Protein AF-A0A9D5DGE8-F1 (afdb_monomer_lite)

Radius of gyration: 25.88 Å; chains: 1; bounding box: 56×54×88 Å

Sequence (438 aa):
MLSNVHERNFVAELLIKLLVSYSILILKFICFFDENVIYEQYKRLKVLLFHLEAHSTYINKSNHISTEKLFVLYSQCLDFLNSDIIVRLNAESTQDASRFITNFANNYDELLRTVKEALVLIECISSFELDPMLASLTLIIINFILELINILECSIKKFKSLNKTNFQKLFESRKKLIDKIDVSMRISSQRLENYQESVDNYKKNRHRIEEYKKFLEGSSCELDSKDIESTKQLFENYYNNNECTELQIFEMEILILISIEMLGLIGFNVFYFDTMKIRKLIATIEGLQIKANEETQKRGTEASVSEEDALNIREAVMEKLGYDKIVSLDIISSKFRKQLDSKVILSNIKGLYLLLIKMLQLLKRELQLNKCGAYIQKLLELTISVFDSISMECLFSIKSYEKLGDIAIIPLETIRTEREATVQKLKEIFSLQIEQTK

Organism: NCBI:txid195482

Foldseek 3Di:
DQDDQLLLQLLLLLLLLLLLLLLLLLLLLLLLVDVVPRPLLLVLSVLLVVLSVLCCQLVPSCLQPFLVRVVVSLVVSCVLLVVVLSVVLVVCLPPPVLCNNVVCLVCVVVNVVSSVVSLVVSVVSLVDDHDLLSNLVNVVSSVSVVVSVVSSVVSSVVVVPDDPVRSVVSCVVRVCSSVVSPDHGDSDDVVNVLLVLLLVLQVVLVLLLVLLVCVVVVHDHPDDPVSNVVNVVVCQQAVPWQPDDLLRVLLLLLLLLSLLSLLSQLLCLLCVVPPVSNVVSVVLSVVLNVVSSVLCSNNSSVNVDDSVSSSVSNVVSCVVLVVVLSSVLRPSSCLSPHKDWLVSSLVSSVSSLVSLVVSLVVLVVVLVVSRTDPNSNVSSVSSSVSSVVSSVVSVVSSVVSVVVRGDMRDHSCVSVVVVVVVVVVVVVVVVVVVVVVD

pLDDT: mean 89.42, std 7.39, range [45.44, 98.44]

Secondary structure (DSSP, 8-state):
---SHHHHHHHHHHHHHHHHHHHHHHHHHHHHH-STTHHHHHHHHHHHHHHHHHHHHHS-GGGGS-HHHHHHHHHHHHHHTTHHHHHHHHHHHHH-HHHHHHHHHHTHHHHHHHHHHHHHHHHHHHTS---HHHHHHHHHHHHHHHHHHHHHHHHHHHHHH--HHHHHHHHHHHHHHHTT---------HHHHHHHHHHHHHHHHHHHHHHHHHHHTT------HHHHHHHHHHHHHHT--TT--HHHHHHHHHHHHHHHHHHHHHHHHHTTT-HHHHHHHHHHHHHHHHHHHHHHHHHTGGGGS-HHHHHHHHHHHHHHHTHHHHHHT-SSGGGGT--B-HHHHHHHHHHHHHHHHHHHHHHHHHHHHTTTHHHHHHHHHHHHHHHHHHHHHHHHHHHHHHHH----B--TTHHHHHHHHHHHHHHHHHHHHHHTT-

Structure (mmCIF, N/CA/C/O backbone):
data_AF-A0A9D5DGE8-F1
#
_entry.id   AF-A0A9D5DGE8-F1
#
loop_
_atom_site.group_PDB
_atom_site.id
_atom_site.type_symbol
_atom_site.label_atom_id
_atom_site.label_alt_id
_atom_site.label_comp_id
_atom_site.label_asym_id
_atom_site.label_entity_id
_atom_site.label_seq_id
_atom_site.pdbx_PDB_ins_code
_atom_site.Cartn_x
_atom_site.Cartn_y
_atom_site.Cartn_z
_atom_site.occupancy
_atom_site.B_iso_or_equiv
_atom_site.auth_seq_id
_atom_site.auth_comp_id
_atom_site.auth_asym_id
_atom_site.auth_atom_id
_atom_site.pdbx_PDB_model_num
ATOM 1 N N . MET A 1 1 ? -20.966 1.935 -11.523 1.00 61.34 1 MET A N 1
ATOM 2 C CA . MET A 1 1 ? -20.406 1.422 -12.794 1.00 61.34 1 MET A CA 1
ATOM 3 C C . MET A 1 1 ? -19.073 0.733 -12.490 1.00 61.34 1 MET A C 1
ATOM 5 O O . MET A 1 1 ? -18.022 1.283 -12.793 1.00 61.34 1 MET A O 1
ATOM 9 N N . LEU A 1 2 ? -19.133 -0.424 -11.816 1.00 83.94 2 LEU A N 1
ATOM 10 C CA . LEU A 1 2 ? -17.973 -1.268 -11.497 1.00 83.94 2 LEU A CA 1
ATOM 11 C C . LEU A 1 2 ? -18.031 -2.471 -12.438 1.00 83.94 2 LEU A C 1
ATOM 13 O O . LEU A 1 2 ? -18.980 -3.250 -12.359 1.00 83.94 2 LEU A O 1
ATOM 17 N N . SER A 1 3 ? -17.091 -2.560 -13.373 1.00 85.31 3 SER A N 1
ATOM 18 C CA . SER A 1 3 ? -17.174 -3.486 -14.508 1.00 85.31 3 SER A CA 1
ATOM 19 C C . SER A 1 3 ? -16.582 -4.866 -14.204 1.00 85.31 3 SER A C 1
ATOM 21 O O . SER A 1 3 ? -17.052 -5.871 -14.732 1.00 85.31 3 SER A O 1
ATOM 23 N N . ASN A 1 4 ? -15.590 -4.935 -13.313 1.00 90.50 4 ASN A N 1
ATOM 24 C CA . ASN A 1 4 ? -14.818 -6.146 -13.038 1.00 90.50 4 ASN A CA 1
ATOM 25 C C . ASN A 1 4 ? -14.405 -6.255 -11.557 1.00 90.50 4 ASN A C 1
ATOM 27 O O . ASN A 1 4 ? -14.681 -5.369 -10.746 1.00 90.50 4 ASN A O 1
ATOM 31 N N . VAL A 1 5 ? -13.772 -7.376 -11.198 1.00 91.81 5 VAL A N 1
ATOM 32 C CA . VAL A 1 5 ? -13.372 -7.689 -9.816 1.00 91.81 5 VAL A CA 1
ATOM 33 C C . VAL A 1 5 ? -12.279 -6.760 -9.282 1.00 91.81 5 VAL A C 1
ATOM 35 O O . VAL A 1 5 ? -12.318 -6.387 -8.112 1.00 91.81 5 VAL A O 1
ATOM 38 N N . HIS A 1 6 ? -11.353 -6.316 -10.132 1.00 92.50 6 HIS A N 1
ATOM 39 C CA . HIS A 1 6 ? -10.259 -5.428 -9.736 1.00 92.50 6 HIS A CA 1
ATOM 40 C C . HIS A 1 6 ? -10.777 -4.039 -9.357 1.00 92.50 6 HIS A C 1
ATOM 42 O O . HIS A 1 6 ? -10.425 -3.519 -8.299 1.00 92.50 6 HIS A O 1
ATOM 48 N N . GLU A 1 7 ? -11.693 -3.484 -10.155 1.00 93.88 7 GLU A N 1
ATOM 49 C CA . GLU A 1 7 ? -12.376 -2.225 -9.842 1.00 93.88 7 GLU A CA 1
ATOM 50 C C . GLU A 1 7 ? -13.163 -2.320 -8.530 1.00 93.88 7 GLU A C 1
ATOM 52 O O . GLU A 1 7 ? -13.085 -1.416 -7.697 1.00 93.88 7 GLU A O 1
ATOM 57 N N . ARG A 1 8 ? -13.893 -3.426 -8.316 1.00 94.38 8 ARG A N 1
ATOM 58 C CA . ARG A 1 8 ? -14.633 -3.660 -7.065 1.00 94.38 8 ARG A CA 1
ATOM 59 C C . ARG A 1 8 ? -13.702 -3.714 -5.858 1.00 94.38 8 ARG A C 1
ATOM 61 O O . ARG A 1 8 ? -13.977 -3.050 -4.864 1.00 94.38 8 ARG A O 1
ATOM 68 N N . ASN A 1 9 ? -12.595 -4.449 -5.956 1.00 93.50 9 ASN A N 1
ATOM 69 C CA . ASN A 1 9 ? -11.601 -4.557 -4.888 1.00 93.50 9 ASN A CA 1
ATOM 70 C C . ASN A 1 9 ? -10.949 -3.210 -4.566 1.00 93.50 9 ASN A C 1
ATOM 72 O O . ASN A 1 9 ? -10.812 -2.862 -3.394 1.00 93.50 9 ASN A O 1
ATOM 76 N N . PHE A 1 10 ? -10.585 -2.434 -5.588 1.00 93.56 10 PHE A N 1
ATOM 77 C CA . PHE A 1 10 ? -10.022 -1.101 -5.396 1.00 93.56 10 PHE A CA 1
ATOM 78 C C . PHE A 1 10 ? -11.008 -0.161 -4.692 1.00 93.56 10 PHE A C 1
ATOM 80 O O . PHE A 1 10 ? -10.651 0.472 -3.698 1.00 93.56 10 PHE A O 1
ATOM 87 N N . VAL A 1 11 ? -12.257 -0.099 -5.164 1.00 93.94 11 VAL A N 1
ATOM 88 C CA . VAL A 1 11 ? -13.283 0.767 -4.565 1.00 93.94 11 VAL A CA 1
ATOM 89 C C . VAL A 1 11 ? -13.628 0.320 -3.147 1.00 93.94 11 VAL A C 1
ATOM 91 O O . VAL A 1 11 ? -13.723 1.166 -2.262 1.00 93.94 11 VAL A O 1
ATOM 94 N N . ALA A 1 12 ? -13.756 -0.986 -2.895 1.00 94.38 12 ALA A N 1
ATOM 95 C CA . ALA A 1 12 ? -13.973 -1.510 -1.549 1.00 94.38 12 ALA A CA 1
ATOM 96 C C . ALA A 1 12 ? -12.843 -1.087 -0.600 1.00 94.38 12 ALA A C 1
ATOM 98 O O . ALA A 1 12 ? -13.117 -0.541 0.466 1.00 94.38 12 ALA A O 1
ATOM 99 N N . GLU A 1 13 ? -11.578 -1.267 -0.994 1.00 93.38 13 GLU A N 1
ATOM 100 C CA . GLU A 1 13 ? -10.439 -0.842 -0.178 1.00 93.38 13 GLU A CA 1
ATOM 101 C C . GLU A 1 13 ? -10.467 0.672 0.085 1.00 93.38 13 GLU A C 1
ATOM 103 O O . GLU A 1 13 ? -10.314 1.097 1.230 1.00 93.38 13 GLU A O 1
ATOM 108 N N . LEU A 1 14 ? -10.719 1.494 -0.938 1.00 92.38 14 LEU A N 1
ATOM 109 C CA . LEU A 1 14 ? -10.765 2.951 -0.802 1.00 92.38 14 LEU A CA 1
ATOM 110 C C . LEU A 1 14 ? -11.891 3.419 0.135 1.00 92.38 14 LEU A C 1
ATOM 112 O O . LEU A 1 14 ? -11.649 4.253 1.011 1.00 92.38 14 LEU A O 1
ATOM 116 N N . LEU A 1 15 ? -13.092 2.844 0.013 1.00 93.38 15 LEU A N 1
ATOM 117 C CA . LEU A 1 15 ? -14.210 3.115 0.921 1.00 93.38 15 LEU A CA 1
ATOM 118 C C . LEU A 1 15 ? -13.871 2.720 2.361 1.00 93.38 15 LEU A C 1
ATOM 120 O O . LEU A 1 15 ? -14.161 3.487 3.277 1.00 93.38 15 LEU A O 1
ATOM 124 N N . ILE A 1 16 ? -13.210 1.576 2.576 1.00 93.56 16 ILE A N 1
ATOM 125 C CA 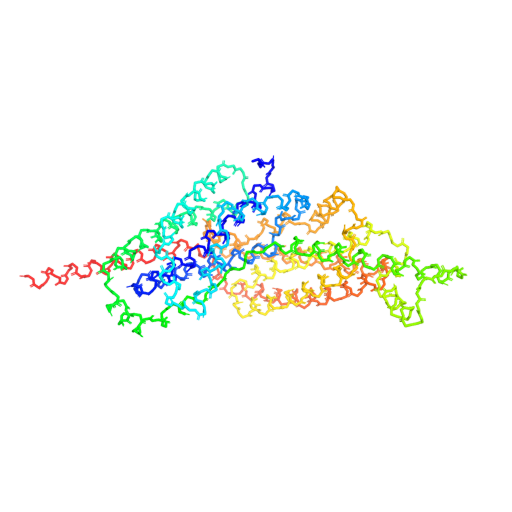. ILE A 1 16 ? -12.758 1.164 3.913 1.00 93.56 16 ILE A CA 1
ATOM 126 C C . ILE A 1 16 ? -11.788 2.200 4.490 1.00 93.56 16 ILE A C 1
ATOM 128 O O . ILE A 1 16 ? -11.977 2.629 5.626 1.00 93.56 16 ILE A O 1
ATOM 132 N N . LYS A 1 17 ? -10.786 2.656 3.728 1.00 92.25 17 LYS A N 1
ATOM 133 C CA . LYS A 1 17 ? -9.824 3.681 4.189 1.00 92.25 17 LYS A CA 1
ATOM 134 C C . LYS A 1 17 ? -10.514 4.999 4.569 1.00 92.25 17 LYS A C 1
ATOM 136 O O . LYS A 1 17 ? -10.191 5.611 5.590 1.00 92.25 17 LYS A O 1
ATOM 141 N N . LEU A 1 18 ? -11.501 5.425 3.783 1.00 90.88 18 LEU A N 1
ATOM 142 C CA . LEU A 1 18 ? -12.306 6.617 4.071 1.00 90.88 18 LEU A CA 1
ATOM 143 C C . LEU A 1 18 ? -13.163 6.437 5.338 1.00 90.88 18 LEU A C 1
ATOM 145 O O . LEU A 1 18 ? -13.152 7.293 6.222 1.00 90.88 18 LEU A O 1
ATOM 149 N N . LEU A 1 19 ? -13.834 5.295 5.485 1.00 93.62 19 LEU A N 1
ATOM 150 C CA . LEU A 1 19 ? -14.618 4.933 6.672 1.00 93.62 19 LEU A CA 1
ATOM 151 C C . LEU A 1 19 ? -13.763 4.852 7.950 1.00 93.62 19 LEU A C 1
ATOM 153 O O . LEU A 1 19 ? -14.167 5.310 9.024 1.00 93.62 19 LEU A O 1
ATOM 157 N N . VAL A 1 20 ? -12.550 4.317 7.841 1.00 93.44 20 VAL A N 1
ATOM 158 C CA . VAL A 1 20 ? -11.553 4.309 8.918 1.00 93.44 20 VAL A CA 1
ATOM 159 C C . VAL A 1 20 ? -11.139 5.733 9.287 1.00 93.44 20 VAL A C 1
ATOM 161 O O . VAL A 1 20 ? -11.070 6.064 10.470 1.00 93.44 20 VAL A O 1
ATOM 164 N N . SER A 1 21 ? -10.945 6.609 8.301 1.00 91.38 21 SER A N 1
ATOM 165 C CA . SER A 1 21 ? -10.608 8.018 8.543 1.00 91.38 21 SER A CA 1
ATOM 166 C C . SER A 1 21 ? -11.729 8.760 9.277 1.00 91.38 21 SER A C 1
ATOM 168 O O . SER A 1 21 ? -11.463 9.497 10.228 1.00 91.38 21 SER A O 1
ATOM 170 N N . TYR A 1 22 ? -12.992 8.498 8.927 1.00 92.50 22 TYR A N 1
ATOM 171 C CA . TYR A 1 22 ? -14.132 8.971 9.716 1.00 92.50 22 TYR A CA 1
ATOM 172 C C . TYR A 1 22 ? -14.125 8.416 11.137 1.00 92.50 22 TYR A C 1
ATOM 174 O O . TYR A 1 22 ? -14.357 9.160 12.087 1.00 92.50 22 TYR A O 1
ATOM 182 N N . SER A 1 23 ? -13.813 7.132 11.302 1.00 93.25 23 SER A N 1
ATOM 183 C CA . SER A 1 23 ? -13.751 6.492 12.617 1.00 93.25 23 SER A CA 1
ATOM 184 C C . SER A 1 23 ? -12.710 7.143 13.534 1.00 93.25 23 SER A C 1
ATOM 186 O O . SER A 1 23 ? -12.974 7.316 14.723 1.00 93.25 23 SER A O 1
ATOM 188 N N . ILE A 1 24 ? -11.562 7.570 12.990 1.00 92.19 24 ILE A N 1
ATOM 189 C CA . ILE A 1 24 ? -10.549 8.348 13.724 1.00 92.19 24 ILE A CA 1
ATOM 190 C C . ILE A 1 24 ? -11.151 9.664 14.238 1.00 92.19 24 ILE A C 1
ATOM 192 O O . ILE A 1 24 ? -11.032 9.973 15.425 1.00 92.19 24 ILE A O 1
ATOM 196 N N . LEU A 1 25 ? -11.820 10.431 13.370 1.00 92.00 25 LEU A N 1
ATOM 197 C CA . LEU A 1 25 ? -12.445 11.709 13.736 1.00 92.00 25 LEU A CA 1
ATOM 198 C C . LEU A 1 25 ? -13.559 11.525 14.778 1.00 92.00 25 LEU A C 1
ATOM 200 O O . LEU A 1 25 ? -13.614 12.258 15.766 1.00 92.00 25 LEU A O 1
ATOM 204 N N . ILE A 1 26 ? -14.411 10.514 14.589 1.00 93.44 26 ILE A N 1
ATOM 205 C CA . ILE A 1 26 ? -15.481 10.150 15.524 1.00 93.44 26 ILE A CA 1
ATOM 206 C C . ILE A 1 26 ? -14.887 9.799 16.891 1.00 93.44 26 ILE A C 1
ATOM 208 O O . ILE A 1 26 ? -15.356 10.308 17.908 1.00 93.44 26 ILE A O 1
ATOM 212 N N . LEU A 1 27 ? -13.827 8.986 16.934 1.00 91.81 27 LEU A N 1
ATOM 213 C CA . LEU A 1 27 ? -13.165 8.630 18.186 1.00 91.81 27 LEU A CA 1
ATOM 214 C C . LEU A 1 27 ? -12.500 9.822 18.867 1.00 91.81 27 LEU A C 1
ATOM 216 O O . LEU A 1 27 ? -12.622 9.937 20.083 1.00 91.81 27 LEU A O 1
ATOM 220 N N . LYS A 1 28 ? -11.855 10.729 18.124 1.00 90.81 28 LYS A N 1
ATOM 221 C CA . LYS A 1 28 ? -11.316 11.983 18.681 1.00 90.81 28 LYS A CA 1
ATOM 222 C C . LYS A 1 28 ? -12.414 12.813 19.349 1.00 90.81 28 LYS A C 1
ATOM 224 O O . LYS A 1 28 ? -12.226 13.299 20.464 1.00 90.81 28 LYS A O 1
ATOM 229 N N . PHE A 1 29 ? -13.577 12.929 18.707 1.00 92.31 29 PHE A N 1
ATOM 230 C CA . PHE A 1 29 ? -14.723 13.642 19.269 1.00 92.31 29 PHE A CA 1
ATOM 231 C C . PHE A 1 29 ? -15.303 12.935 20.503 1.00 92.31 29 PHE A C 1
ATOM 233 O O . PHE A 1 29 ? -15.469 13.561 21.547 1.00 92.31 29 PHE A O 1
ATOM 240 N N . ILE A 1 30 ? -15.573 11.627 20.422 1.00 91.88 30 ILE A N 1
ATOM 241 C CA . ILE A 1 30 ? -16.062 10.822 21.557 1.00 91.88 30 ILE A CA 1
ATOM 242 C C . ILE A 1 30 ? -15.091 10.920 22.733 1.00 91.88 30 ILE A C 1
ATOM 244 O O . ILE A 1 30 ? -15.519 11.072 23.878 1.00 91.88 30 ILE A O 1
ATOM 248 N N . CYS A 1 31 ? -13.788 10.882 22.448 1.00 88.69 31 CYS A N 1
ATOM 249 C CA . CYS A 1 31 ? -12.741 10.848 23.452 1.00 88.69 31 CYS A CA 1
ATOM 250 C C . CYS A 1 31 ? -12.762 12.058 24.388 1.00 88.69 31 CYS A C 1
ATOM 252 O O . CYS A 1 31 ? -12.506 11.941 25.588 1.00 88.69 31 CYS A O 1
ATOM 254 N N . PHE A 1 32 ? -13.143 13.214 23.853 1.00 88.69 32 PHE A N 1
ATOM 255 C CA . PHE A 1 32 ? -13.341 14.426 24.629 1.00 88.69 32 PHE A CA 1
ATOM 256 C C . PHE A 1 32 ? -14.459 14.284 25.687 1.00 88.69 32 PHE A C 1
ATOM 258 O O . PHE A 1 32 ? -14.361 14.829 26.793 1.00 88.69 32 PHE A O 1
ATOM 265 N N . PHE A 1 33 ? -15.519 13.523 25.394 1.00 86.75 33 PHE A N 1
ATOM 266 C CA . PHE A 1 33 ? -16.692 13.385 26.266 1.00 86.75 33 PHE A CA 1
ATOM 267 C C . PHE A 1 33 ? -16.667 12.152 27.170 1.00 86.75 33 PHE A C 1
ATOM 269 O O . PHE A 1 33 ? -17.178 12.227 28.294 1.00 86.75 33 PHE A O 1
ATOM 276 N N . ASP A 1 34 ? -16.094 11.040 26.719 1.00 80.81 34 ASP A N 1
ATOM 277 C CA . ASP A 1 34 ? -16.132 9.766 27.435 1.00 80.81 34 ASP A CA 1
ATOM 278 C C . ASP A 1 34 ? -14.801 9.019 27.331 1.00 80.81 34 ASP A C 1
ATOM 280 O O . ASP A 1 34 ? -14.511 8.399 26.316 1.00 80.81 34 ASP A O 1
ATOM 284 N N . GLU A 1 35 ? -13.991 9.070 28.392 1.00 72.75 35 GLU A N 1
ATOM 285 C CA . GLU A 1 35 ? -12.670 8.434 28.409 1.00 72.75 35 GLU A CA 1
ATOM 286 C C . GLU A 1 35 ? -12.736 6.897 28.470 1.00 72.75 35 GLU A C 1
ATOM 288 O O . GLU A 1 35 ? -11.893 6.193 27.912 1.00 72.75 35 GLU A O 1
ATOM 293 N N . ASN A 1 36 ? -13.773 6.362 29.117 1.00 67.69 36 ASN A N 1
ATOM 294 C CA . ASN A 1 36 ? -13.852 4.947 29.476 1.00 67.69 36 ASN A CA 1
ATOM 295 C C . ASN A 1 36 ? -14.250 4.056 28.291 1.00 67.69 36 ASN A C 1
ATOM 297 O O . ASN A 1 36 ? -13.948 2.863 28.282 1.00 67.69 36 ASN A O 1
ATOM 301 N N . VAL A 1 37 ? -14.910 4.625 27.280 1.00 64.06 37 VAL A N 1
ATOM 302 C CA . VAL A 1 37 ? -15.368 3.896 26.085 1.00 64.06 37 VAL A CA 1
ATOM 303 C C . VAL A 1 37 ? -14.263 3.767 25.018 1.00 64.06 37 VAL A C 1
ATOM 305 O O . VAL A 1 37 ? -14.359 2.940 24.114 1.00 64.06 37 VAL A O 1
ATOM 308 N N . ILE A 1 38 ? -13.167 4.520 25.145 1.00 69.94 38 ILE A N 1
ATOM 309 C CA . ILE A 1 38 ? -12.170 4.695 24.077 1.00 69.94 38 ILE A CA 1
ATOM 310 C C . ILE A 1 38 ? -11.163 3.557 23.998 1.00 69.94 38 ILE A C 1
ATOM 312 O O . ILE A 1 38 ? -10.780 3.185 22.896 1.00 69.94 38 ILE A O 1
ATOM 316 N N . TYR A 1 39 ? -10.666 3.048 25.131 1.00 75.44 39 TYR A N 1
ATOM 317 C CA . TYR A 1 39 ? -9.423 2.264 25.131 1.00 75.44 39 TYR A CA 1
ATOM 318 C C . TYR A 1 39 ? -9.489 1.046 24.197 1.00 75.44 39 TYR A C 1
ATOM 320 O O . TYR A 1 39 ? -8.566 0.795 23.424 1.00 75.44 39 TYR A O 1
ATOM 328 N N . GLU A 1 40 ? -10.606 0.319 24.222 1.00 80.06 40 GLU A N 1
ATOM 329 C CA . GLU A 1 40 ? -10.812 -0.845 23.358 1.00 80.06 40 GLU A CA 1
ATOM 330 C C . GLU A 1 40 ? -11.073 -0.456 21.898 1.00 80.06 40 GLU A C 1
ATOM 332 O O . GLU A 1 40 ? -10.451 -1.033 21.006 1.00 80.06 40 GLU A O 1
ATOM 337 N N . GLN A 1 41 ? -11.906 0.554 21.647 1.00 86.25 41 GLN A N 1
ATOM 338 C CA . GLN A 1 41 ? -12.209 1.026 20.293 1.00 86.25 41 GLN A CA 1
ATOM 339 C C . GLN A 1 41 ? -10.960 1.584 19.597 1.00 86.25 41 GLN A C 1
ATOM 341 O O . GLN A 1 41 ? -10.682 1.261 18.445 1.00 86.25 41 GLN A O 1
ATOM 346 N N . TYR A 1 42 ? -10.137 2.335 20.330 1.00 86.69 42 TYR A N 1
ATOM 347 C CA . TYR A 1 42 ? -8.839 2.814 19.873 1.00 86.69 42 TYR A CA 1
ATOM 348 C C . TYR A 1 42 ? -7.865 1.661 19.604 1.00 86.69 42 TYR A C 1
ATOM 350 O O . TYR A 1 42 ? -7.205 1.642 18.566 1.00 86.69 42 TYR A O 1
ATOM 358 N N . LYS A 1 43 ? -7.799 0.656 20.490 1.00 85.06 43 LYS A N 1
ATOM 359 C CA . LYS A 1 43 ? -6.958 -0.533 20.280 1.00 85.06 43 LYS A CA 1
ATOM 360 C C . LYS A 1 43 ? -7.378 -1.306 19.025 1.00 85.06 43 LYS A C 1
ATOM 362 O O . LYS A 1 43 ? -6.508 -1.681 18.242 1.00 85.06 43 LYS A O 1
ATOM 367 N N . ARG A 1 44 ? -8.682 -1.522 18.810 1.00 87.81 44 ARG A N 1
ATOM 368 C CA . ARG A 1 44 ? -9.215 -2.171 17.597 1.00 87.81 44 ARG A CA 1
ATOM 369 C C . ARG A 1 44 ? -8.894 -1.365 16.350 1.00 87.81 44 ARG A C 1
ATOM 371 O O . ARG A 1 44 ? -8.353 -1.937 15.408 1.00 87.81 44 ARG A O 1
ATOM 378 N N . LEU A 1 45 ? -9.136 -0.055 16.378 1.00 90.25 45 LEU A N 1
ATOM 379 C CA . LEU A 1 45 ? -8.825 0.836 15.264 1.00 90.25 45 LEU A CA 1
ATOM 380 C C . LEU A 1 45 ? -7.339 0.802 14.906 1.00 90.25 45 LEU A C 1
ATOM 382 O O . LEU A 1 45 ? -6.999 0.697 13.736 1.00 90.25 45 LEU A O 1
ATOM 386 N N . LYS A 1 46 ? -6.449 0.830 15.903 1.00 89.06 46 LYS A N 1
ATOM 387 C CA . LYS A 1 46 ? -5.000 0.777 15.686 1.00 89.06 46 LYS A CA 1
ATOM 388 C C . LYS A 1 46 ? -4.556 -0.528 15.027 1.00 89.06 46 LYS A C 1
ATOM 390 O O . LYS A 1 46 ? -3.719 -0.506 14.131 1.00 89.06 46 LYS A O 1
ATOM 395 N N . VAL A 1 47 ? -5.110 -1.661 15.463 1.00 87.62 47 VAL A N 1
ATOM 396 C CA . VAL A 1 47 ? -4.829 -2.964 14.840 1.00 87.62 47 VAL A CA 1
ATOM 397 C C . VAL A 1 47 ? -5.382 -2.993 13.413 1.00 87.62 47 VAL A C 1
ATOM 399 O O . VAL A 1 47 ? -4.669 -3.399 12.501 1.00 87.62 47 VAL A O 1
ATOM 402 N N . LEU A 1 48 ? -6.612 -2.519 13.203 1.00 90.12 48 LEU A N 1
ATOM 403 C CA . LEU A 1 48 ? -7.233 -2.453 11.882 1.00 90.12 48 LEU A CA 1
ATOM 404 C C . LEU A 1 48 ? -6.409 -1.597 10.912 1.00 90.12 48 LEU A C 1
ATOM 406 O O . LEU A 1 48 ? -6.088 -2.077 9.830 1.00 90.12 48 LEU A O 1
ATOM 410 N N . LEU A 1 49 ? -6.021 -0.387 11.323 1.00 89.62 49 LEU A N 1
ATOM 411 C CA . LEU A 1 49 ? -5.177 0.533 10.554 1.00 89.62 49 LEU A CA 1
ATOM 412 C C . LEU A 1 49 ? -3.865 -0.124 10.137 1.00 89.62 49 LEU A C 1
ATOM 414 O O . LEU A 1 49 ? -3.584 -0.221 8.951 1.00 89.62 49 LEU A O 1
ATOM 418 N N . PHE A 1 50 ? -3.115 -0.652 11.105 1.00 87.62 50 PHE A N 1
ATOM 419 C CA . PHE A 1 50 ? -1.814 -1.269 10.858 1.00 87.62 50 PHE A CA 1
ATOM 420 C C . PHE A 1 50 ? -1.879 -2.391 9.812 1.00 87.62 50 PHE A C 1
ATOM 422 O O . PHE A 1 50 ? -1.035 -2.480 8.923 1.00 87.62 50 PHE A O 1
ATOM 429 N N . HIS A 1 51 ? -2.896 -3.248 9.905 1.00 87.56 51 HIS A N 1
ATOM 430 C CA . HIS A 1 51 ? -3.075 -4.359 8.977 1.00 87.56 51 HIS A CA 1
ATOM 431 C C . HIS A 1 51 ? -3.610 -3.916 7.607 1.00 87.56 51 HIS A C 1
ATOM 433 O O . HIS A 1 51 ? -3.171 -4.446 6.587 1.00 87.56 51 HIS A O 1
ATOM 439 N N . LEU A 1 52 ? -4.536 -2.955 7.575 1.00 89.50 52 LEU A N 1
ATOM 440 C CA . LEU A 1 52 ? -5.078 -2.390 6.340 1.00 89.50 52 LEU A CA 1
ATOM 441 C C . LEU A 1 52 ? -4.002 -1.648 5.546 1.00 89.50 52 LEU A C 1
ATOM 443 O O . LEU A 1 52 ? -3.904 -1.853 4.340 1.00 89.50 52 LEU A O 1
ATOM 447 N N . GLU A 1 53 ? -3.193 -0.817 6.204 1.00 87.69 53 GLU A N 1
ATOM 448 C CA . GLU A 1 53 ? -2.103 -0.070 5.573 1.00 87.69 53 GLU A CA 1
ATOM 449 C C . GLU A 1 53 ? -1.061 -1.020 4.996 1.00 87.69 53 GLU A C 1
ATOM 451 O O . GLU A 1 53 ? -0.787 -0.954 3.803 1.00 87.69 53 GLU A O 1
ATOM 456 N N . ALA A 1 54 ? -0.564 -1.979 5.784 1.00 84.75 54 ALA A N 1
ATOM 457 C CA . ALA A 1 54 ? 0.420 -2.940 5.294 1.00 84.75 54 ALA A CA 1
ATOM 458 C C . ALA A 1 54 ? -0.092 -3.741 4.084 1.00 84.75 54 ALA A C 1
ATOM 460 O O . ALA A 1 54 ? 0.614 -3.889 3.088 1.00 84.75 54 ALA A O 1
ATOM 461 N N . HIS A 1 55 ? -1.338 -4.220 4.135 1.00 86.19 55 HIS A N 1
ATOM 462 C CA . HIS A 1 55 ? -1.932 -4.957 3.021 1.00 86.19 55 HIS A CA 1
ATOM 463 C C . HIS A 1 55 ? -2.155 -4.062 1.793 1.00 86.19 55 HIS A C 1
ATOM 465 O O . HIS A 1 55 ? -1.913 -4.488 0.670 1.00 86.19 55 HIS A O 1
ATOM 471 N N . SER A 1 56 ? -2.580 -2.814 1.986 1.00 86.88 56 SER A N 1
ATOM 472 C CA . SER A 1 56 ? -2.781 -1.857 0.891 1.00 86.88 56 SER A CA 1
ATOM 473 C C . SER A 1 56 ? -1.472 -1.466 0.206 1.00 86.88 56 SER A C 1
ATOM 475 O O . SER A 1 56 ? -1.442 -1.307 -1.011 1.00 86.88 56 SER A O 1
ATOM 477 N N . THR A 1 57 ? -0.400 -1.307 0.985 1.00 86.00 57 THR A N 1
ATOM 478 C CA . THR A 1 57 ? 0.925 -0.923 0.487 1.00 86.00 57 THR A CA 1
ATOM 479 C C . THR A 1 57 ? 1.562 -2.035 -0.338 1.00 86.00 57 THR A C 1
ATOM 481 O O . THR A 1 57 ? 2.179 -1.750 -1.359 1.00 86.00 57 THR A O 1
ATOM 484 N N . TYR A 1 58 ? 1.425 -3.296 0.084 1.00 88.25 58 TYR A N 1
ATOM 485 C CA . TYR A 1 58 ? 2.123 -4.412 -0.565 1.00 88.25 58 TYR A CA 1
ATOM 486 C C . TYR A 1 58 ? 1.262 -5.236 -1.529 1.00 88.25 58 TYR A C 1
ATOM 488 O O . TYR A 1 58 ? 1.796 -5.963 -2.359 1.00 88.25 58 TYR A O 1
ATOM 496 N N . ILE A 1 59 ? -0.065 -5.135 -1.441 1.00 87.38 59 ILE A N 1
ATOM 497 C CA . ILE A 1 59 ? -1.010 -5.724 -2.397 1.00 87.38 59 ILE A CA 1
ATOM 498 C C . ILE A 1 59 ? -1.732 -4.549 -3.041 1.00 87.38 59 ILE A C 1
ATOM 500 O O . ILE A 1 59 ? -2.819 -4.160 -2.615 1.00 87.38 59 ILE A O 1
ATOM 504 N N . ASN A 1 60 ? -1.102 -3.940 -4.041 1.00 87.12 60 ASN A N 1
ATOM 505 C CA . ASN A 1 60 ? -1.603 -2.720 -4.653 1.00 87.12 60 ASN A CA 1
ATOM 506 C C . ASN A 1 60 ? -2.654 -3.018 -5.741 1.00 87.12 60 ASN A C 1
ATOM 508 O O . ASN A 1 60 ? -2.328 -3.334 -6.885 1.00 87.12 60 ASN A O 1
ATOM 512 N N . LYS A 1 61 ? -3.943 -2.876 -5.399 1.00 90.12 61 LYS A N 1
ATOM 513 C CA . LYS A 1 61 ? -5.082 -3.214 -6.288 1.00 90.12 61 LYS A CA 1
ATOM 514 C C . LYS A 1 61 ? -5.113 -2.341 -7.542 1.00 90.12 61 LYS A C 1
ATOM 516 O O . LYS A 1 61 ? -5.672 -2.745 -8.557 1.00 90.12 61 LYS A O 1
ATOM 521 N N . SER A 1 62 ? -4.495 -1.160 -7.485 1.00 88.81 62 SER A N 1
ATOM 522 C CA . SER A 1 62 ? -4.432 -0.244 -8.622 1.00 88.81 62 SER A CA 1
ATOM 523 C C . SER A 1 62 ? -3.573 -0.771 -9.777 1.00 88.81 62 SER A C 1
ATOM 525 O O . SER A 1 62 ? -3.714 -0.291 -10.898 1.00 88.81 62 SER A O 1
ATOM 527 N N . ASN A 1 63 ? -2.743 -1.798 -9.542 1.00 88.50 63 ASN A N 1
ATOM 528 C CA . ASN A 1 63 ? -1.914 -2.411 -10.580 1.00 88.50 63 ASN A CA 1
ATOM 529 C C . ASN A 1 63 ? -2.711 -3.102 -11.693 1.00 88.50 63 ASN A C 1
ATOM 531 O O . ASN A 1 63 ? -2.200 -3.205 -12.805 1.00 88.50 63 ASN A O 1
ATOM 535 N N . HIS A 1 64 ? -3.961 -3.482 -11.418 1.00 89.88 64 HIS A N 1
ATOM 536 C CA . HIS A 1 64 ? -4.869 -4.147 -12.359 1.00 89.88 64 HIS A CA 1
ATOM 537 C C . HIS A 1 64 ? -5.880 -3.196 -13.022 1.00 89.88 64 HIS A C 1
ATOM 539 O O . HIS A 1 64 ? -6.881 -3.640 -13.579 1.00 89.88 64 HIS A O 1
ATOM 545 N N . ILE A 1 65 ? -5.696 -1.880 -12.890 1.00 91.94 65 ILE A N 1
ATOM 546 C CA . ILE A 1 65 ? -6.645 -0.881 -13.394 1.00 91.94 65 ILE A CA 1
ATOM 547 C C . ILE A 1 65 ? -5.887 0.110 -14.278 1.00 91.94 65 ILE A C 1
ATOM 549 O O . ILE A 1 65 ? -4.793 0.565 -13.923 1.00 91.94 65 ILE A O 1
ATOM 553 N N . SER A 1 66 ? -6.472 0.453 -15.430 1.00 89.81 66 SER A N 1
ATOM 554 C CA . SER A 1 66 ? -5.927 1.509 -16.286 1.00 89.81 66 SER A CA 1
ATOM 555 C C . SER A 1 66 ? -5.897 2.844 -15.541 1.00 89.81 66 SER A C 1
ATOM 557 O O . SER A 1 66 ? -6.687 3.084 -14.622 1.00 89.81 66 SER A O 1
ATOM 559 N N . THR A 1 67 ? -4.961 3.715 -15.897 1.00 89.69 67 THR A N 1
ATOM 560 C CA . THR A 1 67 ? -4.729 4.949 -15.145 1.00 89.69 67 THR A CA 1
ATOM 561 C C . THR A 1 67 ? -5.918 5.904 -15.248 1.00 89.69 67 THR A C 1
ATOM 563 O O . THR A 1 67 ? -6.354 6.436 -14.223 1.00 89.69 67 THR A O 1
ATOM 566 N N . GLU A 1 68 ? -6.516 6.048 -16.433 1.00 89.31 68 GLU A N 1
ATOM 567 C CA . GLU A 1 68 ? -7.752 6.816 -16.619 1.00 89.31 68 GLU A CA 1
ATOM 568 C C . GLU A 1 68 ? -8.888 6.296 -15.725 1.00 89.31 68 GLU A C 1
ATOM 570 O O . GLU A 1 68 ? -9.514 7.052 -14.973 1.00 89.31 68 GLU A O 1
ATOM 575 N N . LYS A 1 69 ? -9.136 4.980 -15.748 1.00 92.38 69 LYS A N 1
ATOM 576 C CA . LYS A 1 69 ? -10.212 4.374 -14.959 1.00 92.38 69 LYS A CA 1
ATOM 577 C C . LYS A 1 69 ? -9.956 4.515 -13.460 1.00 92.38 69 LYS A C 1
ATOM 579 O O . LYS A 1 69 ? -10.889 4.793 -12.703 1.00 92.38 69 LYS A O 1
ATOM 584 N N . LEU A 1 70 ? -8.705 4.355 -13.035 1.00 92.62 70 LEU A N 1
ATOM 585 C CA . LEU A 1 70 ? -8.274 4.533 -11.653 1.00 92.62 70 LEU A CA 1
ATOM 586 C C . LEU A 1 70 ? -8.542 5.958 -11.159 1.00 92.62 70 LEU A C 1
ATOM 588 O O . LEU A 1 70 ? -9.072 6.119 -10.061 1.00 92.62 70 LEU A O 1
ATOM 592 N N . PHE A 1 71 ? -8.219 6.973 -11.968 1.00 92.31 71 PHE A N 1
ATOM 593 C CA . PHE A 1 71 ? -8.491 8.375 -11.648 1.00 92.31 71 PHE A CA 1
ATOM 594 C C . PHE A 1 71 ? -9.988 8.613 -11.430 1.00 92.31 71 PHE A C 1
ATOM 596 O O . PHE A 1 71 ? -10.381 9.128 -10.385 1.00 92.31 71 PHE A O 1
ATOM 603 N N . VAL A 1 72 ? -10.833 8.150 -12.359 1.00 93.69 72 VAL A N 1
ATOM 604 C CA . VAL A 1 72 ? -12.294 8.295 -12.254 1.00 93.69 72 VAL A CA 1
ATOM 605 C C . VAL A 1 72 ? -12.834 7.642 -10.981 1.00 93.69 72 VAL A C 1
ATOM 607 O O . VAL A 1 72 ? -13.598 8.268 -10.248 1.00 93.69 72 VAL A O 1
ATOM 610 N N . LEU A 1 73 ? -12.436 6.398 -10.697 1.00 93.88 73 LEU A N 1
ATOM 611 C CA . LEU A 1 73 ? -12.894 5.681 -9.503 1.00 93.88 73 LEU A CA 1
ATOM 612 C C . LEU A 1 73 ? -12.425 6.364 -8.213 1.00 93.88 73 LEU A C 1
ATOM 614 O O . LEU A 1 73 ? -13.203 6.475 -7.265 1.00 93.88 73 LEU A O 1
ATOM 618 N N . TYR A 1 74 ? -11.174 6.830 -8.180 1.00 92.81 74 TYR A N 1
ATOM 619 C CA . TYR A 1 74 ? -10.601 7.522 -7.030 1.00 92.81 74 TYR A CA 1
ATOM 620 C C . TYR A 1 74 ? -11.339 8.835 -6.739 1.00 92.81 74 TYR A C 1
ATOM 622 O O . TYR A 1 74 ? -11.844 9.009 -5.630 1.00 92.81 74 TYR A O 1
ATOM 630 N N . SER A 1 75 ? -11.482 9.712 -7.738 1.00 90.81 75 SER A N 1
ATOM 631 C CA . SER A 1 75 ? -12.179 10.996 -7.593 1.00 90.81 75 SER A CA 1
ATOM 632 C C . SER A 1 75 ? -13.637 10.815 -7.177 1.00 90.81 75 SER A C 1
ATOM 634 O O . SER A 1 75 ? -14.080 11.444 -6.224 1.00 90.81 75 SER A O 1
ATOM 636 N N . GLN A 1 76 ? -14.365 9.882 -7.801 1.00 91.69 76 GLN A N 1
ATOM 637 C CA . GLN A 1 76 ? -15.763 9.620 -7.443 1.00 91.69 76 GLN A CA 1
ATOM 638 C C . GLN A 1 76 ? -15.929 9.165 -5.989 1.00 91.69 76 GLN A C 1
ATOM 640 O O . GLN A 1 76 ? -16.890 9.561 -5.334 1.00 91.69 76 GLN A O 1
ATOM 645 N N . CYS A 1 77 ? -15.011 8.344 -5.469 1.00 90.31 77 CYS A N 1
ATOM 646 C CA . CYS A 1 77 ? -15.066 7.917 -4.070 1.00 90.31 77 CYS A CA 1
ATOM 647 C C . CYS A 1 77 ? -14.766 9.067 -3.102 1.00 90.31 77 CYS A C 1
ATOM 649 O O . CYS A 1 77 ? -15.421 9.168 -2.064 1.00 90.31 77 CYS A O 1
ATOM 651 N N . LEU A 1 78 ? -13.789 9.920 -3.430 1.00 88.94 78 LEU A N 1
ATOM 652 C CA . LEU A 1 78 ? -13.453 11.091 -2.618 1.00 88.94 78 LEU A CA 1
ATOM 653 C C . LEU A 1 78 ? -14.601 12.104 -2.571 1.00 88.94 78 LEU A C 1
ATOM 655 O O . LEU A 1 78 ? -14.972 12.548 -1.482 1.00 88.94 78 LEU A O 1
ATOM 659 N N . ASP A 1 79 ? -15.201 12.396 -3.726 1.00 87.81 79 ASP A N 1
ATOM 660 C CA . ASP A 1 79 ? -16.345 13.301 -3.841 1.00 87.81 79 ASP A CA 1
ATOM 661 C C . ASP A 1 79 ? -17.556 12.749 -3.076 1.00 87.81 79 ASP A C 1
ATOM 663 O O . ASP A 1 79 ? -18.185 13.460 -2.291 1.00 87.81 79 ASP A O 1
ATOM 667 N N . PHE A 1 80 ? -17.858 11.455 -3.248 1.00 86.69 80 PHE A N 1
ATOM 668 C CA . PHE A 1 80 ? -18.976 10.791 -2.573 1.00 86.69 80 PHE A CA 1
ATOM 669 C C . PHE A 1 80 ? -18.844 10.829 -1.045 1.00 86.69 80 PHE A C 1
ATOM 671 O O . PHE A 1 80 ? -19.829 11.052 -0.341 1.00 86.69 80 PHE A O 1
ATOM 678 N N . LEU A 1 81 ? -17.628 10.644 -0.523 1.00 83.12 81 LEU A N 1
ATOM 679 C CA . LEU A 1 81 ? -17.352 10.659 0.915 1.00 83.12 81 LEU A CA 1
ATOM 680 C C . LEU A 1 81 ? -16.893 12.015 1.440 1.00 83.12 81 LEU A C 1
ATOM 682 O O . LEU A 1 81 ? -16.331 12.073 2.529 1.00 83.12 81 LEU A O 1
ATOM 686 N N . ASN A 1 82 ? -17.146 13.092 0.694 1.00 83.75 82 ASN A N 1
ATOM 687 C CA . ASN A 1 82 ? -16.873 14.467 1.096 1.00 83.75 82 ASN A CA 1
ATOM 688 C C . ASN A 1 82 ? -15.494 14.623 1.772 1.00 83.75 82 ASN A C 1
ATOM 690 O O . ASN A 1 82 ? -15.372 15.092 2.913 1.00 83.75 82 ASN A O 1
ATOM 694 N N . SER A 1 83 ? -14.446 14.155 1.082 1.00 84.25 83 SER A N 1
ATOM 695 C CA . SER A 1 83 ? -13.086 14.074 1.630 1.00 84.25 83 SER A CA 1
ATOM 696 C C . SER A 1 83 ? -12.554 15.416 2.135 1.00 84.25 83 SER A C 1
ATOM 698 O O . SER A 1 83 ? -11.759 15.444 3.074 1.00 84.25 83 SER A O 1
ATOM 700 N N . ASP A 1 84 ? -13.034 16.531 1.586 1.00 85.25 84 ASP A N 1
ATOM 701 C CA . ASP A 1 84 ? -12.682 17.883 2.027 1.00 85.25 84 ASP A CA 1
ATOM 702 C C . ASP A 1 84 ? -13.057 18.137 3.491 1.00 85.25 84 ASP A C 1
ATOM 704 O O . ASP A 1 84 ? -12.301 18.773 4.235 1.00 85.25 84 ASP A O 1
ATOM 708 N N . ILE A 1 85 ? -14.195 17.601 3.950 1.00 85.94 85 ILE A N 1
ATOM 709 C CA . ILE A 1 85 ? -14.585 17.677 5.361 1.00 85.94 85 ILE A CA 1
ATOM 710 C C . ILE A 1 85 ? -13.615 16.868 6.226 1.00 85.94 85 ILE A C 1
ATOM 712 O O . ILE A 1 85 ? -13.208 17.354 7.284 1.00 85.94 85 ILE A O 1
ATOM 716 N N . ILE A 1 86 ? -13.212 15.671 5.786 1.00 85.94 86 ILE A N 1
ATOM 717 C CA . ILE A 1 86 ? -12.241 14.833 6.507 1.00 85.94 86 ILE A CA 1
ATOM 718 C C . ILE A 1 86 ? -10.906 15.572 6.640 1.00 85.94 86 ILE A C 1
ATOM 720 O O . ILE A 1 86 ? -10.366 15.669 7.743 1.00 85.94 86 ILE A O 1
ATOM 724 N N . VAL A 1 87 ? -10.385 16.117 5.538 1.00 86.25 87 VAL A N 1
ATOM 725 C CA . VAL A 1 87 ? -9.112 16.854 5.506 1.00 86.25 87 VAL A CA 1
ATOM 726 C C . VAL A 1 87 ? -9.170 18.066 6.434 1.00 86.25 87 VAL A C 1
ATOM 728 O O . VAL A 1 87 ? -8.285 18.242 7.275 1.00 86.25 87 VAL A O 1
ATOM 731 N N . ARG A 1 88 ? -10.245 18.860 6.350 1.00 90.31 88 ARG A N 1
ATOM 732 C CA . ARG A 1 88 ? -10.451 20.034 7.206 1.00 90.31 88 ARG A CA 1
ATOM 733 C C . ARG A 1 88 ? -10.517 19.660 8.686 1.00 90.31 88 ARG A C 1
ATOM 735 O O . ARG A 1 88 ? -9.802 20.253 9.488 1.00 90.31 88 ARG A O 1
ATOM 742 N N . LEU A 1 89 ? -11.344 18.681 9.058 1.00 90.44 89 LEU A N 1
ATOM 743 C CA . LEU A 1 89 ? -11.500 18.262 10.455 1.00 90.44 89 LEU A CA 1
ATOM 744 C C . LEU A 1 89 ? -10.223 17.624 11.011 1.00 90.44 89 LEU A C 1
ATOM 746 O O . LEU A 1 89 ? -9.907 17.830 12.181 1.00 90.44 89 LEU A O 1
ATOM 750 N N . ASN A 1 90 ? -9.462 16.894 10.191 1.00 86.94 90 ASN A N 1
ATOM 751 C CA . ASN A 1 90 ? -8.158 16.372 10.594 1.00 86.94 90 ASN A CA 1
ATOM 752 C C . ASN A 1 90 ? -7.176 17.506 10.903 1.00 86.94 90 ASN A C 1
ATOM 754 O O . ASN A 1 90 ? -6.582 17.497 11.981 1.00 86.94 90 ASN A O 1
ATOM 758 N N . ALA A 1 91 ? -7.057 18.501 10.017 1.00 88.25 91 ALA A N 1
ATOM 759 C CA . ALA A 1 91 ? -6.197 19.663 10.240 1.00 88.25 91 ALA A CA 1
ATOM 760 C C . ALA A 1 91 ? -6.605 20.441 11.503 1.00 88.25 91 ALA A C 1
ATOM 762 O O . ALA A 1 91 ? -5.758 20.749 12.344 1.00 88.25 91 ALA A O 1
ATOM 763 N N . GLU A 1 92 ? -7.907 20.687 11.686 1.00 91.38 92 GLU A N 1
ATOM 764 C CA . GLU A 1 92 ? -8.443 21.330 12.890 1.00 91.38 92 GLU A CA 1
ATOM 765 C C . GLU A 1 92 ? -8.142 20.508 14.147 1.00 91.38 92 GLU A C 1
ATOM 767 O O . GLU A 1 92 ? -7.730 21.075 15.152 1.00 91.38 92 GLU A O 1
ATOM 772 N N . SER A 1 93 ? -8.263 19.177 14.101 1.00 86.25 93 SER A N 1
ATOM 773 C CA . SER A 1 93 ? -7.999 18.325 15.270 1.00 86.25 93 SER A CA 1
ATOM 774 C C . SER A 1 93 ? -6.567 18.441 15.798 1.00 86.25 93 SER A C 1
ATOM 776 O O . SER A 1 93 ? -6.343 18.217 16.982 1.00 86.25 93 SER A O 1
ATOM 778 N N . THR A 1 94 ? -5.615 18.807 14.934 1.00 85.12 94 THR A N 1
ATOM 779 C CA . THR A 1 94 ? -4.199 18.979 15.281 1.00 85.12 94 THR A CA 1
ATOM 780 C C . THR A 1 94 ? -3.854 20.427 15.633 1.00 85.12 94 THR A C 1
ATOM 782 O O . THR A 1 94 ? -3.020 20.665 16.501 1.00 85.12 94 THR A O 1
ATOM 785 N N . GLN A 1 95 ? -4.463 21.403 14.953 1.00 88.38 95 GLN A N 1
ATOM 786 C CA . GLN A 1 95 ? -4.084 22.818 15.060 1.00 88.38 95 GLN A CA 1
ATOM 787 C C . GLN A 1 95 ? -4.971 23.615 16.027 1.00 88.38 95 GLN A C 1
ATOM 789 O O . GLN A 1 95 ? -4.494 24.538 16.682 1.00 88.38 95 GLN A O 1
ATOM 794 N N . ASP A 1 96 ? -6.258 23.272 16.117 1.00 89.81 96 ASP A N 1
ATOM 795 C CA . ASP A 1 96 ? -7.255 23.960 16.938 1.00 89.81 96 ASP A CA 1
ATOM 796 C C . ASP A 1 96 ? -8.359 22.986 17.384 1.00 89.81 96 ASP A C 1
ATOM 798 O O . ASP A 1 96 ? -9.440 22.874 16.795 1.00 89.81 96 ASP A O 1
ATOM 802 N N . ALA A 1 97 ? -8.084 22.288 18.484 1.00 89.75 97 ALA A N 1
ATOM 803 C CA . ALA A 1 97 ? -8.986 21.299 19.059 1.00 89.75 97 ALA A CA 1
ATOM 804 C C . ALA A 1 97 ? -10.378 21.862 19.423 1.00 89.75 97 ALA A C 1
ATOM 806 O O . ALA A 1 97 ? -11.365 21.129 19.389 1.00 89.75 97 ALA A O 1
ATOM 807 N N . SER A 1 98 ? -10.490 23.151 19.767 1.00 90.69 98 SER A N 1
ATOM 808 C CA . SER A 1 98 ? -11.781 23.770 20.112 1.00 90.69 98 SER A CA 1
ATOM 809 C C . SER A 1 98 ? -12.648 23.941 18.867 1.00 90.69 98 SER A C 1
ATOM 811 O O . SER A 1 98 ? -13.835 23.582 18.853 1.00 90.69 98 SER A O 1
ATOM 813 N N . ARG A 1 99 ? -12.026 24.440 17.793 1.00 92.56 99 ARG A N 1
ATOM 814 C CA . ARG A 1 99 ? -12.650 24.561 16.479 1.00 92.56 99 ARG A CA 1
ATOM 815 C C . ARG A 1 99 ? -13.045 23.197 15.929 1.00 92.56 99 ARG A C 1
ATOM 817 O O . ARG A 1 99 ? -14.179 23.064 15.481 1.00 92.56 99 ARG A O 1
ATOM 824 N N . PHE A 1 100 ? -12.189 22.184 16.073 1.00 94.25 100 PHE A N 1
ATOM 825 C CA . PHE A 1 100 ? -12.513 20.803 15.709 1.00 94.25 100 PHE A CA 1
ATOM 826 C C . PHE A 1 100 ? -13.796 20.308 16.388 1.00 94.25 100 PHE A C 1
ATOM 828 O O . PHE A 1 100 ? -14.718 19.885 15.697 1.00 94.25 100 PHE A O 1
ATOM 835 N N . ILE A 1 101 ? -13.899 20.391 17.722 1.00 93.69 101 ILE A N 1
ATOM 836 C CA . ILE A 1 101 ? -15.081 19.892 18.452 1.00 93.69 101 ILE A CA 1
ATOM 837 C C . ILE A 1 101 ? -16.353 20.630 18.015 1.00 93.69 101 ILE A C 1
ATOM 839 O O . ILE A 1 101 ? -17.391 20.007 17.787 1.00 93.69 101 ILE A O 1
ATOM 843 N N . THR A 1 102 ? -16.265 21.951 17.854 1.00 92.31 102 THR A N 1
ATOM 844 C CA . THR A 1 102 ? -17.404 22.782 17.445 1.00 92.31 102 THR A CA 1
ATOM 845 C C . THR A 1 102 ? -17.844 22.463 16.016 1.00 92.31 102 THR A C 1
ATOM 847 O O . THR A 1 102 ? -19.025 22.227 15.765 1.00 92.31 102 THR A O 1
ATOM 850 N N . ASN A 1 103 ? -16.901 22.401 15.075 1.00 94.06 103 ASN A N 1
ATOM 851 C CA . ASN A 1 103 ? -17.192 22.127 13.672 1.00 94.06 103 ASN A CA 1
ATOM 852 C C . ASN A 1 103 ? -17.651 20.689 13.454 1.00 94.06 103 ASN A C 1
ATOM 854 O O . ASN A 1 103 ? -18.584 20.476 12.684 1.00 94.06 103 ASN A O 1
ATOM 858 N N . PHE A 1 104 ? -17.064 19.715 14.149 1.00 94.94 104 PHE A N 1
ATOM 859 C CA . PHE A 1 104 ? -17.529 18.333 14.111 1.00 94.94 104 PHE A CA 1
ATOM 860 C C . PHE A 1 104 ? -19.006 18.255 14.516 1.00 94.94 104 PHE A C 1
ATOM 862 O O . PHE A 1 104 ? -19.819 17.685 13.793 1.00 94.94 104 PHE A O 1
ATOM 869 N N . ALA A 1 105 ? -19.376 18.876 15.641 1.00 93.69 105 ALA A N 1
ATOM 870 C CA . ALA A 1 105 ? -20.753 18.856 16.123 1.00 93.69 105 ALA A CA 1
ATOM 871 C C . ALA A 1 105 ? -21.729 19.596 15.192 1.00 93.69 105 ALA A C 1
ATOM 873 O O . ALA A 1 105 ? -22.855 19.136 15.005 1.00 93.69 105 ALA A O 1
ATOM 874 N N . ASN A 1 106 ? -21.304 20.710 14.589 1.00 91.25 106 ASN A N 1
ATOM 875 C CA . ASN A 1 106 ? -22.123 21.474 13.644 1.00 91.25 106 ASN A CA 1
ATOM 876 C C . ASN A 1 106 ? -22.357 20.729 12.320 1.00 91.25 106 ASN A C 1
ATOM 878 O O . ASN A 1 106 ? -23.417 20.881 11.725 1.00 91.25 106 ASN A O 1
ATOM 882 N N . ASN A 1 107 ? -21.394 19.916 11.875 1.00 92.25 107 ASN A N 1
ATOM 883 C CA . ASN A 1 107 ? -21.502 19.109 10.653 1.00 92.25 107 ASN A CA 1
ATOM 884 C C . ASN A 1 107 ? -21.987 17.673 10.932 1.00 92.25 107 ASN A C 1
ATOM 886 O O . ASN A 1 107 ? -21.978 16.837 10.034 1.00 92.25 107 ASN A O 1
ATOM 890 N N . TYR A 1 108 ? -22.398 17.359 12.165 1.00 93.50 108 TYR A N 1
ATOM 891 C CA . TYR A 1 108 ? -22.708 15.993 12.593 1.00 93.50 108 TYR A CA 1
ATOM 892 C C . TYR A 1 108 ? -23.747 15.289 11.711 1.00 93.50 108 TYR A C 1
ATOM 894 O O . TYR A 1 108 ? -23.541 14.133 11.351 1.00 93.50 108 TYR A O 1
ATOM 902 N N . ASP A 1 109 ? -24.841 15.967 11.359 1.00 92.69 109 ASP A N 1
ATOM 903 C CA . ASP A 1 109 ? -25.922 15.348 10.583 1.00 92.69 109 ASP A CA 1
ATOM 904 C C . ASP A 1 109 ? -25.454 14.989 9.161 1.00 92.69 109 ASP A C 1
ATOM 906 O O . ASP A 1 109 ? -25.777 13.918 8.646 1.00 92.69 109 ASP A O 1
ATOM 910 N N . GLU A 1 110 ? -24.628 15.846 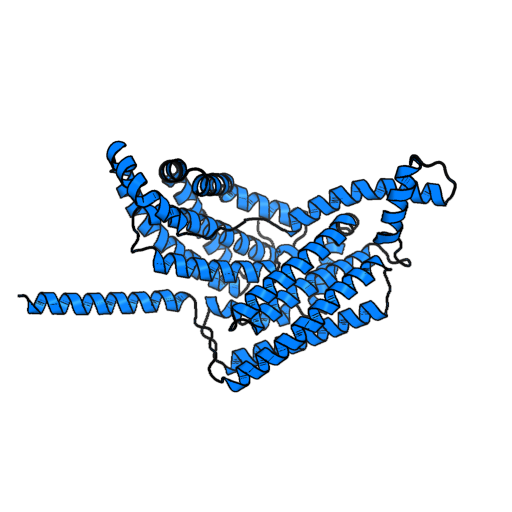8.551 1.00 91.19 110 GLU A N 1
ATOM 911 C CA . GLU A 1 110 ? -24.009 15.587 7.250 1.00 91.19 110 GLU A CA 1
ATOM 912 C C . GLU A 1 110 ? -22.996 14.439 7.333 1.00 91.19 110 GLU A C 1
ATOM 914 O O . GLU A 1 110 ? -23.095 13.488 6.562 1.00 91.19 110 GLU A O 1
ATOM 919 N N . LEU A 1 111 ? -22.089 14.483 8.316 1.00 91.56 111 LEU A N 1
ATOM 920 C CA . LEU A 1 111 ? -21.097 13.434 8.572 1.00 91.56 111 LEU A CA 1
ATOM 921 C C . LEU A 1 111 ? -21.762 12.067 8.762 1.00 91.56 111 LEU A C 1
ATOM 923 O O . LEU A 1 111 ? -21.351 11.077 8.160 1.00 91.56 111 LEU A O 1
ATOM 927 N N . LEU A 1 112 ? -22.806 12.007 9.593 1.00 92.69 112 LEU A N 1
ATOM 928 C CA . LEU A 1 112 ? -23.519 10.770 9.879 1.00 92.69 112 LEU A CA 1
ATOM 929 C C . LEU A 1 112 ? -24.217 10.224 8.635 1.00 92.69 112 LEU A C 1
ATOM 931 O O . LEU A 1 112 ? -24.207 9.012 8.420 1.00 92.69 112 LEU A O 1
ATOM 935 N N . ARG A 1 113 ? -24.827 11.1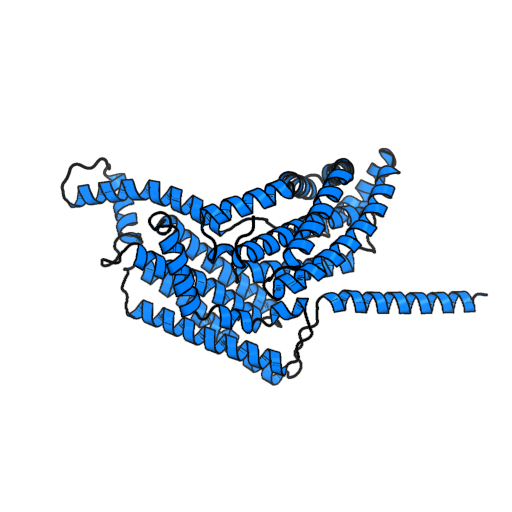00 7.830 1.00 93.19 113 ARG A N 1
ATOM 936 C CA . ARG A 1 113 ? -25.457 10.711 6.568 1.00 93.19 113 ARG A CA 1
ATOM 937 C C . ARG A 1 113 ? -24.428 10.106 5.617 1.00 93.19 113 ARG A C 1
ATOM 939 O O . ARG A 1 113 ? -24.641 8.983 5.174 1.00 93.19 113 ARG A O 1
ATOM 946 N N . THR A 1 114 ? -23.303 10.783 5.390 1.00 92.38 114 THR A N 1
ATOM 947 C CA . THR A 1 114 ? -22.226 10.290 4.519 1.00 92.38 114 THR A CA 1
ATOM 948 C C . THR A 1 114 ? -21.693 8.940 4.994 1.00 92.38 114 THR A C 1
ATOM 950 O O . THR A 1 114 ? -21.581 8.013 4.199 1.00 92.38 114 THR A O 1
ATOM 953 N N . VAL A 1 115 ? -21.436 8.777 6.298 1.00 93.94 115 VAL A N 1
ATOM 954 C CA . VAL A 1 115 ? -20.987 7.489 6.855 1.00 93.94 115 VAL A CA 1
ATOM 955 C C . VAL A 1 115 ? -22.038 6.395 6.647 1.00 93.94 115 VAL A C 1
ATOM 957 O O . VAL A 1 115 ? -21.690 5.295 6.233 1.00 93.94 115 VAL A O 1
ATOM 960 N N . LYS A 1 116 ? -23.325 6.668 6.891 1.00 93.81 116 LYS A N 1
ATOM 961 C CA . LYS A 1 116 ? -24.398 5.678 6.686 1.00 93.81 116 LYS A CA 1
ATOM 962 C C . LYS A 1 116 ? -24.546 5.282 5.216 1.00 93.81 116 LYS A C 1
ATOM 964 O O . LYS A 1 116 ? -24.667 4.097 4.924 1.00 93.81 116 LYS A O 1
ATOM 969 N N . GLU A 1 117 ? -24.498 6.242 4.298 1.00 93.25 117 GLU A N 1
ATOM 970 C CA . GLU A 1 117 ? -24.535 5.985 2.853 1.00 93.25 117 GLU A CA 1
ATOM 971 C C . GLU A 1 117 ? -23.315 5.160 2.401 1.00 93.25 117 GLU A C 1
ATOM 973 O O . GLU A 1 117 ? -23.458 4.213 1.627 1.00 93.25 117 GLU A O 1
ATOM 978 N N . ALA A 1 118 ? -22.132 5.441 2.954 1.00 93.50 118 ALA A N 1
ATOM 979 C CA . ALA A 1 118 ? -20.913 4.669 2.719 1.00 93.50 118 ALA A CA 1
ATOM 980 C C . ALA A 1 118 ? -21.011 3.220 3.218 1.00 93.50 118 ALA A C 1
ATOM 982 O O . ALA A 1 118 ? -20.562 2.304 2.529 1.00 93.50 118 ALA A O 1
ATOM 983 N N . LEU A 1 119 ? -21.611 3.007 4.395 1.00 94.56 119 LEU A N 1
ATOM 984 C CA . LEU A 1 119 ? -21.860 1.673 4.947 1.00 94.56 119 LEU A CA 1
ATOM 985 C C . LEU A 1 119 ? -22.806 0.859 4.053 1.00 94.56 119 LEU A C 1
ATOM 987 O O . LEU A 1 119 ? -22.538 -0.307 3.783 1.00 94.56 119 LEU A O 1
ATOM 991 N N . VAL A 1 120 ? -23.868 1.480 3.532 1.00 93.56 120 VAL A N 1
ATOM 992 C CA . VAL A 1 120 ? -24.777 0.824 2.576 1.00 93.56 120 VAL A CA 1
ATOM 993 C C . VAL A 1 120 ? -24.050 0.482 1.275 1.00 93.56 120 VAL A C 1
ATOM 995 O O . VAL A 1 120 ? -24.227 -0.603 0.721 1.00 93.56 120 VAL A O 1
ATOM 998 N N . LEU A 1 121 ? -23.208 1.391 0.777 1.00 92.88 121 LEU A N 1
ATOM 999 C CA . LEU A 1 121 ? -22.455 1.167 -0.453 1.00 92.88 121 LEU A CA 1
ATOM 1000 C C . LEU A 1 121 ? -21.452 0.018 -0.308 1.00 92.88 121 LEU A C 1
ATOM 1002 O O . LEU A 1 121 ? -21.379 -0.835 -1.191 1.00 92.88 121 LEU A O 1
ATOM 1006 N N . ILE A 1 122 ? -20.689 -0.027 0.786 1.00 93.69 122 ILE A N 1
ATOM 1007 C CA . ILE A 1 122 ? -19.712 -1.098 0.996 1.00 93.69 122 ILE A CA 1
ATOM 1008 C C . ILE A 1 122 ? -20.399 -2.449 1.245 1.00 93.69 122 ILE A C 1
ATOM 1010 O O . ILE A 1 122 ? -19.938 -3.468 0.734 1.00 93.69 122 ILE A O 1
ATOM 1014 N N . GLU A 1 123 ? -21.545 -2.462 1.932 1.00 92.69 123 GLU A N 1
ATOM 1015 C CA . GLU A 1 123 ? -22.386 -3.654 2.071 1.00 92.69 123 GLU A CA 1
ATOM 1016 C C . GLU A 1 123 ? -22.852 -4.155 0.695 1.00 92.69 123 GLU A C 1
ATOM 1018 O O . GLU A 1 123 ? -22.653 -5.322 0.359 1.00 92.69 123 GLU A O 1
ATOM 1023 N N . CYS A 1 124 ? -23.344 -3.258 -0.164 1.00 91.69 124 CYS A N 1
ATOM 1024 C CA . CYS A 1 124 ? -23.704 -3.587 -1.542 1.00 91.69 124 CYS A CA 1
ATOM 1025 C C . CYS A 1 124 ? -22.510 -4.147 -2.334 1.00 91.69 124 CYS A C 1
ATOM 1027 O O . CYS A 1 124 ? -22.630 -5.191 -2.972 1.00 91.69 124 CYS A O 1
ATOM 1029 N N . ILE A 1 125 ? -21.337 -3.514 -2.260 1.00 91.81 125 ILE A N 1
ATOM 1030 C CA . ILE A 1 125 ? -20.129 -3.978 -2.960 1.00 91.81 125 ILE A CA 1
ATOM 1031 C C . ILE A 1 125 ? -19.686 -5.359 -2.457 1.00 91.81 125 ILE A C 1
ATOM 1033 O O . ILE A 1 125 ? -19.300 -6.201 -3.264 1.00 91.81 125 ILE A O 1
ATOM 1037 N N . SER A 1 126 ? -19.792 -5.625 -1.154 1.00 88.69 126 SER A N 1
ATOM 1038 C CA . SER A 1 126 ? -19.445 -6.926 -0.562 1.00 88.69 126 SER A CA 1
ATOM 1039 C C . SER A 1 126 ? -20.420 -8.060 -0.872 1.00 88.69 126 SER A C 1
ATOM 1041 O O . SER A 1 126 ? -20.079 -9.220 -0.652 1.00 88.69 126 SER A O 1
ATOM 1043 N N . SER A 1 127 ? -21.591 -7.756 -1.439 1.00 89.31 127 SER A N 1
ATOM 1044 C CA . SER A 1 127 ? -22.469 -8.779 -2.022 1.00 89.31 127 SER A CA 1
ATOM 1045 C C . SER A 1 127 ? -21.920 -9.366 -3.332 1.00 89.31 127 SER A C 1
ATOM 1047 O O . SER A 1 127 ? -22.358 -10.433 -3.763 1.00 89.31 127 SER A O 1
ATOM 1049 N N . PHE A 1 128 ? -20.948 -8.692 -3.955 1.00 90.88 128 PHE A N 1
ATOM 1050 C CA . PHE A 1 128 ? -20.232 -9.186 -5.125 1.00 90.88 128 PHE A CA 1
ATOM 1051 C C . PHE A 1 128 ? -18.953 -9.925 -4.726 1.00 90.88 128 PHE A C 1
ATOM 1053 O O . PHE A 1 128 ? -18.493 -9.876 -3.588 1.00 90.88 128 PHE A O 1
ATOM 1060 N N . GLU A 1 129 ? -18.339 -10.586 -5.706 1.00 90.38 129 GLU A N 1
ATOM 1061 C CA . GLU A 1 129 ? -17.015 -11.173 -5.532 1.00 90.38 129 GLU A CA 1
ATOM 1062 C C . GLU A 1 129 ? -15.980 -10.084 -5.213 1.00 90.38 129 GLU A C 1
ATOM 1064 O O . GLU A 1 129 ? -15.761 -9.164 -6.015 1.00 90.38 129 GLU A O 1
ATOM 1069 N N . LEU A 1 130 ? -15.367 -10.234 -4.037 1.00 90.44 130 LEU A N 1
ATOM 1070 C CA . LEU A 1 130 ? -14.257 -9.449 -3.516 1.00 90.44 130 LEU A CA 1
ATOM 1071 C C . LEU A 1 130 ? -13.110 -10.372 -3.110 1.00 90.44 130 LEU A C 1
ATOM 1073 O O . LEU A 1 130 ? -13.301 -11.556 -2.818 1.00 90.44 130 LEU A O 1
ATOM 1077 N N . ASP A 1 131 ? -11.928 -9.778 -3.002 1.00 87.50 131 ASP A N 1
ATOM 1078 C CA . ASP A 1 131 ? -10.798 -10.373 -2.312 1.00 87.50 131 ASP A CA 1
ATOM 1079 C C . ASP A 1 131 ? -11.222 -10.886 -0.911 1.00 87.50 131 ASP A C 1
ATOM 1081 O O . ASP A 1 131 ? -11.913 -10.177 -0.165 1.00 87.50 131 ASP A O 1
ATOM 1085 N N . PRO A 1 132 ? -10.827 -12.114 -0.523 1.00 84.44 132 PRO A N 1
ATOM 1086 C CA . PRO A 1 132 ? -11.228 -12.721 0.742 1.00 84.44 132 PRO A CA 1
ATOM 1087 C C . PRO A 1 132 ? -10.931 -11.891 1.997 1.00 84.44 132 PRO A C 1
ATOM 1089 O O . PRO A 1 132 ? -11.697 -11.966 2.968 1.00 84.44 132 PRO A O 1
ATOM 1092 N N . MET A 1 133 ? -9.831 -11.131 2.004 1.00 87.19 133 MET A N 1
ATOM 1093 C CA . MET A 1 133 ? -9.469 -10.242 3.106 1.00 87.19 133 MET A CA 1
ATOM 1094 C C . MET A 1 133 ? -10.449 -9.070 3.156 1.00 87.19 133 MET A C 1
ATOM 1096 O O . MET A 1 133 ? -11.062 -8.852 4.201 1.00 87.19 133 MET A O 1
ATOM 1100 N N . LEU A 1 134 ? -10.676 -8.391 2.024 1.00 89.81 134 LEU A N 1
ATOM 1101 C CA . LEU A 1 134 ? -11.600 -7.251 1.930 1.00 89.81 134 LEU A CA 1
ATOM 1102 C C . LEU A 1 134 ? -13.041 -7.628 2.283 1.00 89.81 134 LEU A C 1
ATOM 1104 O O . LEU A 1 134 ? -13.706 -6.893 3.016 1.00 89.81 134 LEU A O 1
ATOM 1108 N N . ALA A 1 135 ? -13.512 -8.791 1.829 1.00 88.69 135 ALA A N 1
ATOM 1109 C CA . ALA A 1 135 ? -14.835 -9.301 2.184 1.00 88.69 135 ALA A CA 1
ATOM 1110 C C . ALA A 1 135 ? -14.990 -9.451 3.709 1.00 88.69 135 ALA A C 1
ATOM 1112 O O . ALA A 1 135 ? -15.990 -9.040 4.295 1.00 88.69 135 ALA A O 1
ATOM 1113 N N . SER A 1 136 ? -13.964 -9.992 4.370 1.00 87.44 136 SER A N 1
ATOM 1114 C CA . SER A 1 136 ? -13.977 -10.210 5.822 1.00 87.44 136 SER A CA 1
ATOM 1115 C C . SER A 1 136 ? -13.829 -8.895 6.596 1.00 87.44 136 SER A C 1
ATOM 1117 O O . SER A 1 136 ? -14.512 -8.668 7.595 1.00 87.44 136 SER A O 1
ATOM 1119 N N . LEU A 1 137 ? -12.973 -7.996 6.105 1.00 90.12 137 LEU A N 1
ATOM 1120 C CA . LEU A 1 137 ? -12.759 -6.671 6.676 1.00 90.12 137 LEU A CA 1
ATOM 1121 C C . LEU A 1 137 ? -14.013 -5.792 6.583 1.00 90.12 137 LEU A C 1
ATOM 1123 O O . LEU A 1 137 ? -14.287 -5.039 7.514 1.00 90.12 137 LEU A O 1
ATOM 1127 N N . THR A 1 138 ? -14.796 -5.923 5.510 1.00 91.38 138 THR A N 1
ATOM 1128 C CA . THR A 1 138 ? -16.049 -5.176 5.325 1.00 91.38 138 THR A CA 1
ATOM 1129 C C . THR A 1 138 ? -17.040 -5.447 6.460 1.00 91.38 138 THR A C 1
ATOM 1131 O O . THR A 1 138 ? -17.585 -4.518 7.051 1.00 91.38 138 THR A O 1
ATOM 1134 N N . LEU A 1 139 ? -17.227 -6.710 6.848 1.00 86.81 139 LEU A N 1
ATOM 1135 C CA . LEU A 1 139 ? -18.120 -7.048 7.962 1.00 86.81 139 LEU A CA 1
ATOM 1136 C C . LEU A 1 139 ? -17.630 -6.457 9.290 1.00 86.81 139 LEU A C 1
ATOM 1138 O O . LEU A 1 139 ? -18.421 -5.939 10.079 1.00 86.81 139 LEU A O 1
ATOM 1142 N N . ILE A 1 140 ? -16.318 -6.504 9.531 1.00 89.19 140 ILE A N 1
ATOM 1143 C CA . ILE A 1 140 ? -15.730 -5.961 10.758 1.00 89.19 140 ILE A CA 1
ATOM 1144 C C . ILE A 1 140 ? -15.870 -4.438 10.806 1.00 89.19 140 ILE A C 1
ATOM 1146 O O . ILE A 1 140 ? -16.265 -3.905 11.843 1.00 89.19 140 ILE A O 1
ATOM 1150 N N . ILE A 1 141 ? -15.584 -3.735 9.703 1.00 92.69 141 ILE A N 1
ATOM 1151 C CA . ILE A 1 141 ? -15.666 -2.271 9.671 1.00 92.69 141 ILE A CA 1
ATOM 1152 C C . ILE A 1 141 ? -17.112 -1.793 9.832 1.00 92.69 141 ILE A C 1
ATOM 1154 O O . ILE A 1 141 ? -17.342 -0.841 10.574 1.00 92.69 141 ILE A O 1
ATOM 1158 N N . ILE A 1 142 ? -18.089 -2.477 9.220 1.00 92.31 142 ILE A N 1
ATOM 1159 C CA . ILE A 1 142 ? -19.510 -2.138 9.374 1.00 92.31 142 ILE A CA 1
ATOM 1160 C C . ILE A 1 142 ? -19.910 -2.219 10.850 1.00 92.31 142 ILE A C 1
ATOM 1162 O O . ILE A 1 142 ? -20.403 -1.239 11.410 1.00 92.31 142 ILE A O 1
ATOM 1166 N N . ASN A 1 143 ? -19.631 -3.348 11.507 1.00 89.81 143 ASN A N 1
ATOM 1167 C CA . ASN A 1 143 ? -19.976 -3.541 12.917 1.00 89.81 143 ASN A CA 1
ATOM 1168 C C . ASN A 1 143 ? -19.270 -2.529 13.829 1.00 89.81 143 ASN A C 1
ATOM 1170 O O . ASN A 1 143 ? -19.904 -1.910 14.683 1.00 89.81 143 ASN A O 1
ATOM 1174 N N . PHE A 1 144 ? -17.970 -2.320 13.614 1.00 91.50 144 PHE A N 1
ATOM 1175 C CA . PHE A 1 144 ? -17.173 -1.357 14.368 1.00 91.50 144 PHE A CA 1
ATOM 1176 C C . PHE A 1 144 ? -17.738 0.069 14.262 1.00 91.50 144 PHE A C 1
ATOM 1178 O O . PHE A 1 144 ? -17.886 0.759 15.268 1.00 91.50 144 PHE A O 1
ATOM 1185 N N . ILE A 1 145 ? -18.120 0.512 13.064 1.00 94.00 145 ILE A N 1
ATOM 1186 C CA . ILE A 1 145 ? -18.637 1.870 12.860 1.00 94.00 145 ILE A CA 1
ATOM 1187 C C . ILE A 1 145 ? -20.043 2.034 13.432 1.00 94.00 145 ILE A C 1
ATOM 1189 O O . ILE A 1 145 ? -20.337 3.079 14.013 1.00 94.00 145 ILE A O 1
ATOM 1193 N N . LEU A 1 146 ? -20.905 1.021 13.329 1.00 92.88 146 LEU A N 1
ATOM 1194 C CA . LEU A 1 146 ? -22.228 1.061 13.958 1.00 92.88 146 LEU A CA 1
ATOM 1195 C C . LEU A 1 146 ? -22.124 1.193 15.487 1.00 92.88 146 LEU A C 1
ATOM 1197 O O . LEU A 1 146 ? -22.851 1.990 16.084 1.00 92.88 146 LEU A O 1
ATOM 1201 N N . GLU A 1 147 ? -21.180 0.489 16.123 1.00 90.25 147 GLU A N 1
ATOM 1202 C CA . GLU A 1 147 ? -20.865 0.671 17.547 1.00 90.25 147 GLU A CA 1
ATOM 1203 C C . GLU A 1 147 ? -20.424 2.115 17.847 1.00 90.25 147 GLU A C 1
ATOM 1205 O O . GLU A 1 147 ? -20.943 2.740 18.779 1.00 90.25 147 GLU A O 1
ATOM 1210 N N . LEU A 1 148 ? -19.516 2.673 17.036 1.00 91.88 148 LEU A N 1
ATOM 1211 C CA . LEU A 1 148 ? -19.048 4.054 17.189 1.00 91.88 148 LEU A CA 1
ATOM 1212 C C . LEU A 1 148 ? -20.169 5.086 17.034 1.00 91.88 148 LEU A C 1
ATOM 1214 O O . LEU A 1 148 ? -20.222 6.036 17.815 1.00 91.88 148 LEU A O 1
ATOM 1218 N N . ILE A 1 149 ? -21.077 4.906 16.071 1.00 93.38 149 ILE A N 1
ATOM 1219 C CA . ILE A 1 149 ? -22.217 5.806 15.845 1.00 93.38 149 ILE A CA 1
ATOM 1220 C C . ILE A 1 149 ? -23.114 5.873 17.087 1.00 93.38 149 ILE A C 1
ATOM 1222 O O . ILE A 1 149 ? -23.482 6.969 17.516 1.00 93.38 149 ILE A O 1
ATOM 1226 N N . ASN A 1 150 ? -23.404 4.731 17.716 1.00 90.38 150 ASN A N 1
ATOM 1227 C CA . ASN A 1 150 ? -24.230 4.684 18.928 1.00 90.38 150 ASN A CA 1
ATOM 1228 C C . ASN A 1 150 ? -23.608 5.497 20.082 1.00 90.38 150 ASN A C 1
ATOM 1230 O O . ASN A 1 150 ? -24.296 6.219 20.811 1.00 90.38 150 ASN A O 1
ATOM 1234 N N . ILE A 1 151 ? -22.283 5.420 20.237 1.00 91.19 151 ILE A N 1
ATOM 1235 C CA . ILE A 1 151 ? -21.542 6.183 21.252 1.00 91.19 151 ILE A CA 1
ATOM 1236 C C . ILE A 1 151 ? -21.480 7.673 20.877 1.00 91.19 151 ILE A C 1
ATOM 1238 O O . ILE A 1 151 ? -21.606 8.558 21.737 1.00 91.19 151 ILE A O 1
ATOM 1242 N N . LEU A 1 152 ? -21.311 7.966 19.588 1.00 93.31 152 LEU A N 1
ATOM 1243 C CA . LEU A 1 152 ? -21.258 9.321 19.058 1.00 93.31 152 LEU A CA 1
ATOM 1244 C C . LEU A 1 152 ? -22.562 10.077 19.315 1.00 93.31 152 LEU A C 1
ATOM 1246 O O . LEU A 1 152 ? -22.523 11.211 19.790 1.00 93.31 152 LEU A O 1
ATOM 1250 N N . GLU A 1 153 ? -23.711 9.448 19.070 1.00 93.06 153 GLU A N 1
ATOM 1251 C CA . GLU A 1 153 ? -25.035 10.027 19.321 1.00 93.06 153 GLU A CA 1
ATOM 1252 C C . GLU A 1 153 ? -25.190 10.511 20.770 1.00 93.06 153 GLU A C 1
ATOM 1254 O O . GLU A 1 153 ? -25.718 11.598 21.030 1.00 93.06 153 GLU A O 1
ATOM 1259 N N . CYS A 1 154 ? -24.673 9.743 21.731 1.00 91.00 154 CYS A N 1
ATOM 1260 C CA . CYS A 1 154 ? -24.670 10.126 23.141 1.00 91.00 154 CYS A CA 1
ATOM 1261 C C . CYS A 1 154 ? -23.761 11.337 23.403 1.00 91.00 154 CYS A C 1
ATOM 1263 O O . CYS A 1 154 ? -24.129 12.246 24.151 1.00 91.00 154 CYS A O 1
ATOM 1265 N N . SER A 1 155 ? -22.588 11.377 22.769 1.00 92.69 155 SER A N 1
ATOM 1266 C CA . SER A 1 155 ? -21.628 12.483 22.885 1.00 92.69 155 SER A CA 1
ATOM 1267 C C . SER A 1 155 ? -22.162 13.783 22.270 1.00 92.69 155 SER A C 1
ATOM 1269 O O . SER A 1 155 ? -22.024 14.851 22.865 1.00 92.69 155 SER A O 1
ATOM 1271 N N . ILE A 1 156 ? -22.863 13.701 21.136 1.00 94.62 156 ILE A N 1
ATOM 1272 C CA . ILE A 1 156 ? -23.511 14.851 20.490 1.00 94.62 156 ILE A CA 1
ATOM 1273 C C . ILE A 1 156 ? -24.634 15.420 21.359 1.00 94.62 156 ILE A C 1
ATOM 1275 O O . ILE A 1 156 ? -24.723 16.637 21.523 1.00 94.62 156 ILE A O 1
ATOM 1279 N N . LYS A 1 157 ? -25.460 14.564 21.976 1.00 93.00 157 LYS A N 1
ATOM 1280 C CA . LYS A 1 157 ? -26.487 15.005 22.939 1.00 93.00 157 LYS A CA 1
ATOM 1281 C C . LYS A 1 157 ? -25.862 15.746 24.124 1.00 93.00 157 LYS A C 1
ATOM 1283 O O . LYS A 1 157 ? -26.354 16.810 24.498 1.00 93.00 157 LYS A O 1
ATOM 1288 N N . LYS A 1 158 ? -24.748 15.233 24.669 1.00 91.62 158 LYS A N 1
ATOM 1289 C CA . LYS A 1 158 ? -23.979 15.916 25.725 1.00 91.62 158 LYS A CA 1
ATOM 1290 C C . LYS A 1 158 ? -23.505 17.291 25.250 1.00 91.62 158 LYS A C 1
ATOM 1292 O O . LYS A 1 158 ? -23.793 18.270 25.928 1.00 91.62 158 LYS A O 1
ATOM 1297 N N . PHE A 1 159 ? -22.861 17.386 24.083 1.00 93.44 159 PHE A N 1
ATOM 1298 C CA . PHE A 1 159 ? -22.405 18.666 23.526 1.00 93.44 159 PHE A CA 1
ATOM 1299 C C . PHE A 1 159 ? -23.547 19.680 23.376 1.00 93.44 159 PHE A C 1
ATOM 1301 O O . PHE A 1 159 ? -23.446 20.783 23.905 1.00 93.44 159 PHE A O 1
ATOM 1308 N N . LYS A 1 160 ? -24.658 19.291 22.733 1.00 91.94 160 LYS A N 1
ATOM 1309 C CA . LYS A 1 160 ? -25.818 20.171 22.491 1.00 91.94 160 LYS A CA 1
ATOM 1310 C C . LYS A 1 160 ? -26.469 20.686 23.788 1.00 91.94 160 LYS A C 1
ATOM 1312 O O . LYS A 1 160 ? -27.118 21.725 23.766 1.00 91.94 160 LYS A O 1
ATOM 1317 N N . SER A 1 161 ? -26.287 19.987 24.913 1.00 93.06 161 SER A N 1
ATOM 1318 C CA . SER A 1 161 ? -26.779 20.416 26.232 1.00 93.06 161 SER A CA 1
ATOM 1319 C C . SER A 1 161 ? -25.869 21.422 26.957 1.00 93.06 161 SER A C 1
ATOM 1321 O O . SER A 1 161 ? -26.282 22.024 27.950 1.00 93.06 161 SER A O 1
ATOM 1323 N N . LEU A 1 162 ? -24.628 21.616 26.495 1.00 92.94 162 LEU A N 1
ATOM 1324 C CA . LEU A 1 162 ? -23.671 22.520 27.129 1.00 92.94 162 LEU A CA 1
ATOM 1325 C C . LEU A 1 162 ? -23.888 23.959 26.657 1.00 92.94 162 LEU A C 1
ATOM 1327 O O . LEU A 1 162 ? -23.926 24.248 25.465 1.00 92.94 162 LEU A O 1
ATOM 1331 N N . ASN A 1 163 ? -23.936 24.896 27.603 1.00 92.12 163 ASN A N 1
ATOM 1332 C CA . ASN A 1 163 ? -23.765 26.311 27.282 1.00 92.12 163 ASN A CA 1
ATOM 1333 C C . ASN A 1 163 ? -22.276 26.645 27.055 1.00 92.12 163 ASN A C 1
ATOM 1335 O O . ASN A 1 163 ? -21.384 25.879 27.432 1.00 92.12 163 ASN A O 1
ATOM 1339 N N . LYS A 1 164 ? -22.003 27.826 26.487 1.00 90.06 164 LYS A N 1
ATOM 1340 C CA . LYS A 1 164 ? -20.643 28.288 26.156 1.00 90.06 164 LYS A CA 1
ATOM 1341 C C . LYS A 1 164 ? -19.677 28.222 27.347 1.00 90.06 164 LYS A C 1
ATOM 1343 O O . LYS A 1 164 ? -18.554 27.750 27.203 1.00 90.06 164 LYS A O 1
ATOM 1348 N N . THR A 1 165 ? -20.121 28.641 28.531 1.00 90.94 165 THR A N 1
ATOM 1349 C CA . THR A 1 165 ? -19.299 28.653 29.752 1.00 90.94 165 THR A CA 1
ATOM 1350 C C . THR A 1 165 ? -18.935 27.241 30.213 1.00 90.94 165 THR A C 1
ATOM 1352 O O . THR A 1 165 ? -17.785 26.976 30.562 1.00 90.94 165 THR A O 1
ATOM 1355 N N . ASN A 1 166 ? -19.900 26.320 30.203 1.00 91.50 166 ASN A N 1
ATOM 1356 C CA . ASN A 1 166 ? -19.690 24.929 30.598 1.00 91.50 166 ASN A CA 1
ATOM 1357 C C . ASN A 1 166 ? -18.815 24.191 29.585 1.00 91.50 166 ASN A C 1
ATOM 1359 O O . ASN A 1 166 ? -17.935 23.433 29.988 1.00 91.50 166 ASN A O 1
ATOM 1363 N N . PHE A 1 167 ? -19.008 24.459 28.291 1.00 91.69 167 PHE A N 1
ATOM 1364 C CA . PHE A 1 167 ? -18.135 23.941 27.245 1.00 91.69 167 PHE A CA 1
ATOM 1365 C C . PHE A 1 167 ? -16.692 24.393 27.456 1.00 91.69 167 PHE A C 1
ATOM 1367 O O . PHE A 1 167 ? -15.797 23.558 27.469 1.00 91.69 167 PHE A O 1
ATOM 1374 N N . GLN A 1 168 ? -16.459 25.683 27.700 1.00 92.00 168 GLN A N 1
ATOM 1375 C CA . GLN A 1 168 ? -15.103 26.203 27.857 1.00 92.00 168 GLN A CA 1
ATOM 1376 C C . GLN A 1 168 ? -14.391 25.623 29.088 1.00 92.00 168 GLN A C 1
ATOM 1378 O O . GLN A 1 168 ? -13.223 25.250 29.004 1.00 92.00 168 GLN A O 1
ATOM 1383 N N . LYS A 1 169 ? -15.108 25.443 30.206 1.00 91.44 169 LYS A N 1
ATOM 1384 C CA . LYS A 1 169 ? -14.582 24.737 31.390 1.00 91.44 169 LYS A CA 1
ATOM 1385 C C . LYS A 1 169 ? -14.223 23.283 31.080 1.00 91.44 169 LYS A C 1
ATOM 1387 O O . LYS A 1 169 ? -13.136 22.830 31.434 1.00 91.44 169 LYS A O 1
ATOM 1392 N N . LEU A 1 170 ? -15.126 22.557 30.414 1.00 90.56 170 LEU A N 1
ATOM 1393 C CA . LEU A 1 170 ? -14.887 21.171 30.017 1.00 90.56 170 LEU A CA 1
ATOM 1394 C C . LEU A 1 170 ? -13.686 21.079 29.070 1.00 90.56 170 LEU A C 1
ATOM 1396 O O . LEU A 1 170 ? -12.816 20.233 29.269 1.00 90.56 170 LEU A O 1
ATOM 1400 N N . PHE A 1 171 ? -13.603 21.992 28.104 1.00 92.00 171 PHE A N 1
ATOM 1401 C CA . PHE A 1 171 ? -12.535 22.049 27.120 1.00 92.00 171 PHE A CA 1
ATOM 1402 C C . PHE A 1 171 ? -11.167 22.223 27.767 1.00 92.00 171 PHE A C 1
ATOM 1404 O O . PHE A 1 171 ? -10.282 21.401 27.537 1.00 92.00 171 PHE A O 1
ATOM 1411 N N . GLU A 1 172 ? -11.005 23.206 28.653 1.00 91.00 172 GLU A N 1
ATOM 1412 C CA . GLU A 1 172 ? -9.732 23.411 29.351 1.00 91.00 172 GLU A CA 1
ATOM 1413 C C . GLU A 1 172 ? -9.300 22.183 30.162 1.00 91.00 172 GLU A C 1
ATOM 1415 O O . GLU A 1 172 ? -8.116 21.849 30.197 1.00 91.00 172 GLU A O 1
ATOM 1420 N N . SER A 1 173 ? -10.258 21.457 30.748 1.00 89.06 173 SER A N 1
ATOM 1421 C CA . SER A 1 173 ? -9.968 20.246 31.522 1.00 89.06 173 SER A CA 1
ATOM 1422 C C . SER A 1 173 ? -9.622 19.013 30.674 1.00 89.06 173 SER A C 1
ATOM 1424 O O . SER A 1 173 ? -8.983 18.093 31.182 1.00 89.06 173 SER A O 1
ATOM 1426 N N . ARG A 1 174 ? -10.032 18.968 29.396 1.00 88.06 174 ARG A N 1
ATOM 1427 C CA . ARG A 1 174 ? -10.010 17.741 28.573 1.00 88.06 174 ARG A CA 1
ATOM 1428 C C . ARG A 1 174 ? -9.367 17.868 27.199 1.00 88.06 174 ARG A C 1
ATOM 1430 O O . ARG A 1 174 ? -9.225 16.852 26.529 1.00 88.06 174 ARG A O 1
ATOM 1437 N N . LYS A 1 175 ? -8.930 19.053 26.772 1.00 84.62 175 LYS A N 1
ATOM 1438 C CA . LYS A 1 175 ? -8.347 19.274 25.434 1.00 84.62 175 LYS A CA 1
ATOM 1439 C C . LYS A 1 175 ? -7.212 18.303 25.080 1.00 84.62 175 LYS A C 1
ATOM 1441 O O . LYS A 1 175 ? -7.170 17.816 23.961 1.00 84.62 175 LYS A O 1
ATOM 1446 N N . LYS A 1 176 ? -6.383 17.921 26.060 1.00 84.38 176 LYS A N 1
ATOM 1447 C CA . LYS A 1 176 ? -5.290 16.939 25.894 1.00 84.38 176 LYS A CA 1
ATOM 1448 C C . LYS A 1 176 ? -5.758 15.506 25.611 1.00 84.38 176 LYS A C 1
ATOM 1450 O O . LYS A 1 176 ? -4.946 14.665 25.248 1.00 84.38 176 LYS A O 1
ATOM 1455 N N . LEU A 1 177 ? -7.033 15.184 25.849 1.00 83.12 177 LEU A N 1
ATOM 1456 C CA . LEU A 1 177 ? -7.565 13.851 25.565 1.00 83.12 177 LEU A CA 1
ATOM 1457 C C . LEU A 1 177 ? -7.647 13.602 24.058 1.00 83.12 177 LEU A C 1
ATOM 1459 O O . LEU A 1 177 ? -7.390 12.485 23.632 1.00 83.12 177 LEU A O 1
ATOM 1463 N N . ILE A 1 178 ? -7.915 14.636 23.257 1.00 80.69 178 ILE A N 1
ATOM 1464 C CA . ILE A 1 178 ? -7.998 14.524 21.792 1.00 80.69 178 ILE A CA 1
ATOM 1465 C C . ILE A 1 178 ? -6.677 13.987 21.216 1.00 80.69 178 ILE A C 1
ATOM 1467 O O . ILE A 1 178 ? -6.694 13.106 20.356 1.00 80.69 178 ILE A O 1
ATOM 1471 N N . ASP A 1 179 ? -5.549 14.415 21.786 1.00 78.81 179 ASP A N 1
ATOM 1472 C CA . ASP A 1 179 ? -4.202 13.978 21.401 1.00 78.81 179 ASP A CA 1
ATOM 1473 C C . ASP A 1 179 ? -3.895 12.519 21.786 1.00 78.81 179 ASP A C 1
ATOM 1475 O O . ASP A 1 179 ? -2.920 11.945 21.308 1.00 78.81 179 ASP A O 1
ATOM 1479 N N . LYS A 1 180 ? -4.715 11.875 22.636 1.00 80.19 180 LYS A N 1
ATOM 1480 C CA . LYS A 1 180 ? -4.543 10.445 22.960 1.00 80.19 180 LYS A CA 1
ATOM 1481 C C . LYS A 1 180 ? -4.848 9.543 21.766 1.00 80.19 180 LYS A C 1
ATOM 1483 O O . LYS A 1 180 ? -4.361 8.411 21.726 1.00 80.19 180 LYS A O 1
ATOM 1488 N N . ILE A 1 181 ? -5.641 10.027 20.808 1.00 81.50 181 ILE A N 1
ATOM 1489 C CA . ILE A 1 181 ? -5.876 9.352 19.531 1.00 81.50 181 ILE A CA 1
ATOM 1490 C C . ILE A 1 181 ? -4.762 9.762 18.562 1.00 81.50 181 ILE A C 1
ATOM 1492 O O . ILE A 1 181 ? -4.960 10.535 17.624 1.00 81.50 181 ILE A O 1
ATOM 1496 N N . ASP A 1 182 ? -3.576 9.219 18.823 1.00 79.50 182 ASP A N 1
ATOM 1497 C CA . ASP A 1 182 ? -2.380 9.309 17.979 1.00 79.50 182 ASP A CA 1
ATOM 1498 C C . ASP A 1 182 ? -2.463 8.276 16.849 1.00 79.50 182 ASP A C 1
ATOM 1500 O O . ASP A 1 182 ? -1.749 7.274 16.798 1.00 79.50 182 ASP A O 1
ATOM 1504 N N . VAL A 1 183 ? -3.447 8.473 15.981 1.00 79.81 183 VAL A N 1
ATOM 1505 C CA . VAL A 1 183 ? -3.538 7.775 14.704 1.00 79.81 183 VAL A CA 1
ATOM 1506 C C . VAL A 1 183 ? -4.035 8.753 13.657 1.00 79.81 183 VAL A C 1
ATOM 1508 O O . VAL A 1 183 ? -4.901 9.596 13.907 1.00 79.81 183 VAL A O 1
ATOM 1511 N N . SER A 1 184 ? -3.481 8.625 12.463 1.00 77.19 184 SER A N 1
ATOM 1512 C CA . SER A 1 184 ? -3.925 9.341 11.279 1.00 77.19 184 SER A CA 1
ATOM 1513 C C . SER A 1 184 ? -3.874 8.382 10.105 1.00 77.19 184 SER A C 1
ATOM 1515 O O . SER A 1 184 ? -3.132 7.404 10.145 1.00 77.19 184 SER A O 1
ATOM 1517 N N . MET A 1 185 ? -4.677 8.659 9.089 1.00 81.19 185 MET A N 1
ATOM 1518 C CA . MET A 1 185 ? -4.678 7.891 7.860 1.00 81.19 185 MET A CA 1
ATOM 1519 C C . MET A 1 185 ? -4.627 8.869 6.698 1.00 81.19 185 MET A C 1
ATOM 1521 O O . MET A 1 185 ? -5.468 9.766 6.599 1.00 81.19 185 MET A O 1
ATOM 1525 N N . ARG A 1 186 ? -3.624 8.716 5.833 1.00 75.19 186 ARG A N 1
ATOM 1526 C CA . ARG A 1 186 ? -3.550 9.470 4.582 1.00 75.19 186 ARG A CA 1
ATOM 1527 C C . ARG A 1 186 ? -4.318 8.707 3.512 1.00 75.19 186 ARG A C 1
ATOM 1529 O O . ARG A 1 186 ? -4.084 7.522 3.294 1.00 75.19 186 ARG A O 1
ATOM 1536 N N . ILE A 1 187 ? -5.222 9.402 2.832 1.00 78.25 187 ILE A N 1
ATOM 1537 C CA . ILE A 1 187 ? -5.999 8.845 1.725 1.00 78.25 187 ILE A CA 1
ATOM 1538 C C . ILE A 1 187 ? -5.392 9.365 0.429 1.00 78.25 187 ILE A C 1
ATOM 1540 O O . ILE A 1 187 ? -5.822 10.379 -0.108 1.00 78.25 187 ILE A O 1
ATOM 1544 N N . SER A 1 188 ? -4.363 8.685 -0.059 1.00 76.00 188 SER A N 1
ATOM 1545 C CA . SER A 1 188 ? -3.743 8.976 -1.351 1.00 76.00 188 SER A CA 1
ATOM 1546 C C . SER A 1 188 ? -3.697 7.733 -2.227 1.00 76.00 188 SER A C 1
ATOM 1548 O O . SER A 1 188 ? -3.673 6.600 -1.741 1.00 76.00 188 SER A O 1
ATOM 1550 N N . SER A 1 189 ? -3.687 7.954 -3.539 1.00 80.81 189 SER A N 1
ATOM 1551 C CA . SER A 1 189 ? -3.326 6.929 -4.512 1.00 80.81 189 SER A CA 1
ATOM 1552 C C . SER A 1 189 ? -1.889 7.173 -4.954 1.00 80.81 189 SER A C 1
ATOM 1554 O O . SER A 1 189 ? -1.641 8.007 -5.823 1.00 80.81 189 SER A O 1
ATOM 1556 N N . GLN A 1 190 ? -0.943 6.439 -4.360 1.00 81.19 190 GLN A N 1
ATOM 1557 C CA . GLN A 1 190 ? 0.482 6.577 -4.682 1.00 81.19 190 GLN A CA 1
ATOM 1558 C C . GLN A 1 190 ? 0.742 6.398 -6.183 1.00 81.19 190 GLN A C 1
ATOM 1560 O O . GLN A 1 190 ? 1.555 7.107 -6.756 1.00 81.19 190 GLN A O 1
ATOM 1565 N N . ARG A 1 191 ? 0.010 5.494 -6.845 1.00 84.69 191 ARG A N 1
ATOM 1566 C CA . ARG A 1 191 ? 0.122 5.282 -8.291 1.00 84.69 191 ARG A CA 1
ATOM 1567 C C . ARG A 1 191 ? -0.294 6.509 -9.101 1.00 84.69 191 ARG A C 1
ATOM 1569 O O . ARG A 1 191 ? 0.402 6.849 -10.047 1.00 84.69 191 ARG A O 1
ATOM 1576 N N . LEU A 1 192 ? -1.399 7.171 -8.741 1.00 86.81 192 LEU A N 1
ATOM 1577 C CA . LEU A 1 192 ? -1.834 8.386 -9.441 1.00 86.81 192 LEU A CA 1
ATOM 1578 C C . LEU A 1 192 ? -0.848 9.538 -9.214 1.00 86.81 192 LEU A C 1
ATOM 1580 O O . LEU A 1 192 ? -0.497 10.221 -10.171 1.00 86.81 192 LEU A O 1
ATOM 1584 N N . GLU A 1 193 ? -0.361 9.708 -7.979 1.00 85.50 193 GLU A N 1
ATOM 1585 C CA . GLU A 1 193 ? 0.682 10.696 -7.658 1.00 85.50 193 GLU A CA 1
ATOM 1586 C C . GLU A 1 193 ? 1.955 10.428 -8.486 1.00 85.50 193 GLU A C 1
ATOM 1588 O O . GLU A 1 193 ? 2.456 11.327 -9.164 1.00 85.50 193 GLU A O 1
ATOM 1593 N N . ASN A 1 194 ? 2.419 9.173 -8.527 1.00 85.81 194 ASN A N 1
ATOM 1594 C CA . ASN A 1 194 ? 3.608 8.784 -9.286 1.00 85.81 194 ASN A CA 1
ATOM 1595 C C . ASN A 1 194 ? 3.438 8.960 -10.796 1.00 85.81 194 ASN A C 1
ATOM 1597 O O . ASN A 1 194 ? 4.377 9.382 -11.471 1.00 85.81 194 ASN A O 1
ATOM 1601 N N . TYR A 1 195 ? 2.263 8.633 -11.333 1.00 87.69 195 TYR A N 1
ATOM 1602 C CA . TYR A 1 195 ? 1.980 8.784 -12.754 1.00 87.69 195 TYR A CA 1
ATOM 1603 C C . TYR A 1 195 ? 1.996 10.256 -13.171 1.00 87.69 195 TYR A C 1
ATOM 1605 O O . TYR A 1 195 ? 2.628 10.602 -14.167 1.00 87.69 195 TYR A O 1
ATOM 1613 N N . GLN A 1 196 ? 1.357 11.134 -12.392 1.00 87.94 196 GLN A N 1
ATOM 1614 C CA . GLN A 1 196 ? 1.326 12.569 -12.676 1.00 87.94 196 GLN A CA 1
ATOM 1615 C C . GLN A 1 196 ? 2.747 13.151 -12.739 1.00 87.94 196 GLN A C 1
ATOM 1617 O O . GLN A 1 196 ? 3.106 13.812 -13.714 1.00 87.94 196 GLN A O 1
ATOM 1622 N N . GLU A 1 197 ? 3.581 12.830 -11.748 1.00 87.88 197 GLU A N 1
ATOM 1623 C CA . GLU A 1 197 ? 4.979 13.263 -11.714 1.00 87.88 197 GLU A CA 1
ATOM 1624 C C . GLU A 1 197 ? 5.798 12.678 -12.878 1.00 87.88 197 GLU A C 1
ATOM 1626 O O . GLU A 1 197 ? 6.597 13.381 -13.500 1.00 87.88 197 GLU A O 1
ATOM 1631 N N . SER A 1 198 ? 5.553 11.413 -13.233 1.00 87.75 198 SER A N 1
ATOM 1632 C CA . SER A 1 198 ? 6.189 10.755 -14.383 1.00 87.75 198 SER A CA 1
ATOM 1633 C C . SER A 1 198 ? 5.847 11.446 -15.703 1.00 87.75 198 SER A C 1
ATOM 1635 O O . SER A 1 198 ? 6.731 11.648 -16.532 1.00 87.75 198 SER A O 1
ATOM 1637 N N . VAL A 1 199 ? 4.588 11.848 -15.899 1.00 89.25 199 VAL A N 1
ATOM 1638 C CA . VAL A 1 199 ? 4.138 12.576 -17.096 1.00 89.25 199 VAL A CA 1
ATOM 1639 C C . VAL A 1 199 ? 4.820 13.938 -17.203 1.00 89.25 199 VAL A C 1
ATOM 1641 O O . VAL A 1 199 ? 5.283 14.313 -18.286 1.00 89.25 199 VAL A O 1
ATOM 1644 N N . ASP A 1 200 ? 4.903 14.678 -16.100 1.00 89.31 200 ASP A N 1
ATOM 1645 C CA . ASP A 1 200 ? 5.533 15.999 -16.075 1.00 89.31 200 ASP A CA 1
ATOM 1646 C C . ASP A 1 200 ? 7.041 15.905 -16.348 1.00 89.31 200 ASP A C 1
ATOM 1648 O O . ASP A 1 200 ? 7.580 16.648 -17.179 1.00 89.31 200 ASP A O 1
ATOM 1652 N N . ASN A 1 201 ? 7.716 14.936 -15.725 1.00 88.38 201 ASN A N 1
ATOM 1653 C CA . ASN A 1 201 ? 9.135 14.673 -15.953 1.00 88.38 201 ASN A CA 1
ATOM 1654 C C . ASN A 1 201 ? 9.411 14.182 -17.374 1.00 88.38 201 ASN A C 1
ATOM 1656 O O . ASN A 1 201 ? 10.350 14.667 -18.005 1.00 88.38 201 ASN A O 1
ATOM 1660 N N . TYR A 1 202 ? 8.582 13.287 -17.913 1.00 88.38 202 TYR A N 1
ATOM 1661 C CA . TYR A 1 202 ? 8.715 12.806 -19.285 1.00 88.38 202 TYR A CA 1
ATOM 1662 C C . TYR A 1 202 ? 8.635 13.959 -20.288 1.00 88.38 202 TYR A C 1
ATOM 1664 O O . TYR A 1 202 ? 9.532 14.120 -21.114 1.00 88.38 202 TYR A O 1
ATOM 1672 N N . LYS A 1 203 ? 7.616 14.825 -20.179 1.00 87.88 203 LYS A N 1
ATOM 1673 C CA . LYS A 1 203 ? 7.468 16.005 -21.052 1.00 87.88 203 LYS A CA 1
ATOM 1674 C C . LYS A 1 203 ? 8.686 16.924 -20.971 1.00 87.88 203 LYS A C 1
ATOM 1676 O O . LYS A 1 203 ? 9.202 17.356 -22.001 1.00 87.88 203 LYS A O 1
ATOM 1681 N N . LYS A 1 204 ? 9.157 17.198 -19.752 1.00 86.31 204 LYS A N 1
ATOM 1682 C CA . LYS A 1 204 ? 10.314 18.065 -19.499 1.00 86.31 204 LYS A CA 1
ATOM 1683 C C . LYS A 1 204 ? 11.614 17.482 -20.056 1.00 86.31 204 LYS A C 1
ATOM 1685 O O . LYS A 1 204 ? 12.410 18.206 -20.650 1.00 86.31 204 LYS A O 1
ATOM 1690 N N . ASN A 1 205 ? 11.845 16.190 -19.850 1.00 87.88 205 ASN A N 1
ATOM 1691 C CA . ASN A 1 205 ? 13.104 15.540 -20.194 1.00 87.88 205 ASN A CA 1
ATOM 1692 C C . ASN A 1 205 ? 13.172 15.168 -21.674 1.00 87.88 205 ASN A C 1
ATOM 1694 O O . ASN A 1 205 ? 14.227 15.336 -22.280 1.00 87.88 205 ASN A O 1
ATOM 1698 N N . ARG A 1 206 ? 12.059 14.741 -22.281 1.00 86.06 206 ARG A N 1
ATOM 1699 C CA . ARG A 1 206 ? 12.007 14.332 -23.689 1.00 86.06 206 ARG A CA 1
ATOM 1700 C C . ARG A 1 206 ? 12.540 15.409 -24.627 1.00 86.06 206 ARG A C 1
ATOM 1702 O O . ARG A 1 206 ? 13.430 15.121 -25.418 1.00 86.06 206 ARG A O 1
ATOM 1709 N N . HIS A 1 207 ? 12.049 16.640 -24.497 1.00 85.06 207 HIS A N 1
ATOM 1710 C CA . HIS A 1 207 ? 12.492 17.744 -25.348 1.00 85.06 207 HIS A CA 1
ATOM 1711 C C . HIS A 1 207 ? 14.002 18.004 -25.210 1.00 85.06 207 HIS A C 1
ATOM 1713 O O . HIS A 1 207 ? 14.710 18.085 -26.209 1.00 85.06 207 HIS A O 1
ATOM 1719 N N . ARG A 1 208 ? 14.523 18.031 -23.974 1.00 87.44 208 ARG A N 1
ATOM 1720 C CA . ARG A 1 208 ? 15.963 18.228 -23.720 1.00 87.44 208 ARG A CA 1
ATOM 1721 C C . ARG A 1 208 ? 16.802 17.101 -24.326 1.00 87.44 208 ARG A C 1
ATOM 1723 O O . ARG A 1 208 ? 17.831 17.363 -24.936 1.00 87.44 208 ARG A O 1
ATOM 1730 N N . ILE A 1 209 ? 16.355 15.854 -24.192 1.00 89.19 209 ILE A N 1
ATOM 1731 C CA . ILE A 1 209 ? 17.056 14.683 -24.730 1.00 89.19 209 ILE A CA 1
ATOM 1732 C C . ILE A 1 209 ? 17.030 14.661 -26.265 1.00 89.19 209 ILE A C 1
ATOM 1734 O O . ILE A 1 209 ? 18.038 14.314 -26.876 1.00 89.19 209 ILE A O 1
ATOM 1738 N N . GLU A 1 210 ? 15.921 15.046 -26.900 1.00 87.38 210 GLU A N 1
ATOM 1739 C CA . GLU A 1 210 ? 15.833 15.180 -28.361 1.00 87.38 210 GLU A CA 1
ATOM 1740 C C . GLU A 1 210 ? 16.800 16.257 -28.886 1.00 87.38 210 GLU A C 1
ATOM 1742 O O . GLU A 1 210 ? 17.547 15.998 -29.831 1.00 87.38 210 GLU A O 1
ATOM 1747 N N . GLU A 1 211 ? 16.873 17.422 -28.235 1.00 89.06 211 GLU A N 1
ATOM 1748 C CA . GLU A 1 211 ? 17.841 18.471 -28.585 1.00 89.06 211 GLU A CA 1
ATOM 1749 C C . GLU A 1 211 ? 19.297 18.039 -28.355 1.00 89.06 211 GLU A C 1
ATOM 1751 O O . GLU A 1 211 ? 20.183 18.348 -29.152 1.00 89.06 211 GLU A O 1
ATOM 1756 N N . TYR A 1 212 ? 19.557 17.264 -27.301 1.00 89.81 212 TYR A N 1
ATOM 1757 C CA . TYR A 1 212 ? 20.889 16.727 -27.037 1.00 89.81 212 TYR A CA 1
ATOM 1758 C C . TYR A 1 212 ? 21.316 15.681 -28.076 1.00 89.81 212 TYR A C 1
ATOM 1760 O O . TYR A 1 212 ? 22.476 15.658 -28.482 1.00 89.81 212 TYR A O 1
ATOM 1768 N N . LYS A 1 213 ? 20.389 14.857 -28.582 1.00 87.44 213 LYS A N 1
ATOM 1769 C CA . LYS A 1 213 ? 20.671 13.948 -29.707 1.00 87.44 213 LYS A CA 1
ATOM 1770 C C . LYS A 1 213 ? 21.031 14.722 -30.978 1.00 87.44 213 LYS A C 1
ATOM 1772 O O . LYS A 1 213 ? 22.038 14.398 -31.600 1.00 87.44 213 LYS A O 1
ATOM 1777 N N . LYS A 1 214 ? 20.300 15.800 -31.300 1.00 89.38 214 LYS A N 1
ATOM 1778 C CA . LYS A 1 214 ? 20.653 16.701 -32.418 1.00 89.38 214 LYS A CA 1
ATOM 1779 C C . LYS A 1 214 ? 22.058 17.283 -32.257 1.00 89.38 214 LYS A C 1
ATOM 1781 O O . LYS A 1 214 ? 22.815 17.309 -33.225 1.00 89.38 214 LYS A O 1
ATOM 1786 N N . PHE A 1 215 ? 22.413 17.708 -31.041 1.00 89.00 215 PHE A N 1
ATOM 1787 C CA . PHE A 1 215 ? 23.757 18.194 -30.720 1.00 89.00 215 PHE A CA 1
ATOM 1788 C C . PHE A 1 215 ? 24.835 17.130 -30.988 1.00 89.00 215 PHE A C 1
ATOM 1790 O O . PHE A 1 215 ? 25.839 17.429 -31.633 1.00 89.00 215 PHE A O 1
ATOM 1797 N N . LEU A 1 216 ? 24.622 15.883 -30.549 1.00 87.50 216 LEU A N 1
ATOM 1798 C CA . LEU A 1 216 ? 25.549 14.769 -30.800 1.00 87.50 216 LEU A CA 1
ATOM 1799 C C . LEU A 1 216 ? 25.705 14.446 -32.295 1.00 87.50 216 LEU A C 1
ATOM 1801 O O . LEU A 1 216 ? 26.786 14.054 -32.729 1.00 87.50 216 LEU A O 1
ATOM 1805 N N . GLU A 1 217 ? 24.648 14.641 -33.083 1.00 89.12 217 GLU A N 1
ATOM 1806 C CA . GLU A 1 217 ? 24.631 14.452 -34.540 1.00 89.12 217 GLU A CA 1
ATOM 1807 C C . GLU A 1 217 ? 25.217 15.648 -35.319 1.00 89.12 217 GLU A C 1
ATOM 1809 O O . GLU A 1 217 ? 25.288 15.612 -36.547 1.00 89.12 217 GLU A O 1
ATOM 1814 N N . GLY A 1 218 ? 25.642 16.718 -34.632 1.00 83.75 218 GLY A N 1
ATOM 1815 C CA . GLY A 1 218 ? 26.174 17.936 -35.255 1.00 83.75 218 GLY A CA 1
ATOM 1816 C C . GLY A 1 218 ? 25.114 18.820 -35.925 1.00 83.75 218 GLY A C 1
ATOM 1817 O O . GLY A 1 218 ? 25.458 19.708 -36.706 1.00 83.75 218 GLY A O 1
ATOM 1818 N N . SER A 1 219 ? 23.833 18.582 -35.634 1.00 85.88 219 SER A N 1
ATOM 1819 C CA . SER A 1 219 ? 22.710 19.402 -36.095 1.00 85.88 219 SER A CA 1
ATOM 1820 C C . SER A 1 219 ? 22.525 20.643 -35.213 1.00 85.88 219 SER A C 1
ATOM 1822 O O . SER A 1 219 ? 23.010 20.701 -34.084 1.00 85.88 219 SER A O 1
ATOM 1824 N N . SER A 1 220 ? 21.797 21.651 -35.708 1.00 84.62 220 SER A N 1
ATOM 1825 C CA . SER A 1 220 ? 21.430 22.817 -34.895 1.00 84.62 220 SER A CA 1
ATOM 1826 C C . SER A 1 220 ? 20.586 22.385 -33.691 1.00 84.62 220 SER A C 1
ATOM 1828 O O . SER A 1 220 ? 19.515 21.804 -33.885 1.00 84.62 220 SER A O 1
ATOM 1830 N N . CYS A 1 221 ? 21.053 22.688 -32.480 1.00 85.00 221 CYS A N 1
ATOM 1831 C CA . CYS A 1 221 ? 20.335 22.453 -31.229 1.00 85.00 221 CYS A CA 1
ATOM 1832 C C . CYS A 1 221 ? 20.049 23.771 -30.503 1.00 85.00 221 CYS A C 1
ATOM 1834 O O . CYS A 1 221 ? 20.818 24.729 -30.611 1.00 85.00 221 CYS A O 1
ATOM 1836 N N . GLU A 1 222 ? 18.976 23.797 -29.720 1.00 87.12 222 GLU A N 1
ATOM 1837 C CA . GLU A 1 222 ? 18.559 24.967 -28.933 1.00 87.12 222 GLU A CA 1
ATOM 1838 C C . GLU A 1 222 ? 19.192 25.019 -27.528 1.00 87.12 222 GLU A C 1
ATOM 1840 O O . GLU A 1 222 ? 18.974 25.973 -26.783 1.00 87.12 222 GLU A O 1
ATOM 1845 N N . LEU A 1 223 ? 19.990 24.011 -27.153 1.00 85.62 223 LEU A N 1
ATOM 1846 C CA . LEU A 1 223 ? 20.635 23.933 -25.837 1.00 85.62 223 LEU A CA 1
ATOM 1847 C C . LEU A 1 223 ? 21.875 24.830 -25.752 1.00 85.62 223 LEU A C 1
ATOM 1849 O O . LEU A 1 223 ? 22.745 24.798 -26.625 1.00 85.62 223 LEU A O 1
ATOM 1853 N N . ASP A 1 224 ? 21.997 25.568 -24.648 1.00 88.50 224 ASP A N 1
ATOM 1854 C CA . ASP A 1 224 ? 23.230 26.273 -24.303 1.00 88.50 224 ASP A CA 1
ATOM 1855 C C . ASP A 1 224 ? 24.292 25.327 -23.701 1.00 88.50 224 ASP A C 1
ATOM 1857 O O . ASP A 1 224 ? 24.045 24.150 -23.432 1.00 88.50 224 ASP A O 1
ATOM 1861 N N . SER A 1 225 ? 25.508 25.828 -23.469 1.00 83.44 225 SER A N 1
ATOM 1862 C CA . SER A 1 225 ? 26.622 25.007 -22.969 1.00 83.44 225 SER A CA 1
ATOM 1863 C C . SER A 1 225 ? 26.393 24.408 -21.576 1.00 83.44 225 SER A C 1
ATOM 1865 O O . SER A 1 225 ? 26.884 23.313 -21.294 1.00 83.44 225 SER A O 1
ATOM 1867 N N . LYS A 1 226 ? 25.647 25.088 -20.698 1.00 86.56 226 LYS A N 1
ATOM 1868 C CA . LYS A 1 226 ? 25.321 24.594 -19.354 1.00 86.56 226 LYS A CA 1
ATOM 1869 C C . LYS A 1 226 ? 24.227 23.530 -19.429 1.00 86.56 226 LYS A C 1
ATOM 1871 O O . LYS A 1 226 ? 24.288 22.519 -18.724 1.00 86.56 226 LYS A O 1
ATOM 1876 N N . ASP A 1 227 ? 23.249 23.741 -20.300 1.00 86.81 227 ASP A N 1
ATOM 1877 C CA . ASP A 1 227 ? 22.180 22.797 -20.571 1.00 86.81 227 ASP A CA 1
ATOM 1878 C C . ASP A 1 227 ? 22.700 21.524 -21.232 1.00 86.81 227 ASP A C 1
ATOM 1880 O O . ASP A 1 227 ? 22.273 20.442 -20.829 1.00 86.81 227 ASP A O 1
ATOM 1884 N N . ILE A 1 228 ? 23.673 21.620 -22.142 1.00 87.81 228 ILE A N 1
ATOM 1885 C CA . ILE A 1 228 ? 24.351 20.468 -22.753 1.00 87.81 228 ILE A CA 1
ATOM 1886 C C . ILE A 1 228 ? 24.980 19.569 -21.684 1.00 87.81 228 ILE A C 1
ATOM 1888 O O . ILE A 1 228 ? 24.720 18.369 -21.681 1.00 87.81 228 ILE A O 1
ATOM 1892 N N . GLU A 1 229 ? 25.755 20.122 -20.745 1.00 88.38 229 GLU A N 1
ATOM 1893 C CA . GLU A 1 229 ? 26.410 19.318 -19.701 1.00 88.38 229 GLU A CA 1
ATOM 1894 C C . GLU A 1 229 ? 25.385 18.668 -18.758 1.00 88.38 229 GLU A C 1
ATOM 1896 O O . GLU A 1 229 ? 25.462 17.475 -18.462 1.00 88.38 229 GLU A O 1
ATOM 1901 N N . SER A 1 230 ? 24.364 19.420 -18.333 1.00 88.19 230 SER A N 1
ATOM 1902 C CA . SER A 1 230 ? 23.308 18.859 -17.477 1.00 88.19 230 SER A CA 1
ATOM 1903 C C . SER A 1 230 ? 22.472 17.786 -18.191 1.00 88.19 230 SER A C 1
ATOM 1905 O O . SER A 1 230 ? 22.046 16.810 -17.571 1.00 88.19 230 SER A O 1
ATOM 1907 N N . THR A 1 231 ? 22.257 17.935 -19.500 1.00 89.00 231 THR A N 1
ATOM 1908 C CA . THR A 1 231 ? 21.484 16.988 -20.311 1.00 89.00 231 THR A CA 1
ATOM 1909 C C . THR A 1 231 ? 22.308 15.760 -20.675 1.00 89.00 231 THR A C 1
ATOM 1911 O O . THR A 1 231 ? 21.764 14.660 -20.689 1.00 89.00 231 THR A O 1
ATOM 1914 N N . LYS A 1 232 ? 23.625 15.904 -20.861 1.00 90.19 232 LYS A N 1
ATOM 1915 C CA . LYS A 1 232 ? 24.560 14.782 -20.979 1.00 90.19 232 LYS A CA 1
ATOM 1916 C C . LYS A 1 232 ? 24.480 13.867 -19.762 1.00 90.19 232 LYS A C 1
ATOM 1918 O O . LYS A 1 232 ? 24.283 12.668 -19.921 1.00 90.19 232 LYS A O 1
ATOM 1923 N N . GLN A 1 233 ? 24.557 14.429 -18.554 1.00 88.56 233 GLN A N 1
ATOM 1924 C CA . GLN A 1 233 ? 24.448 13.646 -17.319 1.00 88.56 233 GLN A CA 1
ATOM 1925 C C . GLN A 1 233 ? 23.094 12.934 -17.217 1.00 88.56 233 GLN A C 1
ATOM 1927 O O . GLN A 1 233 ? 23.031 11.765 -16.848 1.00 88.56 233 GLN A O 1
ATOM 1932 N N . LEU A 1 234 ? 21.999 13.612 -17.577 1.00 88.44 234 LEU A N 1
ATOM 1933 C CA . LEU A 1 234 ? 20.672 12.996 -17.637 1.00 88.44 234 LEU A CA 1
ATOM 1934 C C . LEU A 1 234 ? 20.629 11.839 -18.653 1.00 88.44 234 LEU A C 1
ATOM 1936 O O . LEU A 1 234 ? 20.094 10.773 -18.350 1.00 88.44 234 LEU A O 1
ATOM 1940 N N . PHE A 1 235 ? 21.204 12.036 -19.840 1.00 89.00 235 PHE A N 1
ATOM 1941 C CA . PHE A 1 235 ? 21.261 11.032 -20.898 1.00 89.00 235 PHE A CA 1
ATOM 1942 C C . PHE A 1 235 ? 22.072 9.803 -20.472 1.00 89.00 235 PHE A C 1
ATOM 1944 O O . PHE A 1 235 ? 21.582 8.683 -20.586 1.00 89.00 235 PHE A O 1
ATOM 1951 N N . GLU A 1 236 ? 23.271 9.999 -19.927 1.00 87.56 236 GLU A N 1
ATOM 1952 C CA . GLU A 1 236 ? 24.139 8.914 -19.456 1.00 87.56 236 GLU A CA 1
ATOM 1953 C C . GLU A 1 236 ? 23.500 8.125 -18.305 1.00 87.56 236 GLU A C 1
ATOM 1955 O O . GLU A 1 236 ? 23.591 6.899 -18.282 1.00 87.56 236 GLU A O 1
ATOM 1960 N N . ASN A 1 237 ? 22.812 8.811 -17.387 1.00 86.62 237 ASN A N 1
ATOM 1961 C CA . ASN A 1 237 ? 22.210 8.181 -16.212 1.00 86.62 237 ASN A CA 1
ATOM 1962 C C . ASN A 1 237 ? 20.920 7.411 -16.508 1.00 86.62 237 ASN A C 1
ATOM 1964 O O . ASN A 1 237 ? 20.627 6.464 -15.783 1.00 86.62 237 ASN A O 1
ATOM 1968 N N . TYR A 1 238 ? 20.142 7.825 -17.515 1.00 87.94 238 TYR A N 1
ATOM 1969 C CA . TYR A 1 238 ? 18.803 7.272 -17.743 1.00 87.94 238 TYR A CA 1
ATOM 1970 C C . TYR A 1 238 ? 18.545 6.768 -19.157 1.00 87.94 238 TYR A C 1
ATOM 1972 O O . TYR A 1 238 ? 17.704 5.892 -19.295 1.00 87.94 238 TYR A O 1
ATOM 1980 N N . TYR A 1 239 ? 19.163 7.327 -20.199 1.00 86.38 239 TYR A N 1
ATOM 1981 C CA . TYR A 1 239 ? 18.775 7.100 -21.602 1.00 86.38 239 TYR A CA 1
ATOM 1982 C C . TYR A 1 239 ? 19.802 6.302 -22.419 1.00 86.38 239 TYR A C 1
ATOM 1984 O O . TYR A 1 239 ? 19.487 5.862 -23.526 1.00 86.38 239 TYR A O 1
ATOM 1992 N N . ASN A 1 240 ? 21.002 6.067 -21.883 1.00 84.25 240 ASN A N 1
ATOM 1993 C CA . ASN A 1 240 ? 21.988 5.162 -22.469 1.00 84.25 240 ASN A CA 1
ATOM 1994 C C . ASN A 1 240 ? 21.669 3.692 -22.119 1.00 84.25 240 ASN A C 1
ATOM 1996 O O . ASN A 1 240 ? 22.256 3.104 -21.209 1.00 84.25 240 ASN A O 1
ATOM 2000 N N . ASN A 1 241 ? 20.696 3.117 -22.831 1.00 82.00 241 ASN A N 1
ATOM 2001 C CA . ASN A 1 241 ? 19.997 1.894 -22.410 1.00 82.00 241 ASN A CA 1
ATOM 2002 C C . ASN A 1 241 ? 20.341 0.634 -23.220 1.00 82.00 241 ASN A C 1
ATOM 2004 O O . ASN A 1 241 ? 19.513 -0.269 -23.293 1.00 82.00 241 ASN A O 1
ATOM 2008 N N . ASN A 1 242 ? 21.530 0.554 -23.833 1.00 84.38 242 ASN A N 1
ATOM 2009 C CA . ASN A 1 242 ? 21.983 -0.620 -24.605 1.00 84.38 242 ASN A CA 1
ATOM 2010 C C . ASN A 1 242 ? 20.942 -1.134 -25.629 1.00 84.38 242 ASN A C 1
ATOM 2012 O O . ASN A 1 242 ? 20.721 -2.335 -25.743 1.00 84.38 242 ASN A O 1
ATOM 2016 N N . GLU A 1 243 ? 20.281 -0.222 -26.349 1.00 84.38 243 GLU A N 1
ATOM 2017 C CA . GLU A 1 243 ? 19.232 -0.525 -27.344 1.00 84.38 243 GLU A CA 1
ATOM 2018 C C . GLU A 1 243 ? 17.923 -1.127 -26.786 1.00 84.38 243 GLU A C 1
ATOM 2020 O O . GLU A 1 243 ? 17.044 -1.485 -27.572 1.00 84.38 243 GLU A O 1
ATOM 2025 N N . CYS A 1 244 ? 17.727 -1.191 -25.459 1.00 90.62 244 CYS A N 1
ATOM 2026 C CA . CYS A 1 244 ? 16.422 -1.561 -24.904 1.00 90.62 244 CYS A CA 1
ATOM 2027 C C . CYS A 1 244 ? 15.333 -0.570 -25.335 1.00 90.62 244 CYS A C 1
ATOM 2029 O O . CYS A 1 244 ? 15.518 0.650 -25.298 1.00 90.62 244 CYS A O 1
ATOM 2031 N N . THR A 1 245 ? 14.168 -1.107 -25.694 1.00 92.94 245 THR A N 1
ATOM 2032 C CA . THR A 1 245 ? 12.980 -0.305 -25.999 1.00 92.94 245 THR A CA 1
ATOM 2033 C C . THR A 1 245 ? 12.343 0.243 -24.720 1.00 92.94 245 THR A C 1
ATOM 2035 O O . THR A 1 245 ? 12.538 -0.303 -23.634 1.00 92.94 245 THR A O 1
ATOM 2038 N N . GLU A 1 246 ? 11.515 1.285 -24.839 1.00 92.19 246 GLU A N 1
ATOM 2039 C CA . GLU A 1 246 ? 10.758 1.825 -23.696 1.00 92.19 246 GLU A CA 1
ATOM 2040 C C . GLU A 1 246 ? 9.856 0.763 -23.040 1.00 92.19 246 GLU A C 1
ATOM 2042 O O . GLU A 1 246 ? 9.757 0.718 -21.818 1.00 92.19 246 GLU A O 1
ATOM 2047 N N . LEU A 1 247 ? 9.290 -0.164 -23.826 1.00 95.81 247 LEU A N 1
ATOM 2048 C CA . LEU A 1 247 ? 8.515 -1.296 -23.300 1.00 95.81 247 LEU A CA 1
ATOM 2049 C C . LEU A 1 247 ? 9.373 -2.234 -22.441 1.00 95.81 247 LEU A C 1
ATOM 2051 O O . LEU A 1 247 ? 8.949 -2.641 -21.364 1.00 95.81 247 LEU A O 1
ATOM 2055 N N . GLN A 1 248 ? 10.588 -2.559 -22.893 1.00 95.88 248 GLN A N 1
ATOM 2056 C CA . GLN A 1 248 ? 11.507 -3.426 -22.146 1.00 95.88 248 GLN A CA 1
ATOM 2057 C C . GLN A 1 248 ? 12.000 -2.757 -20.862 1.00 95.88 248 GLN A C 1
ATOM 2059 O O . GLN A 1 248 ? 12.142 -3.413 -19.833 1.00 95.88 248 GLN A O 1
ATOM 2064 N N . ILE A 1 249 ? 12.250 -1.447 -20.906 1.00 95.88 249 ILE A N 1
ATOM 2065 C CA . ILE A 1 249 ? 12.637 -0.684 -19.719 1.00 95.88 249 ILE A CA 1
ATOM 2066 C C . ILE A 1 249 ? 11.476 -0.645 -18.727 1.00 95.88 249 ILE A C 1
ATOM 2068 O O . ILE A 1 249 ? 11.682 -0.940 -17.553 1.00 95.88 249 ILE A O 1
ATOM 2072 N N . PHE A 1 250 ? 10.258 -0.374 -19.200 1.00 96.25 250 PHE A N 1
ATOM 2073 C CA . PHE A 1 250 ? 9.066 -0.375 -18.358 1.00 96.25 250 PHE A CA 1
ATOM 2074 C C . PHE A 1 250 ? 8.815 -1.746 -17.716 1.00 96.25 250 PHE A C 1
ATOM 2076 O O . PHE A 1 250 ? 8.558 -1.820 -16.518 1.00 96.25 250 PHE A O 1
ATOM 2083 N N . GLU A 1 251 ? 8.966 -2.846 -18.463 1.00 97.56 251 GLU A N 1
ATOM 2084 C CA . GLU A 1 251 ? 8.882 -4.205 -17.909 1.00 97.56 251 GLU A CA 1
ATOM 2085 C C . GLU A 1 251 ? 9.871 -4.408 -16.753 1.00 97.56 251 GLU A C 1
ATOM 2087 O O . GLU A 1 251 ? 9.502 -4.944 -15.706 1.00 97.56 251 GLU A O 1
ATOM 2092 N N . MET A 1 252 ? 11.111 -3.936 -16.904 1.00 97.62 252 MET A N 1
ATOM 2093 C CA . MET A 1 252 ? 12.134 -4.032 -15.862 1.00 97.62 252 MET A CA 1
ATOM 2094 C C . MET A 1 252 ? 11.836 -3.151 -14.644 1.00 97.62 252 MET A C 1
ATOM 2096 O O . MET A 1 252 ? 12.019 -3.600 -13.512 1.00 97.62 252 MET A O 1
ATOM 2100 N N . GLU A 1 253 ? 11.355 -1.924 -14.845 1.00 96.94 253 GLU A N 1
ATOM 2101 C CA . GLU A 1 253 ? 10.932 -1.034 -13.757 1.00 96.94 253 GLU A CA 1
ATOM 2102 C C . GLU A 1 253 ? 9.781 -1.656 -12.955 1.00 96.94 253 GLU A C 1
ATOM 2104 O O . GLU A 1 253 ? 9.849 -1.740 -11.728 1.00 96.94 253 GLU A O 1
ATOM 2109 N N . ILE A 1 254 ? 8.762 -2.176 -13.642 1.00 96.81 254 ILE A N 1
ATOM 2110 C CA . ILE A 1 254 ? 7.613 -2.837 -13.019 1.00 96.81 254 ILE A CA 1
ATOM 2111 C C . ILE A 1 254 ? 8.030 -4.130 -12.312 1.00 96.81 254 ILE A C 1
ATOM 2113 O O . ILE A 1 254 ? 7.580 -4.381 -11.191 1.00 96.81 254 ILE A O 1
ATOM 2117 N N . LEU A 1 255 ? 8.937 -4.919 -12.899 1.00 98.06 255 LEU A N 1
ATOM 2118 C CA . LEU A 1 255 ? 9.526 -6.088 -12.243 1.00 98.06 255 LEU A CA 1
ATOM 2119 C C . LEU A 1 255 ? 10.169 -5.713 -10.909 1.00 98.06 255 LEU A C 1
ATOM 2121 O O . LEU A 1 255 ? 9.947 -6.402 -9.914 1.00 98.06 255 LEU A O 1
ATOM 2125 N N . ILE A 1 256 ? 10.939 -4.627 -10.873 1.00 97.94 256 ILE A N 1
ATOM 2126 C CA . ILE A 1 256 ? 11.615 -4.149 -9.665 1.00 97.94 256 ILE A CA 1
ATOM 2127 C C . ILE A 1 256 ? 10.596 -3.654 -8.635 1.00 97.94 256 ILE A C 1
ATOM 2129 O O . ILE A 1 256 ? 10.616 -4.120 -7.496 1.00 97.94 256 ILE A O 1
ATOM 2133 N N . LEU A 1 257 ? 9.681 -2.766 -9.028 1.00 96.38 257 LEU A N 1
ATOM 2134 C CA . LEU A 1 257 ? 8.698 -2.164 -8.123 1.00 96.38 257 LEU A CA 1
ATOM 2135 C C . LEU A 1 257 ? 7.779 -3.215 -7.487 1.00 96.38 257 LEU A C 1
ATOM 2137 O O . LEU A 1 257 ? 7.662 -3.261 -6.261 1.00 96.38 257 LEU A O 1
ATOM 2141 N N . ILE A 1 258 ? 7.207 -4.121 -8.287 1.00 96.62 258 ILE A N 1
ATOM 2142 C CA . ILE A 1 258 ? 6.337 -5.188 -7.772 1.00 96.62 258 ILE A CA 1
ATOM 2143 C C . ILE A 1 258 ? 7.144 -6.179 -6.925 1.00 96.62 258 ILE A C 1
ATOM 2145 O O . ILE A 1 258 ? 6.663 -6.641 -5.891 1.00 96.62 258 ILE A O 1
ATOM 2149 N N . SER A 1 259 ? 8.403 -6.468 -7.276 1.00 97.94 259 SER A N 1
ATOM 2150 C CA . SER A 1 259 ? 9.267 -7.301 -6.425 1.00 97.94 259 SER A CA 1
ATOM 2151 C C . SER A 1 259 ? 9.484 -6.679 -5.041 1.00 97.94 259 SER A C 1
ATOM 2153 O O . SER A 1 259 ? 9.469 -7.399 -4.042 1.00 97.94 259 SER A O 1
ATOM 2155 N N . ILE A 1 260 ? 9.655 -5.356 -4.952 1.00 97.69 260 ILE A N 1
ATOM 2156 C CA . ILE A 1 260 ? 9.796 -4.652 -3.669 1.00 97.69 260 ILE A CA 1
ATOM 2157 C C . ILE A 1 260 ? 8.501 -4.750 -2.847 1.00 97.69 260 ILE A C 1
ATOM 2159 O O . ILE A 1 260 ? 8.565 -5.035 -1.649 1.00 97.69 260 ILE A O 1
ATOM 2163 N N . GLU A 1 261 ? 7.333 -4.578 -3.477 1.00 95.50 261 GLU A N 1
ATOM 2164 C CA . GLU A 1 261 ? 6.030 -4.782 -2.824 1.00 95.50 261 GLU A CA 1
ATOM 2165 C C . GLU A 1 261 ? 5.916 -6.213 -2.264 1.00 95.50 261 GLU A C 1
ATOM 2167 O O . GLU A 1 261 ? 5.608 -6.406 -1.084 1.00 95.50 261 GLU A O 1
ATOM 2172 N N . MET A 1 262 ? 6.264 -7.225 -3.068 1.00 96.56 262 MET A N 1
ATOM 2173 C CA . MET A 1 262 ? 6.210 -8.631 -2.652 1.00 96.56 262 MET A CA 1
ATOM 2174 C C . MET A 1 262 ? 7.208 -8.956 -1.535 1.00 96.56 262 MET A C 1
ATOM 2176 O O . MET A 1 262 ? 6.890 -9.730 -0.629 1.00 96.56 262 MET A O 1
ATOM 2180 N N . LEU A 1 263 ? 8.404 -8.358 -1.556 1.00 97.81 263 LEU A N 1
ATOM 2181 C CA . LEU A 1 263 ? 9.375 -8.469 -0.468 1.00 97.81 263 LEU A CA 1
ATOM 2182 C C . LEU A 1 263 ? 8.799 -7.928 0.842 1.00 97.81 263 LEU A C 1
ATOM 2184 O O . LEU A 1 263 ? 8.942 -8.571 1.884 1.00 97.81 263 LEU A O 1
ATOM 2188 N N . GLY A 1 264 ? 8.129 -6.775 0.777 1.00 96.44 264 GLY A N 1
ATOM 2189 C CA . GLY A 1 264 ? 7.425 -6.179 1.906 1.00 96.44 264 GLY A CA 1
ATOM 2190 C C . GLY A 1 264 ? 6.348 -7.103 2.465 1.00 96.44 264 GLY A C 1
ATOM 2191 O O . GLY A 1 264 ? 6.374 -7.408 3.658 1.00 96.44 264 GLY A O 1
ATOM 2192 N N . LEU A 1 265 ? 5.469 -7.639 1.610 1.00 95.56 265 LEU A N 1
ATOM 2193 C CA . LEU A 1 265 ? 4.414 -8.570 2.024 1.00 95.56 265 LEU A CA 1
ATOM 2194 C C . LEU A 1 265 ? 4.978 -9.835 2.682 1.00 95.56 265 LEU A C 1
ATOM 2196 O O . LEU A 1 265 ? 4.528 -10.230 3.761 1.00 95.56 265 LEU A O 1
ATOM 2200 N N . ILE A 1 266 ? 5.975 -10.465 2.050 1.00 97.31 266 ILE A N 1
ATOM 2201 C CA . ILE A 1 266 ? 6.611 -11.682 2.567 1.00 97.31 266 ILE A CA 1
ATOM 2202 C C . ILE A 1 266 ? 7.299 -11.395 3.898 1.00 97.31 266 ILE A C 1
ATOM 2204 O O . ILE A 1 266 ? 7.099 -12.135 4.861 1.00 97.31 266 ILE A O 1
ATOM 2208 N N . GLY A 1 267 ? 8.091 -10.326 3.975 1.00 96.88 267 GLY A N 1
ATOM 2209 C CA . GLY A 1 267 ? 8.768 -9.940 5.205 1.00 96.88 267 GLY A CA 1
ATOM 2210 C C . GLY A 1 267 ? 7.771 -9.660 6.329 1.00 96.88 267 GLY A C 1
ATOM 2211 O O . GLY A 1 267 ? 7.986 -10.095 7.457 1.00 96.88 267 GLY A O 1
ATOM 2212 N N . PHE A 1 268 ? 6.663 -8.982 6.027 1.00 94.94 268 PHE A N 1
ATOM 2213 C CA . PHE A 1 268 ? 5.639 -8.624 7.006 1.00 94.94 268 PHE A CA 1
ATOM 2214 C C . PHE A 1 268 ? 4.938 -9.875 7.554 1.00 94.94 268 PHE A C 1
ATOM 2216 O O . PHE A 1 268 ? 4.753 -10.004 8.763 1.00 94.94 268 PHE A O 1
ATOM 2223 N N . ASN A 1 269 ? 4.659 -10.850 6.682 1.00 95.19 269 ASN A N 1
ATOM 2224 C CA . ASN A 1 269 ? 4.165 -12.179 7.050 1.00 95.19 269 ASN A CA 1
ATOM 2225 C C . ASN A 1 269 ? 5.156 -12.949 7.928 1.00 95.19 269 ASN A C 1
ATOM 2227 O O . ASN A 1 269 ? 4.789 -13.475 8.978 1.00 95.19 269 ASN A O 1
ATOM 2231 N N . VAL A 1 270 ? 6.421 -13.017 7.511 1.00 96.31 270 VAL A N 1
ATOM 2232 C CA . VAL A 1 270 ? 7.446 -13.777 8.231 1.00 96.31 270 VAL A CA 1
ATOM 2233 C C . VAL A 1 270 ? 7.743 -13.141 9.584 1.00 96.31 270 VAL A C 1
ATOM 2235 O O . VAL A 1 270 ? 7.871 -13.857 10.565 1.00 96.31 270 VAL A O 1
ATOM 2238 N N . PHE A 1 271 ? 7.832 -11.818 9.681 1.00 95.69 271 PHE A N 1
ATOM 2239 C CA . PHE A 1 271 ? 8.170 -11.137 10.931 1.00 95.69 271 PHE A CA 1
ATOM 2240 C C . PHE A 1 271 ? 6.961 -10.817 11.807 1.00 95.69 271 PHE A C 1
ATOM 2242 O O . PHE A 1 271 ? 7.144 -10.172 12.832 1.00 95.69 271 PHE A O 1
ATOM 2249 N N . TYR A 1 272 ? 5.758 -11.294 11.470 1.00 92.06 272 TYR A N 1
ATOM 2250 C CA . TYR A 1 272 ? 4.508 -10.937 12.152 1.00 92.06 272 TYR A CA 1
ATOM 2251 C C . TYR A 1 272 ? 4.566 -11.020 13.693 1.00 92.06 272 TYR A C 1
ATOM 2253 O O . TYR A 1 272 ? 3.985 -10.192 14.394 1.00 92.06 272 TYR A O 1
ATOM 2261 N N . PHE A 1 273 ? 5.302 -11.993 14.233 1.00 90.50 273 PHE A N 1
ATOM 2262 C CA . PHE A 1 273 ? 5.427 -12.221 15.678 1.00 90.50 273 PHE A CA 1
ATOM 2263 C C . PHE A 1 273 ? 6.587 -11.453 16.341 1.00 90.50 273 PHE A C 1
ATOM 2265 O O . PHE A 1 273 ? 6.856 -11.647 17.523 1.00 90.50 273 PHE A O 1
ATOM 2272 N N . ASP A 1 274 ? 7.294 -10.603 15.597 1.00 91.50 274 ASP A N 1
ATOM 2273 C CA . ASP A 1 274 ? 8.431 -9.806 16.060 1.00 91.50 274 ASP A CA 1
ATOM 2274 C C . ASP A 1 274 ? 8.253 -8.337 15.643 1.00 91.50 274 ASP A C 1
ATOM 2276 O O . ASP A 1 274 ? 8.694 -7.887 14.582 1.00 91.50 274 ASP A O 1
ATOM 2280 N N . THR A 1 275 ? 7.605 -7.561 16.515 1.00 87.56 275 THR A N 1
ATOM 2281 C CA . THR A 1 275 ? 7.290 -6.143 16.279 1.00 87.56 275 THR A CA 1
ATOM 2282 C C . THR A 1 275 ? 8.525 -5.301 15.947 1.00 87.56 275 THR A C 1
ATOM 2284 O O . THR A 1 275 ? 8.427 -4.349 15.171 1.00 87.56 275 THR A O 1
ATOM 2287 N N . MET A 1 276 ? 9.690 -5.620 16.523 1.00 91.75 276 MET A N 1
ATOM 2288 C CA . MET A 1 276 ? 10.921 -4.869 16.259 1.00 91.75 276 MET A CA 1
ATOM 2289 C C . MET A 1 276 ? 11.422 -5.127 14.839 1.00 91.75 276 MET A C 1
ATOM 2291 O O . MET A 1 276 ? 11.757 -4.176 14.129 1.00 91.75 276 MET A O 1
ATOM 2295 N N . LYS A 1 277 ? 11.407 -6.389 14.393 1.00 94.88 277 LYS A N 1
ATOM 2296 C CA . LYS A 1 277 ? 11.750 -6.734 13.008 1.00 94.88 277 LYS A CA 1
ATOM 2297 C C . LYS A 1 277 ? 10.760 -6.168 12.003 1.00 94.88 277 LYS A C 1
ATOM 2299 O O . LYS A 1 277 ? 11.199 -5.668 10.975 1.00 94.88 277 LYS A O 1
ATOM 2304 N N . ILE A 1 278 ? 9.460 -6.160 12.307 1.00 92.56 278 ILE A N 1
ATOM 2305 C CA . ILE A 1 278 ? 8.465 -5.526 11.428 1.00 92.56 278 ILE A CA 1
ATOM 2306 C C . ILE A 1 278 ? 8.769 -4.042 11.230 1.00 92.56 278 ILE A C 1
ATOM 2308 O O . ILE A 1 278 ? 8.789 -3.571 10.098 1.00 92.56 278 ILE A O 1
ATOM 2312 N N . ARG A 1 279 ? 9.040 -3.296 12.307 1.00 91.62 279 ARG A N 1
ATOM 2313 C CA . ARG A 1 279 ? 9.363 -1.864 12.197 1.00 91.62 279 ARG A CA 1
ATOM 2314 C C . ARG A 1 279 ? 10.609 -1.627 11.347 1.00 91.62 279 ARG A C 1
ATOM 2316 O O . ARG A 1 279 ? 10.607 -0.743 10.497 1.00 91.62 279 ARG A O 1
ATOM 2323 N N . LYS A 1 280 ? 11.656 -2.432 11.556 1.00 95.31 280 LYS A N 1
ATOM 2324 C CA . LYS A 1 280 ? 12.889 -2.363 10.761 1.00 95.31 280 LYS A CA 1
ATOM 2325 C C . LYS A 1 280 ? 12.626 -2.693 9.289 1.00 95.31 280 LYS A C 1
ATOM 2327 O O . LYS A 1 280 ? 13.150 -2.005 8.414 1.00 95.31 280 LYS A O 1
ATOM 2332 N N . LEU A 1 281 ? 11.817 -3.719 9.023 1.00 95.38 281 LEU A N 1
ATOM 2333 C CA . LEU A 1 281 ? 11.414 -4.105 7.676 1.00 95.38 281 LEU A CA 1
ATOM 2334 C C . LEU A 1 281 ? 10.687 -2.955 6.982 1.00 95.38 281 LEU A C 1
ATOM 2336 O O . LEU A 1 281 ? 11.127 -2.557 5.913 1.00 95.38 281 LEU A O 1
ATOM 2340 N N . ILE A 1 282 ? 9.627 -2.417 7.596 1.00 92.44 282 ILE A N 1
ATOM 2341 C CA . ILE A 1 282 ? 8.822 -1.326 7.026 1.00 92.44 282 ILE A CA 1
ATOM 2342 C C . ILE A 1 282 ? 9.730 -0.161 6.628 1.00 92.44 282 ILE A C 1
ATOM 2344 O O . ILE A 1 282 ? 9.758 0.202 5.461 1.00 92.44 282 ILE A O 1
ATOM 2348 N N . ALA A 1 283 ? 10.575 0.324 7.543 1.00 94.38 283 ALA A N 1
ATOM 2349 C CA . ALA A 1 283 ? 11.488 1.430 7.249 1.00 94.38 283 ALA A CA 1
ATOM 2350 C C . ALA A 1 283 ? 12.477 1.114 6.107 1.00 94.38 283 ALA A C 1
ATOM 2352 O O . ALA A 1 283 ? 12.820 1.987 5.310 1.00 94.38 283 ALA A O 1
ATOM 2353 N N . THR A 1 284 ? 12.943 -0.136 6.014 1.00 96.69 284 THR A N 1
ATOM 2354 C CA . THR A 1 284 ? 13.865 -0.573 4.953 1.00 96.69 284 THR A CA 1
ATOM 2355 C C . THR A 1 284 ? 13.165 -0.621 3.594 1.00 96.69 284 THR A C 1
ATOM 2357 O O . THR A 1 284 ? 13.721 -0.148 2.603 1.00 96.69 284 THR A O 1
ATOM 2360 N N . ILE A 1 285 ? 11.952 -1.176 3.549 1.00 96.31 285 ILE A N 1
ATOM 2361 C CA . ILE A 1 285 ? 11.165 -1.310 2.322 1.00 96.31 285 ILE A CA 1
ATOM 2362 C C . ILE A 1 285 ? 10.671 0.052 1.847 1.00 96.31 285 ILE A C 1
ATOM 2364 O O . ILE A 1 285 ? 10.874 0.368 0.682 1.00 96.31 285 ILE A O 1
ATOM 2368 N N . GLU A 1 286 ? 10.131 0.890 2.733 1.00 93.69 286 GLU A N 1
ATOM 2369 C CA . GLU A 1 286 ? 9.719 2.260 2.404 1.00 93.69 286 GLU A CA 1
ATOM 2370 C C . GLU A 1 286 ? 10.892 3.067 1.834 1.00 93.69 286 GLU A C 1
ATOM 2372 O O . GLU A 1 286 ? 10.765 3.704 0.790 1.00 93.69 286 GLU A O 1
ATOM 2377 N N . GLY A 1 287 ? 12.073 2.982 2.457 1.00 95.44 287 GLY A N 1
ATOM 2378 C CA . GLY A 1 287 ? 13.273 3.655 1.958 1.00 95.44 287 GLY A CA 1
ATOM 2379 C C . GLY A 1 287 ? 13.729 3.165 0.579 1.00 95.44 287 GLY A C 1
ATOM 2380 O O . GLY A 1 287 ? 14.259 3.953 -0.206 1.00 95.44 287 GLY A O 1
ATOM 2381 N N . LEU A 1 288 ? 13.532 1.882 0.263 1.00 96.50 288 LEU A N 1
ATOM 2382 C CA . LEU A 1 288 ? 13.815 1.330 -1.064 1.00 96.50 288 LEU A CA 1
ATOM 2383 C C . LEU A 1 288 ? 12.746 1.740 -2.087 1.00 96.50 288 LEU A C 1
ATOM 2385 O O . LEU A 1 288 ? 13.101 2.145 -3.192 1.00 96.50 288 LEU A O 1
ATOM 2389 N N . GLN A 1 289 ? 11.465 1.682 -1.714 1.00 94.06 289 GLN A N 1
ATOM 2390 C CA . GLN A 1 289 ? 10.338 2.092 -2.556 1.00 94.06 289 GLN A CA 1
ATOM 2391 C C . GLN A 1 289 ? 10.441 3.564 -2.946 1.00 94.06 289 GLN A C 1
ATOM 2393 O O . GLN A 1 289 ? 10.288 3.875 -4.121 1.00 94.06 289 GLN A O 1
ATOM 2398 N N . ILE A 1 290 ? 10.753 4.459 -2.001 1.00 93.75 290 ILE A N 1
ATOM 2399 C CA . ILE A 1 290 ? 10.948 5.890 -2.280 1.00 93.75 290 ILE A CA 1
ATOM 2400 C C . ILE A 1 290 ? 12.040 6.076 -3.336 1.00 93.75 290 ILE A C 1
ATOM 2402 O O . ILE A 1 290 ? 11.799 6.708 -4.356 1.00 93.75 290 ILE A O 1
ATOM 2406 N N . LYS A 1 291 ? 13.212 5.456 -3.150 1.00 95.50 291 LYS A N 1
ATOM 2407 C CA . LYS A 1 291 ? 14.322 5.566 -4.110 1.00 95.50 291 LYS A CA 1
ATOM 2408 C C . LYS A 1 291 ? 13.959 5.016 -5.488 1.00 95.50 291 LYS A C 1
ATOM 2410 O O . LYS A 1 291 ? 14.272 5.645 -6.490 1.00 95.50 291 LYS A O 1
ATOM 2415 N N . ALA A 1 292 ? 13.319 3.848 -5.549 1.00 95.38 292 ALA A N 1
ATOM 2416 C CA . ALA A 1 292 ? 12.922 3.244 -6.817 1.00 95.38 292 ALA A CA 1
ATOM 2417 C C . ALA A 1 292 ? 11.853 4.086 -7.536 1.00 95.38 292 ALA A C 1
ATOM 2419 O O . ALA A 1 292 ? 11.958 4.313 -8.740 1.00 95.38 292 ALA A O 1
ATOM 2420 N N . ASN A 1 293 ? 10.868 4.607 -6.800 1.00 93.38 293 ASN A N 1
ATOM 2421 C CA . ASN A 1 293 ? 9.855 5.510 -7.342 1.00 93.38 293 ASN A CA 1
ATOM 2422 C C . ASN A 1 293 ? 10.486 6.809 -7.854 1.00 93.38 293 ASN A C 1
ATOM 2424 O O . ASN A 1 293 ? 10.243 7.170 -8.995 1.00 93.38 293 ASN A O 1
ATOM 2428 N N . GLU A 1 294 ? 11.368 7.457 -7.090 1.00 93.19 294 GLU A N 1
ATOM 2429 C CA . GLU A 1 294 ? 12.048 8.680 -7.538 1.00 93.19 294 GLU A CA 1
ATOM 2430 C C . GLU A 1 294 ? 12.836 8.465 -8.840 1.00 93.19 294 GLU A C 1
ATOM 2432 O O . GLU A 1 294 ? 12.837 9.315 -9.727 1.00 93.19 294 GLU A O 1
ATOM 2437 N N . GLU A 1 295 ? 13.536 7.337 -8.967 1.00 93.38 295 GLU A N 1
ATOM 2438 C CA . GLU A 1 295 ? 14.335 7.012 -10.154 1.00 93.38 295 GLU A CA 1
ATOM 2439 C C . GLU A 1 295 ? 13.463 6.671 -11.375 1.00 93.38 295 GLU A C 1
ATOM 2441 O O . GLU A 1 295 ? 13.812 7.035 -12.499 1.00 93.38 295 GLU A O 1
ATOM 2446 N N . THR A 1 296 ? 12.327 5.998 -11.180 1.00 93.81 296 THR A N 1
ATOM 2447 C CA . THR A 1 296 ? 11.367 5.679 -12.258 1.00 93.81 296 THR A CA 1
ATOM 2448 C C . THR A 1 296 ? 10.563 6.907 -12.684 1.00 93.81 296 THR A C 1
ATOM 2450 O O . THR A 1 296 ? 10.439 7.176 -13.877 1.00 93.81 296 THR A O 1
ATOM 2453 N N . GLN A 1 297 ? 10.130 7.742 -11.737 1.00 92.00 297 GLN A N 1
ATOM 2454 C CA . GLN A 1 297 ? 9.452 9.015 -12.000 1.00 92.00 297 GLN A CA 1
ATOM 2455 C C . GLN A 1 297 ? 10.350 10.020 -12.722 1.00 92.00 297 GLN A C 1
ATOM 2457 O O . GLN A 1 297 ? 9.888 10.710 -13.629 1.00 92.00 297 GLN A O 1
ATOM 2462 N N . LYS A 1 298 ? 11.633 10.123 -12.343 1.00 89.69 298 LYS A N 1
ATOM 2463 C CA . LYS A 1 298 ? 12.600 11.000 -13.029 1.00 89.69 298 LYS A CA 1
ATOM 2464 C C . LYS A 1 298 ? 12.751 10.626 -14.497 1.00 89.69 298 LYS A C 1
ATOM 2466 O O . LYS A 1 298 ? 12.865 11.514 -15.344 1.00 89.69 298 LYS A O 1
ATOM 2471 N N . ARG A 1 299 ? 12.759 9.327 -14.798 1.00 89.88 299 ARG A N 1
ATOM 2472 C CA . ARG A 1 299 ? 12.814 8.837 -16.173 1.00 89.88 299 ARG A CA 1
ATOM 2473 C C . ARG A 1 299 ? 11.482 9.048 -16.898 1.00 89.88 299 ARG A C 1
ATOM 2475 O O . ARG A 1 299 ? 11.485 9.546 -18.021 1.00 89.88 299 ARG A O 1
ATOM 2482 N N . GLY A 1 300 ? 10.369 8.731 -16.240 1.00 90.50 300 GLY A N 1
ATOM 2483 C CA . GLY A 1 300 ? 9.016 8.925 -16.758 1.00 90.50 300 GLY A CA 1
ATOM 2484 C C . GLY A 1 300 ? 8.598 7.895 -17.813 1.00 90.50 300 GLY A C 1
ATOM 2485 O O . GLY A 1 300 ? 7.768 8.207 -18.664 1.00 90.50 300 GLY A O 1
ATOM 2486 N N . THR A 1 301 ? 9.170 6.685 -17.782 1.00 92.06 301 THR A N 1
ATOM 2487 C CA . THR A 1 301 ? 8.975 5.637 -18.802 1.00 92.06 301 THR A CA 1
ATOM 2488 C C . THR A 1 301 ? 7.498 5.290 -19.006 1.00 92.06 301 THR A C 1
ATOM 2490 O O . THR A 1 301 ? 7.048 5.170 -20.144 1.00 92.06 301 THR A O 1
ATOM 2493 N N . GLU A 1 302 ? 6.707 5.209 -17.932 1.00 91.12 302 GLU A N 1
ATOM 2494 C CA . GLU A 1 302 ? 5.275 4.879 -18.010 1.00 91.12 302 GLU A CA 1
ATOM 2495 C C . GLU A 1 302 ? 4.491 5.821 -18.939 1.00 91.12 302 GLU A C 1
ATOM 2497 O O . GLU A 1 302 ? 3.625 5.371 -19.681 1.00 91.12 302 GLU A O 1
ATOM 2502 N N . ALA A 1 303 ? 4.832 7.113 -18.967 1.00 89.81 303 ALA A N 1
ATOM 2503 C CA . ALA A 1 303 ? 4.155 8.104 -19.808 1.00 89.81 303 ALA A CA 1
ATOM 2504 C C . ALA A 1 303 ? 4.420 7.919 -21.316 1.00 89.81 303 ALA A C 1
ATOM 2506 O O . ALA A 1 303 ? 3.776 8.563 -22.145 1.00 89.81 303 ALA A O 1
ATOM 2507 N N . SER A 1 304 ? 5.387 7.070 -21.673 1.00 88.31 304 SER A N 1
ATOM 2508 C CA . SER A 1 304 ? 5.748 6.740 -23.054 1.00 88.31 304 SER A CA 1
ATOM 2509 C C . SER A 1 304 ? 5.131 5.432 -23.560 1.00 88.31 304 SER A C 1
ATOM 2511 O O . SER A 1 304 ? 5.276 5.109 -24.740 1.00 88.31 304 SER A O 1
ATOM 2513 N N . VAL A 1 305 ? 4.445 4.693 -22.686 1.00 92.25 305 VAL A N 1
ATOM 2514 C CA . VAL A 1 305 ? 3.826 3.394 -22.972 1.00 92.25 305 VAL A CA 1
ATOM 2515 C C . VAL A 1 305 ? 2.305 3.563 -23.062 1.00 92.25 305 VAL A C 1
ATOM 2517 O O . VAL A 1 305 ? 1.724 4.399 -22.373 1.00 92.25 305 VAL A O 1
ATOM 2520 N N . SER A 1 306 ? 1.644 2.796 -23.935 1.00 93.06 306 SER A N 1
ATOM 2521 C CA . SER A 1 306 ? 0.178 2.821 -24.030 1.00 93.06 306 SER A CA 1
ATOM 2522 C C . SER A 1 306 ? -0.467 2.249 -22.757 1.00 93.06 306 SER A C 1
ATOM 2524 O O . SER A 1 306 ? 0.129 1.409 -22.084 1.00 93.06 306 SER A O 1
ATOM 2526 N N . GLU A 1 307 ? -1.693 2.664 -22.410 1.00 90.56 307 GLU A N 1
ATOM 2527 C CA . GLU A 1 307 ? -2.369 2.120 -21.217 1.00 90.56 307 GLU A CA 1
ATOM 2528 C C . GLU A 1 307 ? -2.560 0.596 -21.294 1.00 90.56 307 GLU A C 1
ATOM 2530 O O . GLU A 1 307 ? -2.426 -0.091 -20.281 1.00 90.56 307 GLU A O 1
ATOM 2535 N N . GLU A 1 308 ? -2.845 0.076 -22.491 1.00 93.94 308 GLU A N 1
ATOM 2536 C CA . GLU A 1 308 ? -3.029 -1.354 -22.745 1.00 93.94 308 GLU A CA 1
ATOM 2537 C C . GLU A 1 308 ? -1.722 -2.125 -22.536 1.00 93.94 308 GLU A C 1
ATOM 2539 O O . GLU A 1 308 ? -1.686 -3.076 -21.753 1.00 93.94 308 GLU A O 1
ATOM 2544 N N . ASP A 1 309 ? -0.622 -1.672 -23.146 1.00 95.88 309 ASP A N 1
ATOM 2545 C CA . ASP A 1 309 ? 0.695 -2.288 -22.954 1.00 95.88 309 ASP A CA 1
ATOM 2546 C C . ASP A 1 309 ? 1.129 -2.216 -21.489 1.00 95.88 309 ASP A C 1
ATOM 2548 O O . ASP A 1 309 ? 1.654 -3.184 -20.938 1.00 95.88 309 ASP A O 1
ATOM 2552 N N . ALA A 1 310 ? 0.878 -1.083 -20.828 1.00 93.62 310 ALA A N 1
ATOM 2553 C CA . ALA A 1 310 ? 1.247 -0.899 -19.436 1.00 93.62 310 ALA A CA 1
ATOM 2554 C C . ALA A 1 310 ? 0.462 -1.827 -18.497 1.00 93.62 310 ALA A C 1
ATOM 2556 O O . ALA A 1 310 ? 0.981 -2.236 -17.456 1.00 93.62 310 ALA A O 1
ATOM 2557 N N . LEU A 1 311 ? -0.796 -2.141 -18.814 1.00 93.50 311 LEU A N 1
ATOM 2558 C CA . LEU A 1 311 ? -1.586 -3.118 -18.067 1.00 93.50 311 LEU A CA 1
ATOM 2559 C C . LEU A 1 311 ? -1.076 -4.542 -18.330 1.00 93.50 311 LEU A C 1
ATOM 2561 O O . LEU A 1 311 ? -0.753 -5.250 -17.376 1.00 93.50 311 LEU A O 1
ATOM 2565 N N . ASN A 1 312 ? -0.892 -4.906 -19.601 1.00 96.19 312 ASN A N 1
ATOM 2566 C CA . ASN A 1 312 ? -0.403 -6.223 -20.014 1.00 96.19 312 ASN A CA 1
ATOM 2567 C C . ASN A 1 312 ? 0.969 -6.551 -19.401 1.00 96.19 312 ASN A C 1
ATOM 2569 O O . ASN A 1 312 ? 1.188 -7.653 -18.901 1.00 96.19 312 ASN A O 1
ATOM 2573 N N . ILE A 1 313 ? 1.891 -5.581 -19.384 1.00 97.50 313 ILE A N 1
ATOM 2574 C CA . ILE A 1 313 ? 3.219 -5.739 -18.774 1.00 97.50 313 ILE A CA 1
ATOM 2575 C C . ILE A 1 313 ? 3.105 -5.988 -17.267 1.00 97.50 313 ILE A C 1
ATOM 2577 O O . ILE A 1 313 ? 3.783 -6.869 -16.737 1.00 97.50 313 ILE A O 1
ATOM 2581 N N . ARG A 1 314 ? 2.240 -5.253 -16.557 1.00 95.69 314 ARG A N 1
ATOM 2582 C CA . ARG A 1 314 ? 2.040 -5.465 -15.115 1.00 95.69 314 ARG A CA 1
ATOM 2583 C C . ARG A 1 314 ? 1.480 -6.844 -14.825 1.00 95.69 314 ARG A C 1
ATOM 2585 O O . ARG A 1 314 ? 1.986 -7.508 -13.926 1.00 95.69 314 ARG A O 1
ATOM 2592 N N . GLU A 1 315 ? 0.471 -7.276 -15.572 1.00 95.56 315 GLU A N 1
ATOM 2593 C CA . GLU A 1 315 ? -0.120 -8.607 -15.420 1.00 95.56 315 GLU A CA 1
ATOM 2594 C C . GLU A 1 315 ? 0.917 -9.709 -15.656 1.00 95.56 315 GLU A C 1
ATOM 2596 O O . GLU A 1 315 ? 1.095 -10.575 -14.796 1.00 95.56 315 GLU A O 1
ATOM 2601 N N . ALA A 1 316 ? 1.691 -9.610 -16.740 1.00 97.88 316 ALA A N 1
ATOM 2602 C CA . ALA A 1 316 ? 2.759 -10.557 -17.046 1.00 97.88 316 ALA A CA 1
ATOM 2603 C C . ALA A 1 316 ? 3.845 -10.593 -15.955 1.00 97.88 316 ALA A C 1
ATOM 2605 O O . ALA A 1 316 ? 4.312 -11.666 -15.563 1.00 97.88 316 ALA A O 1
ATOM 2606 N N . VAL A 1 317 ? 4.241 -9.433 -15.420 1.00 97.94 317 VAL A N 1
ATOM 2607 C CA . VAL A 1 317 ? 5.203 -9.354 -14.311 1.00 97.94 317 VAL A CA 1
ATOM 2608 C C . VAL A 1 317 ? 4.630 -9.967 -13.029 1.00 97.94 317 VAL A C 1
ATOM 2610 O O . VAL A 1 317 ? 5.333 -10.722 -12.353 1.00 97.94 317 VAL A O 1
ATOM 2613 N N . MET A 1 318 ? 3.371 -9.682 -12.685 1.00 96.56 318 MET A N 1
ATOM 2614 C CA . MET A 1 318 ? 2.711 -10.255 -11.504 1.00 96.56 318 MET A CA 1
ATOM 2615 C C . MET A 1 318 ? 2.626 -11.781 -11.595 1.00 96.56 318 MET A C 1
ATOM 2617 O O . MET A 1 318 ? 2.941 -12.472 -10.620 1.00 96.56 318 MET A O 1
ATOM 2621 N N . GLU A 1 319 ? 2.291 -12.319 -12.768 1.00 96.75 319 GLU A N 1
ATOM 2622 C CA . GLU A 1 319 ? 2.307 -13.760 -13.026 1.00 96.75 319 GLU A CA 1
ATOM 2623 C C . GLU A 1 319 ? 3.725 -14.337 -12.873 1.00 96.75 319 GLU A C 1
ATOM 2625 O O . GLU A 1 319 ? 3.930 -15.303 -12.131 1.00 96.75 319 GLU A O 1
ATOM 2630 N N . LYS A 1 320 ? 4.729 -13.697 -13.492 1.00 97.12 320 LYS A N 1
ATOM 2631 C CA . LYS A 1 320 ? 6.149 -14.097 -13.426 1.00 97.12 320 LYS A CA 1
ATOM 2632 C C . LYS A 1 320 ? 6.675 -14.146 -11.987 1.00 97.12 320 LYS A C 1
ATOM 2634 O O . LYS A 1 320 ? 7.471 -15.028 -11.655 1.00 97.12 320 LYS A O 1
ATOM 2639 N N . LEU A 1 321 ? 6.232 -13.227 -11.129 1.00 97.00 321 LEU A N 1
ATOM 2640 C CA . LEU A 1 321 ? 6.593 -13.167 -9.707 1.00 97.00 321 LEU A CA 1
ATOM 2641 C C . LEU A 1 321 ? 5.755 -14.105 -8.821 1.00 97.00 321 LEU A C 1
ATOM 2643 O O . LEU A 1 321 ? 6.105 -14.334 -7.661 1.00 97.00 321 LEU A O 1
ATOM 2647 N N . GLY A 1 322 ? 4.684 -14.699 -9.355 1.00 95.62 322 GLY A N 1
ATOM 2648 C CA . GLY A 1 322 ? 3.791 -15.588 -8.616 1.00 95.62 322 GLY A CA 1
ATOM 2649 C C . GLY A 1 322 ? 2.910 -14.856 -7.602 1.00 95.62 322 GLY A C 1
ATOM 2650 O O . GLY A 1 322 ? 2.661 -15.400 -6.523 1.00 95.62 322 GLY A O 1
ATOM 2651 N N . TYR A 1 323 ? 2.455 -13.647 -7.943 1.00 94.56 323 TYR A N 1
ATOM 2652 C CA . TYR A 1 323 ? 1.665 -12.751 -7.090 1.00 94.56 323 TYR A CA 1
ATOM 2653 C C . TYR A 1 323 ? 0.501 -13.462 -6.383 1.00 94.56 323 TYR A C 1
ATOM 2655 O O . TYR A 1 323 ? 0.461 -13.503 -5.153 1.00 94.56 323 TYR A O 1
ATOM 2663 N N . ASP A 1 324 ? -0.382 -14.129 -7.132 1.00 92.31 324 ASP A N 1
ATOM 2664 C CA . ASP A 1 324 ? -1.558 -14.817 -6.572 1.00 92.31 324 ASP A CA 1
ATOM 2665 C C . ASP A 1 324 ? -1.181 -15.888 -5.549 1.00 92.31 324 ASP A C 1
ATOM 2667 O O . ASP A 1 324 ? -1.852 -16.089 -4.533 1.00 92.31 324 ASP A O 1
ATOM 2671 N N . LYS A 1 325 ? -0.055 -16.570 -5.782 1.00 95.50 325 LYS A N 1
ATOM 2672 C CA . LYS A 1 325 ? 0.444 -17.579 -4.854 1.00 95.50 325 LYS A CA 1
ATOM 2673 C C . LYS A 1 325 ? 0.949 -16.942 -3.564 1.00 95.50 325 LYS A C 1
ATOM 2675 O O . LYS A 1 325 ? 0.710 -17.509 -2.501 1.00 95.50 325 LYS A O 1
ATOM 2680 N N . ILE A 1 326 ? 1.614 -15.789 -3.636 1.00 95.12 326 ILE A N 1
ATOM 2681 C CA . ILE A 1 326 ? 2.035 -15.033 -2.449 1.00 95.12 326 ILE A CA 1
ATOM 2682 C C . ILE A 1 326 ? 0.798 -14.598 -1.654 1.00 95.12 326 ILE A C 1
ATOM 2684 O O . ILE A 1 326 ? 0.721 -14.891 -0.462 1.00 95.12 326 ILE A O 1
ATOM 2688 N N . VAL A 1 327 ? -0.198 -14.000 -2.317 1.00 91.25 327 VAL A N 1
ATOM 2689 C CA . VAL A 1 327 ? -1.457 -13.567 -1.684 1.00 91.25 327 VAL A CA 1
ATOM 2690 C C . VAL A 1 327 ? -2.183 -14.743 -1.021 1.00 91.25 327 VAL A C 1
ATOM 2692 O O . VAL A 1 327 ? -2.625 -14.635 0.119 1.00 91.25 327 VAL A O 1
ATOM 2695 N N . SER A 1 328 ? -2.232 -15.915 -1.665 1.00 91.62 328 SER A N 1
ATOM 2696 C CA . SER A 1 328 ? -2.881 -17.110 -1.098 1.00 91.62 328 SER A CA 1
ATOM 2697 C C . SER A 1 328 ? -2.231 -17.639 0.191 1.00 91.62 328 SER A C 1
ATOM 2699 O O . SER A 1 328 ? -2.868 -18.364 0.959 1.00 91.62 328 SER A O 1
ATOM 2701 N N . LEU A 1 329 ? -0.961 -17.297 0.427 1.00 94.31 329 LEU A N 1
ATOM 2702 C CA . LEU A 1 329 ? -0.199 -17.701 1.607 1.00 94.31 329 LEU A CA 1
ATOM 2703 C C . LEU A 1 329 ? -0.190 -16.623 2.698 1.00 94.31 329 LEU A C 1
ATOM 2705 O O . LEU A 1 329 ? 0.366 -16.878 3.769 1.00 94.31 329 LEU A O 1
ATOM 2709 N N . ASP A 1 330 ? -0.803 -15.460 2.458 1.00 91.94 330 ASP A N 1
ATOM 2710 C CA . ASP A 1 330 ? -0.854 -14.357 3.413 1.00 91.94 330 ASP A CA 1
ATOM 2711 C C . ASP A 1 330 ? -1.587 -14.768 4.698 1.00 91.94 330 ASP A C 1
ATOM 2713 O O . ASP A 1 330 ? -2.815 -14.891 4.743 1.00 91.94 330 ASP A O 1
ATOM 2717 N N . ILE A 1 331 ? -0.826 -14.968 5.776 1.00 91.19 331 ILE A N 1
ATOM 2718 C CA . ILE A 1 331 ? -1.369 -15.320 7.092 1.00 91.19 331 ILE A CA 1
ATOM 2719 C C . ILE A 1 331 ? -2.044 -14.115 7.749 1.00 91.19 331 ILE A C 1
ATOM 2721 O O . ILE A 1 331 ? -2.837 -14.276 8.671 1.00 91.19 331 ILE A O 1
ATOM 2725 N N . ILE A 1 332 ? -1.747 -12.902 7.290 1.00 85.81 332 ILE A N 1
ATOM 2726 C CA . ILE A 1 332 ? -2.166 -11.665 7.944 1.00 85.81 332 ILE A CA 1
ATOM 2727 C C . ILE A 1 332 ? -3.629 -11.365 7.650 1.00 85.81 332 ILE A C 1
ATOM 2729 O O . ILE A 1 332 ? -4.358 -10.966 8.560 1.00 85.81 332 ILE A O 1
ATOM 2733 N N . SER A 1 333 ? -4.094 -11.660 6.434 1.00 84.50 333 SER A N 1
ATOM 2734 C CA . SER A 1 333 ? -5.517 -11.660 6.082 1.00 84.50 333 SER A CA 1
ATOM 2735 C C . SER A 1 333 ? -6.383 -12.467 7.063 1.00 84.50 333 SER A C 1
ATOM 2737 O O . SER A 1 333 ? -7.539 -12.114 7.321 1.00 84.50 333 SER A O 1
ATOM 2739 N N . SER A 1 334 ? -5.828 -13.515 7.690 1.00 82.88 334 SER A N 1
ATOM 2740 C CA . SER A 1 334 ? -6.551 -14.354 8.649 1.00 82.88 334 SER A CA 1
ATOM 2741 C C . SER A 1 334 ? -6.980 -13.589 9.901 1.00 82.88 334 SER A C 1
ATOM 2743 O O . SER A 1 334 ? -7.963 -13.978 10.537 1.00 82.88 334 SER A O 1
ATOM 2745 N N . LYS A 1 335 ? -6.313 -12.468 10.221 1.00 83.75 335 LYS A N 1
ATOM 2746 C CA . LYS A 1 335 ? -6.663 -11.571 11.331 1.00 83.75 335 LYS A CA 1
ATOM 2747 C C . LYS A 1 335 ? -8.121 -11.116 11.279 1.00 83.75 335 LYS A C 1
ATOM 2749 O O . LYS A 1 335 ? -8.722 -10.871 12.323 1.00 83.75 335 LYS A O 1
ATOM 2754 N N . PHE A 1 336 ? -8.695 -11.043 10.083 1.00 83.38 336 PHE A N 1
ATOM 2755 C CA . PHE A 1 336 ? -10.065 -10.596 9.848 1.00 83.38 336 PHE A CA 1
ATOM 2756 C C . PHE A 1 336 ? -11.068 -11.740 9.703 1.00 83.38 336 PHE A C 1
ATOM 2758 O O . PHE A 1 336 ? -12.246 -11.488 9.483 1.00 83.38 336 PHE A O 1
ATOM 2765 N N . ARG A 1 337 ? -10.621 -12.997 9.791 1.00 80.06 337 ARG A N 1
ATOM 2766 C CA . ARG A 1 337 ? -11.418 -14.136 9.325 1.00 80.06 337 ARG A CA 1
ATOM 2767 C C . ARG A 1 337 ? -11.492 -15.270 10.329 1.00 80.06 337 ARG A C 1
ATOM 2769 O O . ARG A 1 337 ? -12.579 -15.659 10.741 1.00 80.06 337 ARG A O 1
ATOM 2776 N N . LYS A 1 338 ? -10.343 -15.832 10.702 1.00 82.19 338 LYS A N 1
ATOM 2777 C CA . LYS A 1 338 ? -10.275 -17.011 11.566 1.00 82.19 338 LYS A CA 1
ATOM 2778 C C . LYS A 1 338 ? -8.923 -17.137 12.240 1.00 82.19 338 LYS A C 1
ATOM 2780 O O . LYS A 1 338 ? -7.904 -16.670 11.730 1.00 82.19 338 LYS A O 1
ATOM 2785 N N . GLN A 1 339 ? -8.930 -17.833 13.369 1.00 86.38 339 GLN A N 1
ATOM 2786 C CA . GLN A 1 339 ? -7.702 -18.234 14.026 1.00 86.38 339 GLN A CA 1
ATOM 2787 C C . GLN A 1 339 ? -6.918 -19.194 13.127 1.00 86.38 339 GLN A C 1
ATOM 2789 O O . GLN A 1 339 ? -7.500 -20.075 12.488 1.00 86.38 339 GLN A O 1
ATOM 2794 N N . LEU A 1 340 ? -5.599 -19.016 13.086 1.00 87.88 340 LEU A N 1
ATOM 2795 C CA . LEU A 1 340 ? -4.680 -19.958 12.455 1.00 87.88 340 LEU A CA 1
ATOM 2796 C C . LEU A 1 340 ? -3.799 -20.613 13.512 1.00 87.88 340 LEU A C 1
ATOM 2798 O O . LEU A 1 340 ? -3.285 -19.934 14.405 1.00 87.88 340 LEU A O 1
ATOM 2802 N N . ASP A 1 341 ? -3.638 -21.929 13.385 1.00 88.75 341 ASP A N 1
ATOM 2803 C CA . ASP A 1 341 ? -2.714 -22.709 14.198 1.00 88.75 341 ASP A CA 1
ATOM 2804 C C . ASP A 1 341 ? -1.274 -22.627 13.672 1.00 88.75 341 ASP A C 1
ATOM 2806 O O . ASP A 1 341 ? -1.006 -22.266 12.520 1.00 88.75 341 ASP A O 1
ATOM 2810 N N . SER A 1 342 ? -0.341 -23.005 14.544 1.00 91.44 342 SER A N 1
ATOM 2811 C CA . SER A 1 342 ? 1.098 -22.973 14.290 1.00 91.44 342 SER A CA 1
ATOM 2812 C C . SER A 1 342 ? 1.507 -23.766 13.043 1.00 91.44 342 SER A C 1
ATOM 2814 O O . SER A 1 342 ? 2.356 -23.316 12.273 1.00 91.44 342 SER A O 1
ATOM 2816 N N . LYS A 1 343 ? 0.875 -24.916 12.769 1.00 92.56 343 LYS A N 1
ATOM 2817 C CA . LYS A 1 343 ? 1.240 -25.775 11.633 1.00 92.56 343 LYS A CA 1
ATOM 2818 C C . LYS A 1 343 ? 0.920 -25.095 10.304 1.00 92.56 343 LYS A C 1
ATOM 2820 O O . LYS A 1 343 ? 1.757 -25.112 9.399 1.00 92.56 343 LYS A O 1
ATOM 2825 N N . VAL A 1 344 ? -0.264 -24.492 10.189 1.00 93.50 344 VAL A N 1
ATOM 2826 C CA . VAL A 1 344 ? -0.664 -23.745 8.988 1.00 93.50 344 VAL A CA 1
ATOM 2827 C C . VAL A 1 344 ? 0.209 -22.504 8.818 1.00 93.50 344 VAL A C 1
ATOM 2829 O O . VAL A 1 344 ? 0.721 -22.271 7.724 1.00 93.50 344 VAL A O 1
ATOM 2832 N N . ILE A 1 345 ? 0.454 -21.758 9.900 1.00 95.00 345 ILE A N 1
ATOM 2833 C CA . ILE A 1 345 ? 1.309 -20.565 9.865 1.00 95.00 345 ILE A CA 1
ATOM 2834 C C . ILE A 1 345 ? 2.717 -20.918 9.371 1.00 95.00 345 ILE A C 1
ATOM 2836 O O . ILE A 1 345 ? 3.198 -20.320 8.410 1.00 95.00 345 ILE A O 1
ATOM 2840 N N . LEU A 1 346 ? 3.359 -21.923 9.978 1.00 95.38 346 LEU A N 1
ATOM 2841 C CA . LEU A 1 346 ? 4.705 -22.364 9.605 1.00 95.38 346 LEU A CA 1
ATOM 2842 C C . LEU A 1 346 ? 4.770 -22.858 8.154 1.00 95.38 346 LEU A C 1
ATOM 2844 O O . LEU A 1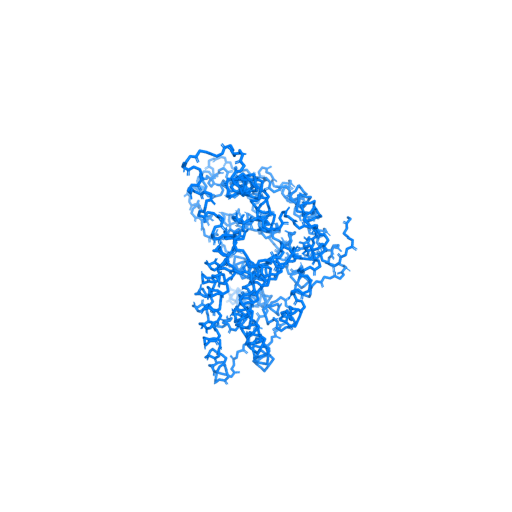 346 ? 5.743 -22.581 7.453 1.00 95.38 346 LEU A O 1
ATOM 2848 N N . SER A 1 347 ? 3.744 -23.575 7.690 1.00 96.31 347 SER A N 1
ATOM 2849 C CA . SER A 1 347 ? 3.650 -24.014 6.294 1.00 96.31 347 SER A CA 1
ATOM 2850 C C . SER A 1 347 ? 3.610 -22.821 5.336 1.00 96.31 347 SER A C 1
ATOM 2852 O O . SER A 1 347 ? 4.369 -22.780 4.365 1.00 96.31 347 SER A O 1
ATOM 2854 N N . ASN A 1 348 ? 2.775 -21.824 5.633 1.00 97.12 348 ASN A N 1
ATOM 2855 C CA . ASN A 1 348 ? 2.607 -20.653 4.781 1.00 97.12 348 ASN A CA 1
ATOM 2856 C C . ASN A 1 348 ? 3.869 -19.787 4.725 1.00 97.12 348 ASN A C 1
ATOM 2858 O O . ASN A 1 348 ? 4.340 -19.483 3.630 1.00 97.12 348 ASN A O 1
ATOM 2862 N N . ILE A 1 349 ? 4.485 -19.460 5.869 1.00 96.75 349 ILE A N 1
ATOM 2863 C CA . ILE A 1 349 ? 5.707 -18.635 5.888 1.00 96.75 349 ILE A CA 1
ATOM 2864 C C . ILE A 1 349 ? 6.893 -19.328 5.202 1.00 96.75 349 ILE A C 1
ATOM 2866 O O . ILE A 1 349 ? 7.706 -18.666 4.559 1.00 96.75 349 ILE A O 1
ATOM 2870 N N . LYS A 1 350 ? 6.980 -20.666 5.264 1.00 97.50 350 LYS A N 1
ATOM 2871 C CA . LYS A 1 350 ? 7.967 -21.436 4.488 1.00 97.50 350 LYS A CA 1
ATOM 2872 C C . LYS A 1 350 ? 7.693 -21.348 2.992 1.00 97.50 350 LYS A C 1
ATOM 2874 O O . LYS A 1 350 ? 8.626 -21.167 2.214 1.00 97.50 350 LYS A O 1
ATOM 2879 N N . GLY A 1 351 ? 6.427 -21.456 2.589 1.00 98.12 351 GLY A N 1
ATOM 2880 C CA . GLY A 1 351 ? 6.010 -21.261 1.201 1.00 98.12 351 GLY A CA 1
ATOM 2881 C C . GLY A 1 351 ? 6.384 -19.872 0.677 1.00 98.12 351 GLY A C 1
ATOM 2882 O O . GLY A 1 351 ? 6.988 -19.769 -0.390 1.00 98.12 351 GLY A O 1
ATOM 2883 N N . LEU A 1 352 ? 6.111 -18.826 1.463 1.00 98.19 352 LEU A N 1
ATOM 2884 C CA . LEU A 1 352 ? 6.489 -17.444 1.159 1.00 98.19 352 LEU A CA 1
ATOM 2885 C C . LEU A 1 352 ? 8.009 -17.286 1.035 1.00 98.19 352 LEU A C 1
ATOM 2887 O O . LEU A 1 352 ? 8.490 -16.693 0.073 1.00 98.19 352 LEU A O 1
ATOM 2891 N N . TYR A 1 353 ? 8.785 -17.880 1.944 1.00 98.31 353 TYR A N 1
ATOM 2892 C CA . TYR A 1 353 ? 10.246 -17.855 1.863 1.00 98.31 353 TYR A CA 1
ATOM 2893 C C . TYR A 1 353 ? 10.784 -18.521 0.587 1.00 98.31 353 TYR A C 1
ATOM 2895 O O . TYR A 1 353 ? 11.692 -17.997 -0.052 1.00 98.31 353 TYR A O 1
ATOM 2903 N N . LEU A 1 354 ? 10.206 -19.643 0.155 1.00 98.00 354 LEU A N 1
ATOM 2904 C CA . LEU A 1 354 ? 10.604 -20.273 -1.108 1.00 98.00 354 LEU A CA 1
ATOM 2905 C C . LEU A 1 354 ? 10.310 -19.378 -2.321 1.00 98.00 354 LEU A C 1
ATOM 2907 O O . LEU A 1 354 ? 11.094 -19.364 -3.269 1.00 98.00 354 LEU A O 1
ATOM 2911 N N . LEU A 1 355 ? 9.203 -18.629 -2.300 1.00 97.94 355 LEU A N 1
ATOM 2912 C CA . LEU A 1 355 ? 8.876 -17.656 -3.348 1.00 97.94 355 LEU A CA 1
ATOM 2913 C C . LEU A 1 355 ? 9.842 -16.468 -3.330 1.00 97.94 355 LEU A C 1
ATOM 2915 O O . LEU A 1 355 ? 10.335 -16.082 -4.387 1.00 97.94 355 LEU A O 1
ATOM 2919 N N . LEU A 1 356 ? 10.205 -15.972 -2.144 1.00 98.19 356 LEU A N 1
ATOM 2920 C CA . LEU A 1 356 ? 11.226 -14.936 -1.971 1.00 98.19 356 LEU A CA 1
ATOM 2921 C C . LEU A 1 356 ? 12.553 -15.320 -2.637 1.00 98.19 356 LEU A C 1
ATOM 2923 O O . LEU A 1 356 ? 13.119 -14.532 -3.392 1.00 98.19 356 LEU A O 1
ATOM 2927 N N . ILE A 1 357 ? 13.032 -16.544 -2.396 1.00 98.06 357 ILE A N 1
ATOM 2928 C CA . ILE A 1 357 ? 14.280 -17.033 -2.997 1.00 98.06 357 ILE A CA 1
ATOM 2929 C C . ILE A 1 357 ? 14.173 -17.121 -4.524 1.00 98.06 357 ILE A C 1
ATOM 2931 O O . ILE A 1 357 ? 15.123 -16.760 -5.218 1.00 98.06 357 ILE A O 1
ATOM 2935 N N . LYS A 1 358 ? 13.025 -17.544 -5.064 1.00 97.88 358 LYS A N 1
ATOM 2936 C CA . LYS A 1 358 ? 12.802 -17.574 -6.519 1.00 97.88 358 LYS A CA 1
ATOM 2937 C C . LYS A 1 358 ? 12.823 -16.176 -7.138 1.00 97.88 358 LYS A C 1
ATOM 2939 O O . LYS A 1 358 ? 13.467 -15.993 -8.167 1.00 97.88 358 LYS A O 1
ATOM 2944 N N . MET A 1 359 ? 12.173 -15.196 -6.509 1.00 98.25 359 MET A N 1
ATOM 2945 C CA . MET A 1 359 ? 12.200 -13.804 -6.976 1.00 98.25 359 MET A CA 1
ATOM 2946 C C . MET A 1 359 ? 13.621 -13.235 -6.945 1.00 98.25 359 MET A C 1
ATOM 2948 O O . MET A 1 359 ? 14.078 -12.660 -7.926 1.00 98.25 359 MET A O 1
ATOM 2952 N N . LEU A 1 360 ? 14.371 -13.479 -5.86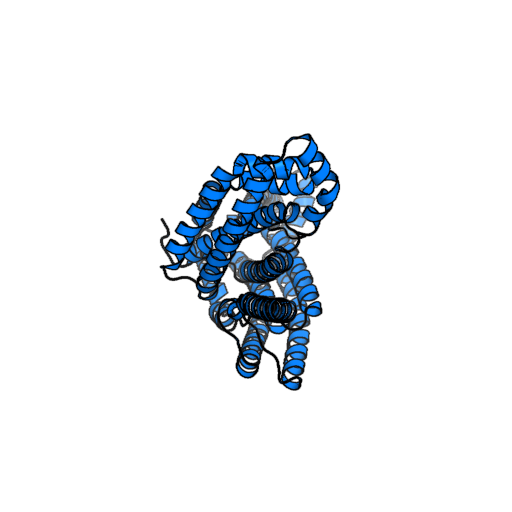9 1.00 98.12 360 LEU A N 1
ATOM 2953 C CA . LEU A 1 360 ? 15.771 -13.068 -5.771 1.00 98.12 360 LEU A CA 1
ATOM 2954 C C . LEU A 1 360 ? 16.643 -13.686 -6.877 1.00 98.12 360 LEU A C 1
ATOM 2956 O O . LEU A 1 360 ? 17.471 -12.999 -7.474 1.00 98.12 360 LEU A O 1
ATOM 2960 N N . GLN A 1 361 ? 16.455 -14.973 -7.178 1.00 98.00 361 GLN A N 1
ATOM 2961 C CA . GLN A 1 361 ? 17.147 -15.638 -8.287 1.00 98.00 361 GLN A CA 1
ATOM 2962 C C . GLN A 1 361 ? 16.789 -15.016 -9.639 1.00 98.00 361 GLN A C 1
ATOM 2964 O O . GLN A 1 361 ? 17.674 -14.839 -10.476 1.00 98.00 361 GLN A O 1
ATOM 2969 N N . LEU A 1 362 ? 15.517 -14.662 -9.843 1.00 97.81 362 LEU A N 1
ATOM 2970 C CA . LEU A 1 362 ? 15.070 -13.978 -11.049 1.00 97.81 362 LEU A CA 1
ATOM 2971 C C . LEU A 1 362 ? 15.752 -12.612 -11.197 1.00 97.81 362 LEU A C 1
ATOM 2973 O O . LEU A 1 362 ? 16.362 -12.361 -12.231 1.00 97.81 362 LEU A O 1
ATOM 2977 N N . LEU A 1 363 ? 15.727 -11.772 -10.159 1.00 98.00 363 LEU A N 1
ATOM 2978 C CA . LEU A 1 363 ? 16.373 -10.455 -10.183 1.00 98.00 363 LEU A CA 1
ATOM 2979 C C . LEU A 1 363 ? 17.881 -10.567 -10.458 1.00 98.00 363 LEU A C 1
ATOM 2981 O O . LEU A 1 363 ? 18.413 -9.845 -11.298 1.00 98.00 363 LEU A O 1
ATOM 2985 N N . LYS A 1 364 ? 18.571 -11.518 -9.812 1.00 97.94 364 LYS A N 1
ATOM 2986 C CA . LYS A 1 364 ? 20.002 -11.783 -10.054 1.00 97.94 364 LYS A CA 1
ATOM 2987 C C . LYS A 1 364 ? 20.281 -12.223 -11.489 1.00 97.94 364 LYS A C 1
ATOM 2989 O O . LYS A 1 364 ? 21.299 -11.831 -12.053 1.00 97.94 364 LYS A O 1
ATOM 2994 N N . ARG A 1 365 ? 19.390 -13.015 -12.088 1.00 97.25 365 ARG A N 1
ATOM 2995 C CA . ARG A 1 365 ? 19.498 -13.407 -13.496 1.00 97.25 365 ARG A CA 1
ATOM 2996 C C . ARG A 1 365 ? 19.345 -12.200 -14.418 1.00 97.25 365 ARG A C 1
ATOM 2998 O O . ARG A 1 365 ? 20.155 -12.053 -15.326 1.00 97.25 365 ARG A O 1
ATOM 3005 N N . GLU A 1 366 ? 18.351 -11.343 -14.193 1.00 95.88 366 GLU A N 1
ATOM 3006 C CA . GLU A 1 366 ? 18.181 -10.134 -15.011 1.00 95.88 366 GLU A CA 1
ATOM 3007 C C . GLU A 1 366 ? 19.382 -9.184 -14.871 1.00 95.88 366 GLU A C 1
ATOM 3009 O O . GLU A 1 366 ? 19.856 -8.640 -15.868 1.00 95.88 366 GLU A O 1
ATOM 3014 N N . LEU A 1 367 ? 19.956 -9.069 -13.665 1.00 96.19 367 LEU A N 1
ATOM 3015 C CA . LEU A 1 367 ? 21.185 -8.304 -13.434 1.00 96.19 367 LEU A CA 1
ATOM 3016 C C . LEU A 1 367 ? 22.368 -8.862 -14.244 1.00 96.19 367 LEU A C 1
ATOM 3018 O O . LEU A 1 367 ? 23.097 -8.101 -14.870 1.00 96.19 367 LEU A O 1
ATOM 3022 N N . GLN A 1 368 ? 22.545 -10.186 -14.267 1.00 94.44 368 GLN A N 1
ATOM 3023 C CA . GLN A 1 368 ? 23.609 -10.842 -15.040 1.00 94.44 368 GLN A CA 1
ATOM 3024 C C . GLN A 1 368 ? 23.443 -10.672 -16.551 1.00 94.44 368 GLN A C 1
ATOM 3026 O O . GLN A 1 368 ? 24.438 -10.591 -17.268 1.00 94.44 368 GLN A O 1
ATOM 3031 N N . LEU A 1 369 ? 22.200 -10.638 -17.040 1.00 91.19 369 LEU A N 1
ATOM 3032 C CA . LEU A 1 369 ? 21.918 -10.393 -18.454 1.00 91.19 369 LEU A CA 1
ATOM 3033 C C . LEU A 1 369 ? 22.270 -8.957 -18.867 1.00 91.19 369 LEU A C 1
ATOM 3035 O O . LEU A 1 369 ? 22.588 -8.742 -20.033 1.00 91.19 369 LEU A O 1
ATOM 3039 N N . ASN A 1 370 ? 22.202 -8.003 -17.930 1.00 83.50 370 ASN A N 1
ATOM 3040 C CA . ASN A 1 370 ? 22.564 -6.592 -18.091 1.00 83.50 370 ASN A CA 1
ATOM 3041 C C . ASN A 1 370 ? 22.024 -5.934 -19.378 1.00 83.50 370 ASN A C 1
ATOM 3043 O O . ASN A 1 370 ? 22.727 -5.209 -20.085 1.00 83.50 370 ASN A O 1
ATOM 3047 N N . LYS A 1 371 ? 20.765 -6.233 -19.720 1.00 81.94 371 LYS A N 1
ATOM 3048 C CA . LYS A 1 371 ? 20.202 -5.862 -21.025 1.00 81.94 371 LYS A CA 1
ATOM 3049 C C . LYS A 1 371 ? 19.940 -4.367 -21.181 1.00 81.94 371 LYS A C 1
ATOM 3051 O O . LYS A 1 371 ? 20.208 -3.846 -22.249 1.00 81.94 371 LYS A O 1
ATOM 3056 N N . CYS A 1 372 ? 19.448 -3.685 -20.146 1.00 86.25 372 CYS A N 1
ATOM 3057 C CA . CYS A 1 372 ? 18.889 -2.330 -20.275 1.00 86.25 372 CYS A CA 1
ATOM 3058 C C . CYS A 1 372 ? 19.747 -1.221 -19.653 1.00 86.25 372 CYS A C 1
ATOM 3060 O O . CYS A 1 372 ? 19.227 -0.247 -19.110 1.00 86.25 372 CYS A O 1
ATOM 3062 N N . GLY A 1 373 ? 21.068 -1.370 -19.751 1.00 87.75 373 GLY A N 1
ATOM 3063 C CA . GLY A 1 373 ? 22.029 -0.331 -19.389 1.00 87.75 373 GLY A CA 1
ATOM 3064 C C . GLY A 1 373 ? 22.177 -0.074 -17.886 1.00 87.75 373 GLY A C 1
ATOM 3065 O O . GLY A 1 373 ? 21.584 -0.738 -17.031 1.00 87.75 373 GLY A O 1
ATOM 3066 N N . ALA A 1 374 ? 23.003 0.926 -17.571 1.00 89.44 374 ALA A N 1
ATOM 3067 C CA . ALA A 1 374 ? 23.441 1.224 -16.206 1.00 89.44 374 ALA A CA 1
ATOM 3068 C C . ALA A 1 374 ? 22.292 1.652 -15.275 1.00 89.44 374 ALA A C 1
ATOM 3070 O O . ALA A 1 374 ? 22.333 1.370 -14.078 1.00 89.44 374 ALA A O 1
ATOM 3071 N N . TYR A 1 375 ? 21.258 2.296 -15.825 1.00 93.06 375 TYR A N 1
ATOM 3072 C CA . TYR A 1 375 ? 20.067 2.723 -15.091 1.00 93.06 375 TYR A CA 1
ATOM 3073 C C . TYR A 1 375 ? 19.356 1.546 -14.405 1.00 93.06 375 TYR A C 1
ATOM 3075 O O . TYR A 1 375 ? 19.221 1.514 -13.178 1.00 93.06 375 TYR A O 1
ATOM 3083 N N . ILE A 1 376 ? 18.952 0.543 -15.192 1.00 95.50 376 ILE A N 1
ATOM 3084 C CA . ILE A 1 376 ? 18.279 -0.653 -14.674 1.00 95.50 376 ILE A CA 1
ATOM 3085 C C . ILE A 1 376 ? 19.236 -1.475 -13.812 1.00 95.50 376 ILE A C 1
ATOM 3087 O O . ILE A 1 376 ? 18.828 -1.988 -12.769 1.00 95.50 376 ILE A O 1
ATOM 3091 N N . GLN A 1 377 ? 20.516 -1.554 -14.192 1.00 94.31 377 GLN A N 1
ATOM 3092 C CA . GLN A 1 377 ? 21.531 -2.245 -13.400 1.00 94.31 377 GLN A CA 1
ATOM 3093 C C . GLN A 1 377 ? 21.611 -1.683 -11.970 1.00 94.31 377 GLN A C 1
ATOM 3095 O O . GLN A 1 377 ? 21.522 -2.444 -11.007 1.00 94.31 377 GLN A O 1
ATOM 3100 N N . LYS A 1 378 ? 21.679 -0.354 -11.822 1.00 94.38 378 LYS A N 1
ATOM 3101 C CA . LYS A 1 378 ? 21.699 0.332 -10.520 1.00 94.38 378 LYS A CA 1
ATOM 3102 C C . LYS A 1 378 ? 20.467 -0.010 -9.675 1.00 94.38 378 LYS A C 1
ATOM 3104 O O . LYS A 1 378 ? 20.598 -0.300 -8.485 1.00 94.38 378 LYS A O 1
ATOM 3109 N N . LEU A 1 379 ? 19.271 0.013 -10.268 1.00 96.25 379 LEU A N 1
ATOM 3110 C CA . LEU A 1 379 ? 18.029 -0.317 -9.557 1.00 96.25 379 LEU A CA 1
ATOM 3111 C C . LEU A 1 379 ? 17.979 -1.787 -9.119 1.00 96.25 379 LEU A C 1
ATOM 3113 O O . LEU A 1 379 ? 17.571 -2.083 -7.990 1.00 96.25 379 LEU A O 1
ATOM 3117 N N . LEU A 1 380 ? 18.430 -2.706 -9.976 1.00 97.50 380 LEU A N 1
ATOM 3118 C CA . LEU A 1 380 ? 18.531 -4.127 -9.650 1.00 97.50 380 LEU A CA 1
ATOM 3119 C C . LEU A 1 380 ? 19.527 -4.373 -8.516 1.00 97.50 380 LEU A C 1
ATOM 3121 O O . LEU A 1 380 ? 19.187 -5.076 -7.571 1.00 97.50 380 LEU A O 1
ATOM 3125 N N . GLU A 1 381 ? 20.722 -3.781 -8.565 1.00 97.00 381 GLU A N 1
ATOM 3126 C CA . GLU A 1 381 ? 21.747 -3.924 -7.520 1.00 97.00 381 GLU A CA 1
ATOM 3127 C C . GLU A 1 381 ? 21.236 -3.459 -6.151 1.00 97.00 381 GLU A C 1
ATOM 3129 O O . GLU A 1 381 ? 21.356 -4.187 -5.158 1.00 97.00 381 GLU A O 1
ATOM 3134 N N . LEU A 1 382 ? 20.598 -2.283 -6.106 1.00 96.44 382 LEU A N 1
ATOM 3135 C CA . LEU A 1 382 ? 19.972 -1.747 -4.894 1.00 96.44 382 LEU A CA 1
ATOM 3136 C C . LEU A 1 382 ? 18.906 -2.699 -4.341 1.00 96.44 382 LEU A C 1
ATOM 3138 O O . LEU A 1 382 ? 18.891 -2.999 -3.146 1.00 96.44 382 LEU A O 1
ATOM 3142 N N . THR A 1 383 ? 18.035 -3.201 -5.214 1.00 97.88 383 THR A N 1
ATOM 3143 C CA . THR A 1 383 ? 16.929 -4.084 -4.831 1.00 97.88 383 THR A CA 1
ATOM 3144 C C . THR A 1 383 ? 17.441 -5.438 -4.344 1.00 97.88 383 THR A C 1
ATOM 3146 O O . THR A 1 383 ? 17.063 -5.899 -3.266 1.00 97.88 383 THR A O 1
ATOM 3149 N N . ILE A 1 384 ? 18.360 -6.059 -5.086 1.00 98.44 384 ILE A N 1
ATOM 3150 C CA . ILE A 1 384 ? 18.958 -7.359 -4.761 1.00 98.44 384 ILE A CA 1
ATOM 3151 C C . ILE A 1 384 ? 19.671 -7.315 -3.409 1.00 98.44 384 ILE A C 1
ATOM 3153 O O . ILE A 1 384 ? 19.520 -8.247 -2.622 1.00 98.44 384 ILE A O 1
ATOM 3157 N N . SER A 1 385 ? 20.394 -6.232 -3.105 1.00 97.69 385 SER A N 1
ATOM 3158 C CA . SER A 1 385 ? 21.072 -6.070 -1.814 1.00 97.69 385 SER A CA 1
ATOM 3159 C C . SER A 1 385 ? 20.097 -6.161 -0.631 1.00 97.69 385 SER A C 1
ATOM 3161 O O . SER A 1 385 ? 20.360 -6.856 0.356 1.00 97.69 385 SER A O 1
ATOM 3163 N N . VAL A 1 386 ? 18.931 -5.518 -0.750 1.00 98.00 386 VAL A N 1
ATOM 3164 C CA . VAL A 1 386 ? 17.888 -5.542 0.284 1.00 98.00 386 VAL A CA 1
ATOM 3165 C C . VAL A 1 386 ? 17.217 -6.917 0.369 1.00 98.00 386 VAL A C 1
ATOM 3167 O O . VAL A 1 386 ? 17.019 -7.431 1.474 1.00 98.00 386 VAL A O 1
ATOM 3170 N N . PHE A 1 387 ? 16.938 -7.558 -0.772 1.00 98.12 387 PHE A N 1
ATOM 3171 C CA . PHE A 1 387 ? 16.442 -8.938 -0.814 1.00 98.12 387 PHE A CA 1
ATOM 3172 C C . PHE A 1 387 ? 17.396 -9.918 -0.118 1.00 98.12 387 PHE A C 1
ATOM 3174 O O . PHE A 1 387 ? 16.952 -10.736 0.689 1.00 98.12 387 PHE A O 1
ATOM 3181 N N . ASP A 1 388 ? 18.698 -9.838 -0.404 1.00 97.12 388 ASP A N 1
ATOM 3182 C CA . ASP A 1 388 ? 19.713 -10.698 0.208 1.00 97.12 388 ASP A CA 1
ATOM 3183 C C . ASP A 1 388 ? 19.701 -10.537 1.735 1.00 97.12 388 ASP A C 1
ATOM 3185 O O . ASP A 1 388 ? 19.594 -11.532 2.459 1.00 97.12 388 ASP A O 1
ATOM 3189 N N . SER A 1 389 ? 19.697 -9.296 2.236 1.00 96.00 389 SER A N 1
ATOM 3190 C CA . SER A 1 389 ? 19.649 -9.028 3.678 1.00 96.00 389 SER A CA 1
ATOM 3191 C C . SER A 1 389 ? 18.378 -9.573 4.338 1.00 96.00 389 SER A C 1
ATOM 3193 O O . SER A 1 389 ? 18.457 -10.254 5.363 1.00 96.00 389 SER A O 1
ATOM 3195 N N . ILE A 1 390 ? 17.202 -9.291 3.770 1.00 97.12 390 ILE A N 1
ATOM 3196 C CA . ILE A 1 390 ? 15.921 -9.699 4.365 1.00 97.12 390 ILE A CA 1
ATOM 3197 C C . ILE A 1 390 ? 15.741 -11.216 4.289 1.00 97.12 390 ILE A C 1
ATOM 3199 O O . ILE A 1 390 ? 15.270 -11.817 5.252 1.00 97.12 390 ILE A O 1
ATOM 3203 N N . SER A 1 391 ? 16.164 -11.866 3.202 1.00 96.38 391 SER A N 1
ATOM 3204 C CA . SER A 1 391 ? 16.036 -13.321 3.050 1.00 96.38 391 SER A CA 1
ATOM 3205 C C . SER A 1 391 ? 16.777 -14.096 4.146 1.00 96.38 391 SER A C 1
ATOM 3207 O O . SER A 1 391 ? 16.254 -15.083 4.676 1.00 96.38 391 SER A O 1
ATOM 3209 N N . MET A 1 392 ? 17.952 -13.616 4.558 1.00 95.19 392 MET A N 1
ATOM 3210 C CA . MET A 1 392 ? 18.713 -14.199 5.662 1.00 95.19 392 MET A CA 1
ATOM 3211 C C . MET A 1 392 ? 17.986 -14.030 7.001 1.00 95.19 392 MET A C 1
ATOM 3213 O O . MET A 1 392 ? 17.882 -14.988 7.775 1.00 95.19 392 MET A O 1
ATOM 3217 N N . GLU A 1 393 ? 17.427 -12.844 7.259 1.00 96.62 393 GLU A N 1
ATOM 3218 C CA . GLU A 1 393 ? 16.625 -12.587 8.460 1.00 96.62 393 GLU A CA 1
ATOM 3219 C C . GLU A 1 393 ? 15.335 -13.430 8.481 1.00 96.62 393 GLU A C 1
ATOM 3221 O O . GLU A 1 393 ? 14.975 -13.982 9.526 1.00 96.62 393 GLU A O 1
ATOM 3226 N N . CYS A 1 394 ? 14.667 -13.601 7.335 1.00 97.56 394 CYS A N 1
ATOM 3227 C CA . CYS A 1 394 ? 13.482 -14.448 7.198 1.00 97.56 394 CYS A CA 1
ATOM 3228 C C . CYS A 1 394 ? 13.782 -15.900 7.575 1.00 97.56 394 CYS A C 1
ATOM 3230 O O . CYS A 1 394 ? 13.068 -16.482 8.393 1.00 97.56 394 CYS A O 1
ATOM 3232 N N . LEU A 1 395 ? 14.863 -16.475 7.035 1.00 96.44 395 LEU A N 1
ATOM 3233 C CA . LEU A 1 395 ? 15.261 -17.850 7.340 1.00 96.44 395 LEU A CA 1
ATOM 3234 C C . LEU A 1 395 ? 15.517 -18.051 8.839 1.00 96.44 395 LEU A C 1
ATOM 3236 O O . LEU A 1 395 ? 15.117 -19.068 9.410 1.00 96.44 395 LEU A O 1
ATOM 3240 N N . PHE A 1 396 ? 16.176 -17.085 9.483 1.00 95.81 396 PHE A N 1
ATOM 3241 C CA . PHE A 1 396 ? 16.425 -17.131 10.921 1.00 95.81 396 PHE A CA 1
ATOM 3242 C C . PHE A 1 396 ? 15.120 -17.089 11.728 1.00 95.81 396 PHE A C 1
ATOM 3244 O O . PHE A 1 396 ? 14.933 -17.906 12.631 1.00 95.81 396 PHE A O 1
ATOM 3251 N N . SER A 1 397 ? 14.202 -16.181 11.387 1.00 96.00 397 SER A N 1
ATOM 3252 C CA . SER A 1 397 ? 12.910 -16.061 12.073 1.00 96.00 397 SER A CA 1
ATOM 3253 C C . SER A 1 397 ? 12.071 -17.333 11.932 1.00 96.00 397 SER A C 1
ATOM 3255 O O . SER A 1 397 ? 11.578 -17.837 12.937 1.00 96.00 397 SER A O 1
ATOM 3257 N N . ILE A 1 398 ? 12.005 -17.928 10.735 1.00 95.88 398 ILE A N 1
ATOM 3258 C CA . ILE A 1 398 ? 11.296 -19.199 10.509 1.00 95.88 398 ILE A CA 1
ATOM 3259 C C . ILE A 1 398 ? 11.852 -20.303 11.418 1.00 95.88 398 ILE A C 1
ATOM 3261 O O . ILE A 1 398 ? 11.086 -20.938 12.140 1.00 95.88 398 ILE A O 1
ATOM 3265 N N . LYS A 1 399 ? 13.182 -20.475 11.464 1.00 95.12 399 LYS A N 1
ATOM 3266 C CA . LYS A 1 399 ? 13.836 -21.456 12.353 1.00 95.12 399 LYS A CA 1
ATOM 3267 C C . LYS A 1 399 ? 13.561 -21.194 13.834 1.00 95.12 399 LYS A C 1
ATOM 3269 O O . LYS A 1 399 ? 13.533 -22.127 14.633 1.00 95.12 399 LYS A O 1
ATOM 3274 N N . SER A 1 400 ? 13.405 -19.930 14.222 1.00 93.31 400 SER A N 1
ATOM 3275 C CA . SER A 1 400 ? 13.048 -19.552 15.590 1.00 93.31 400 SER A CA 1
ATOM 3276 C C . SER A 1 400 ? 11.617 -19.973 15.927 1.00 93.31 400 SER A C 1
ATOM 3278 O O . SER A 1 400 ? 11.385 -20.554 16.984 1.00 93.31 400 SER A O 1
ATOM 3280 N N . TYR A 1 401 ? 10.663 -19.732 15.027 1.00 93.44 401 TYR A N 1
ATOM 3281 C CA . TYR A 1 401 ? 9.263 -20.105 15.239 1.00 93.44 401 TYR A CA 1
ATOM 3282 C C . TYR A 1 401 ? 9.049 -21.618 15.280 1.00 93.44 401 TYR A C 1
ATOM 3284 O O . TYR A 1 401 ? 8.280 -22.098 16.108 1.00 93.44 401 TYR A O 1
ATOM 3292 N N . GLU A 1 402 ? 9.782 -22.380 14.464 1.00 92.31 402 GLU A N 1
ATOM 3293 C CA . GLU A 1 402 ? 9.765 -23.848 14.520 1.00 92.31 402 GLU A CA 1
ATOM 3294 C C . GLU A 1 402 ? 10.161 -24.393 15.898 1.00 92.31 402 GLU A C 1
ATOM 3296 O O . GLU A 1 402 ? 9.634 -25.416 16.326 1.00 92.31 402 GLU A O 1
ATOM 3301 N N . LYS A 1 403 ? 11.076 -23.713 16.600 1.00 90.19 403 LYS A N 1
ATOM 3302 C CA . LYS A 1 403 ? 11.510 -24.101 17.950 1.00 90.19 403 LYS A CA 1
ATOM 3303 C C . LYS A 1 403 ? 10.515 -23.697 19.034 1.00 90.19 403 LYS A C 1
ATOM 3305 O O . LYS A 1 403 ? 10.433 -24.383 20.045 1.00 90.19 403 LYS A O 1
ATOM 3310 N N . LEU A 1 404 ? 9.811 -22.580 18.846 1.00 84.06 404 LEU A N 1
ATOM 3311 C CA . LEU A 1 404 ? 8.842 -22.063 19.817 1.00 84.06 404 LEU A CA 1
ATOM 3312 C C . LEU A 1 404 ? 7.566 -22.912 19.875 1.00 84.06 404 LEU A C 1
ATOM 3314 O O . LEU A 1 404 ? 6.979 -23.025 20.943 1.00 84.06 404 LEU A O 1
ATOM 3318 N N . GLY A 1 405 ? 7.143 -23.511 18.756 1.00 69.94 405 GLY A N 1
ATOM 3319 C CA . GLY A 1 405 ? 6.015 -24.452 18.689 1.00 69.94 405 GLY A CA 1
ATOM 3320 C C . GLY A 1 405 ? 4.624 -23.812 18.785 1.00 69.94 405 GLY A C 1
ATOM 3321 O O . GLY A 1 405 ? 3.749 -24.172 17.998 1.00 69.94 405 GLY A O 1
ATOM 3322 N N . ASP A 1 406 ? 4.446 -22.805 19.642 1.00 80.00 406 ASP A N 1
ATOM 3323 C CA . ASP A 1 406 ? 3.150 -22.196 19.969 1.00 80.00 406 ASP A CA 1
ATOM 3324 C C . ASP A 1 406 ? 3.013 -20.761 19.430 1.00 80.00 406 ASP A C 1
ATOM 3326 O O . ASP A 1 406 ? 2.978 -19.784 20.179 1.00 80.00 406 ASP A O 1
ATOM 3330 N N . ILE A 1 407 ? 2.917 -20.615 18.105 1.00 87.88 407 ILE A N 1
ATOM 3331 C CA . ILE A 1 407 ? 2.493 -19.355 17.473 1.00 87.88 407 ILE A CA 1
ATOM 3332 C C . ILE A 1 407 ? 1.050 -19.459 16.976 1.00 87.88 407 ILE A C 1
ATOM 3334 O O . ILE A 1 407 ? 0.632 -20.485 16.440 1.00 87.88 407 ILE A O 1
ATOM 3338 N N . ALA A 1 408 ? 0.281 -18.384 17.143 1.00 87.06 408 ALA A N 1
ATOM 3339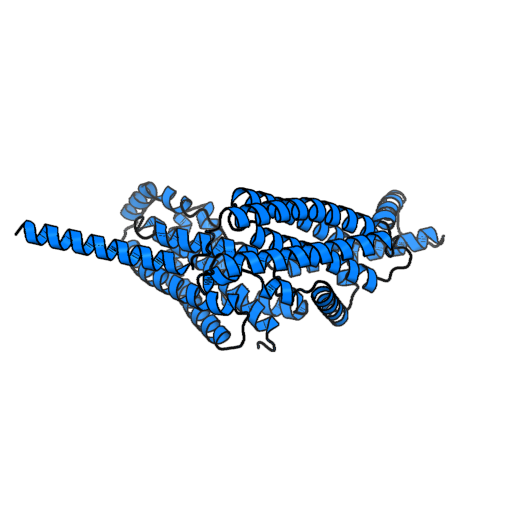 C CA . ALA A 1 408 ? -1.106 -18.313 16.701 1.00 87.06 408 ALA A CA 1
ATOM 3340 C C . ALA A 1 408 ? -1.482 -16.887 16.292 1.00 87.06 408 ALA A C 1
ATOM 3342 O O . ALA A 1 408 ? -1.056 -15.912 16.914 1.00 87.06 408 ALA A O 1
ATOM 3343 N N . ILE A 1 409 ? -2.333 -16.770 15.273 1.00 84.12 409 ILE A N 1
ATOM 3344 C CA . ILE A 1 409 ? -2.958 -15.496 14.904 1.00 84.12 409 ILE A CA 1
ATOM 3345 C C . ILE A 1 409 ? -4.362 -15.475 15.483 1.00 84.12 409 ILE A C 1
ATOM 3347 O O . ILE A 1 409 ? -5.228 -16.234 15.056 1.00 84.12 409 ILE A O 1
ATOM 3351 N N . ILE A 1 410 ? -4.578 -14.593 16.454 1.00 81.44 410 ILE A N 1
ATOM 3352 C CA . ILE A 1 410 ? -5.881 -14.395 17.090 1.00 81.44 410 ILE A CA 1
ATOM 3353 C C . ILE A 1 410 ? -6.680 -13.369 16.273 1.00 81.44 410 ILE A C 1
ATOM 3355 O O . ILE A 1 410 ? -6.149 -12.275 16.045 1.00 81.44 410 ILE A O 1
ATOM 3359 N N . PRO A 1 411 ? -7.922 -13.664 15.848 1.00 85.75 411 PRO A N 1
ATOM 3360 C CA . PRO A 1 411 ? -8.768 -12.725 15.113 1.00 85.75 411 PRO A CA 1
ATOM 3361 C C . PRO A 1 411 ? -8.972 -11.385 15.826 1.00 85.75 411 PRO A C 1
ATOM 3363 O O . PRO A 1 411 ? -8.950 -11.298 17.052 1.00 85.75 411 PRO A O 1
ATOM 3366 N N . LEU A 1 412 ? -9.205 -10.321 15.055 1.00 84.00 412 LEU A N 1
ATOM 3367 C CA . LEU A 1 412 ? -9.463 -8.982 15.589 1.00 84.00 412 LEU A CA 1
ATOM 3368 C C . LEU A 1 412 ? -10.692 -8.955 16.512 1.00 84.00 412 LEU A C 1
ATOM 3370 O O . LEU A 1 412 ? -10.644 -8.352 17.583 1.00 84.00 412 LEU A O 1
ATOM 3374 N N . GLU A 1 413 ? -11.758 -9.660 16.132 1.00 80.69 413 GLU A N 1
ATOM 3375 C CA . GLU A 1 413 ? -13.011 -9.713 16.894 1.00 80.69 413 GLU A CA 1
ATOM 3376 C C . GLU A 1 413 ? -12.876 -10.402 18.258 1.00 80.69 413 GLU A C 1
ATOM 3378 O O . GLU A 1 413 ? -13.690 -10.162 19.150 1.00 80.69 413 GLU A O 1
ATOM 3383 N N . THR A 1 414 ? -11.806 -11.170 18.493 1.00 79.44 414 THR A N 1
ATOM 3384 C CA . THR A 1 414 ? -11.541 -11.736 19.821 1.00 79.44 414 THR A CA 1
ATOM 3385 C C . THR A 1 414 ? -11.371 -10.636 20.875 1.00 79.44 414 THR A C 1
ATOM 3387 O O . THR A 1 414 ? -11.864 -10.791 21.992 1.00 79.44 414 THR A O 1
ATOM 3390 N N . ILE A 1 415 ? -10.803 -9.477 20.504 1.00 73.19 415 ILE A N 1
ATOM 3391 C CA . ILE A 1 415 ? -10.671 -8.310 21.397 1.00 73.19 415 ILE A CA 1
ATOM 3392 C C . ILE A 1 415 ? -12.042 -7.868 21.933 1.00 73.19 415 ILE A C 1
ATOM 3394 O O . ILE A 1 415 ? -12.172 -7.550 23.118 1.00 73.19 415 ILE A O 1
ATOM 3398 N N . ARG A 1 416 ? -13.071 -7.875 21.075 1.00 74.75 416 ARG A N 1
ATOM 3399 C CA . ARG A 1 416 ? -14.444 -7.511 21.445 1.00 74.75 416 ARG A CA 1
ATOM 3400 C C . ARG A 1 416 ? -15.033 -8.544 22.405 1.00 74.75 416 ARG A C 1
ATOM 3402 O O . ARG A 1 416 ? -15.515 -8.181 23.476 1.00 74.75 416 ARG A O 1
ATOM 3409 N N . THR A 1 417 ? -14.915 -9.829 22.070 1.00 77.25 417 THR A N 1
ATOM 3410 C CA . THR A 1 417 ? -15.469 -10.922 22.891 1.00 77.25 417 THR A CA 1
ATOM 3411 C C . THR A 1 417 ? -14.835 -11.016 24.284 1.00 77.25 417 THR A C 1
ATOM 3413 O O . THR A 1 417 ? -15.538 -11.221 25.273 1.00 77.25 417 THR A O 1
ATOM 3416 N N . GLU A 1 418 ? -13.521 -10.795 24.407 1.00 76.12 418 GLU A N 1
ATOM 3417 C CA . GLU A 1 418 ? -12.819 -10.781 25.698 1.00 76.12 418 GLU A CA 1
ATOM 3418 C C . GLU A 1 418 ? -13.300 -9.631 26.592 1.00 76.12 418 GLU A C 1
ATOM 3420 O O . GLU A 1 418 ? -13.486 -9.802 27.804 1.00 76.12 418 GLU A O 1
ATOM 3425 N N . ARG A 1 419 ? -13.552 -8.457 25.998 1.00 70.62 419 ARG A N 1
ATOM 3426 C CA . ARG A 1 419 ? -14.135 -7.315 26.707 1.00 70.62 419 ARG A CA 1
ATOM 3427 C C . ARG A 1 419 ? -15.546 -7.636 27.181 1.00 70.62 419 ARG A C 1
ATOM 3429 O O . ARG A 1 419 ? -15.836 -7.411 28.353 1.00 70.62 419 ARG A O 1
ATOM 3436 N N . GLU A 1 420 ? -16.415 -8.122 26.299 1.00 76.56 420 GLU A N 1
ATOM 3437 C CA . GLU A 1 420 ? -17.803 -8.457 26.641 1.00 76.56 420 GLU A CA 1
ATOM 3438 C C . GLU A 1 420 ? -17.855 -9.449 27.807 1.00 76.56 420 GLU A C 1
ATOM 3440 O O . GLU A 1 420 ? -18.555 -9.204 28.789 1.00 76.56 420 GLU A O 1
ATOM 3445 N N . ALA A 1 421 ? -17.024 -10.494 27.766 1.00 75.25 421 ALA A N 1
ATOM 3446 C CA . ALA A 1 421 ? -16.896 -11.459 28.853 1.00 75.25 421 ALA A CA 1
ATOM 3447 C C . ALA A 1 421 ? -16.397 -10.817 30.160 1.00 75.25 421 ALA A C 1
ATOM 3449 O O . ALA A 1 421 ? -16.900 -11.127 31.240 1.00 75.25 421 ALA A O 1
ATOM 3450 N N . THR A 1 422 ? -15.427 -9.903 30.085 1.00 73.62 422 THR A N 1
ATOM 3451 C CA . THR A 1 422 ? -14.909 -9.187 31.263 1.00 73.62 422 THR A CA 1
ATOM 3452 C C . THR A 1 422 ? -15.968 -8.266 31.871 1.00 73.62 422 THR A C 1
ATOM 3454 O O . THR A 1 422 ? -16.170 -8.270 33.083 1.00 73.62 422 THR A O 1
ATOM 3457 N N . VAL A 1 423 ? -16.684 -7.502 31.042 1.00 73.19 423 VAL A N 1
ATOM 3458 C CA . VAL A 1 423 ? -17.772 -6.615 31.480 1.00 73.19 423 VAL A CA 1
ATOM 3459 C C . VAL A 1 423 ? -18.906 -7.422 32.104 1.00 73.19 423 VAL A C 1
ATOM 3461 O O . VAL A 1 423 ? -19.440 -7.016 33.133 1.00 73.19 423 VAL A O 1
ATOM 3464 N N . GLN A 1 424 ? -19.257 -8.563 31.514 1.00 75.06 424 GLN A N 1
ATOM 3465 C CA . GLN A 1 424 ? -20.286 -9.452 32.042 1.00 75.06 424 GLN A CA 1
ATOM 3466 C C . GLN A 1 424 ? -19.899 -10.004 33.422 1.00 75.06 424 GLN A C 1
ATOM 3468 O O . GLN A 1 424 ? -20.676 -9.869 34.364 1.00 75.06 424 GLN A O 1
ATOM 3473 N N . LYS A 1 425 ? -18.662 -10.492 33.586 1.00 76.81 425 LYS A N 1
ATOM 3474 C CA . LYS A 1 425 ? -18.135 -10.924 34.893 1.00 76.81 425 LYS A CA 1
ATOM 3475 C C . LYS A 1 425 ? -18.154 -9.805 35.934 1.00 76.81 425 LYS A C 1
ATOM 3477 O O . LYS A 1 425 ? -18.513 -10.035 37.083 1.00 76.81 425 LYS A O 1
ATOM 3482 N N . LEU A 1 426 ? -17.782 -8.582 35.551 1.00 73.44 426 LEU A N 1
ATOM 3483 C CA . LEU A 1 426 ? -17.831 -7.435 36.461 1.00 73.44 426 LEU A CA 1
ATOM 3484 C C . LEU A 1 426 ? -19.268 -7.113 36.883 1.00 73.44 426 LEU A C 1
ATOM 3486 O O . LEU A 1 426 ? -19.507 -6.877 38.064 1.00 73.44 426 LEU A O 1
ATOM 3490 N N . LYS A 1 427 ? -20.229 -7.143 35.950 1.00 77.31 427 LYS A N 1
ATOM 3491 C CA . LYS A 1 427 ? -21.654 -6.962 36.268 1.00 77.31 427 LYS A CA 1
ATOM 3492 C C . LYS A 1 427 ? -22.146 -8.015 37.257 1.00 77.31 427 LYS A C 1
ATOM 3494 O O . LYS A 1 427 ? -22.810 -7.641 38.215 1.00 77.31 427 LYS A O 1
ATOM 3499 N N . GLU A 1 428 ? -21.774 -9.279 37.057 1.00 80.94 428 GLU A N 1
ATOM 3500 C CA . GLU A 1 428 ? -22.110 -10.389 37.958 1.00 80.94 428 GLU A CA 1
ATOM 3501 C C . GLU A 1 428 ? -21.547 -10.171 39.371 1.00 80.94 428 GLU A C 1
ATOM 3503 O O . GLU A 1 428 ? -22.270 -10.311 40.359 1.00 80.94 428 GLU A O 1
ATOM 3508 N N . ILE A 1 429 ? -20.285 -9.739 39.480 1.00 78.69 429 ILE A N 1
ATOM 3509 C CA . ILE A 1 429 ? -19.652 -9.395 40.764 1.00 78.69 429 ILE A CA 1
ATOM 3510 C C . ILE A 1 429 ? -20.397 -8.244 41.452 1.00 78.69 429 ILE A C 1
ATOM 3512 O O . ILE A 1 429 ? -20.693 -8.333 42.644 1.00 78.69 429 ILE A O 1
ATOM 3516 N N . PHE A 1 430 ? -20.737 -7.179 40.719 1.00 70.56 430 PHE A N 1
ATOM 3517 C CA . PHE A 1 430 ? -21.462 -6.040 41.285 1.00 70.56 430 PHE A CA 1
ATOM 3518 C C . PHE A 1 430 ? -22.885 -6.406 41.721 1.00 70.56 430 PHE A C 1
ATOM 3520 O O . PHE A 1 430 ? -23.316 -5.961 42.783 1.00 70.56 430 PHE A O 1
ATOM 3527 N N . SER A 1 431 ? -23.607 -7.238 40.963 1.00 72.00 431 SER A N 1
ATOM 3528 C CA . SER A 1 431 ? -24.928 -7.723 41.384 1.00 72.00 431 SER A CA 1
ATOM 3529 C C . SER A 1 431 ? -24.855 -8.549 42.669 1.00 72.00 431 SER A C 1
ATOM 3531 O O . SER A 1 431 ? -25.650 -8.316 43.574 1.00 72.00 431 SER A O 1
ATOM 3533 N N . LEU A 1 432 ? -23.852 -9.426 42.801 1.00 70.88 432 LEU A N 1
ATOM 3534 C CA . LEU A 1 432 ? -23.647 -10.232 44.010 1.00 70.88 432 LEU A CA 1
ATOM 3535 C C . LEU A 1 432 ? -23.296 -9.367 45.231 1.00 70.88 432 LEU A C 1
ATOM 3537 O O . LEU A 1 432 ? -23.758 -9.639 46.335 1.00 70.88 432 LEU A O 1
ATOM 3541 N N . GLN A 1 433 ? -22.519 -8.297 45.047 1.00 64.12 433 GLN A N 1
ATOM 3542 C CA . GLN A 1 433 ? -22.192 -7.359 46.127 1.00 64.12 433 GLN A CA 1
ATOM 3543 C C . GLN A 1 433 ? -23.405 -6.536 46.587 1.00 64.12 433 GLN A C 1
ATOM 3545 O O . GLN A 1 433 ? -23.544 -6.279 47.782 1.00 64.12 433 GLN A O 1
ATOM 3550 N N . ILE A 1 434 ? -24.294 -6.151 45.665 1.00 64.12 434 ILE A N 1
ATOM 3551 C CA . ILE A 1 434 ? -25.543 -5.432 45.976 1.00 64.12 434 ILE A CA 1
ATOM 3552 C C . ILE A 1 434 ? -26.543 -6.346 46.698 1.00 64.12 434 ILE A C 1
ATOM 3554 O O . ILE A 1 434 ? -27.256 -5.892 47.591 1.00 64.12 434 ILE A O 1
ATOM 3558 N N . GLU A 1 435 ? -26.593 -7.630 46.346 1.00 60.75 435 GLU A N 1
ATOM 3559 C CA . GLU A 1 435 ? -27.420 -8.622 47.045 1.00 60.75 435 GLU A CA 1
ATOM 3560 C C . GLU A 1 435 ? -26.897 -8.949 48.449 1.00 60.75 435 GLU A C 1
ATOM 3562 O O . GLU A 1 435 ? -27.696 -9.220 49.333 1.00 60.75 435 GLU A O 1
ATOM 3567 N N . GLN A 1 436 ? -25.585 -8.856 48.688 1.00 55.59 436 GLN A N 1
ATOM 3568 C CA . GLN A 1 436 ? -24.977 -9.034 50.018 1.00 55.59 436 GLN A CA 1
ATOM 3569 C C . GLN A 1 436 ? -25.089 -7.801 50.933 1.00 55.59 436 GLN A C 1
ATOM 3571 O O . GLN A 1 436 ? -24.788 -7.895 52.121 1.00 55.59 436 GLN A O 1
ATOM 3576 N N . THR A 1 437 ? -25.477 -6.641 50.394 1.00 49.78 437 THR A N 1
ATOM 3577 C CA . THR A 1 437 ? -25.696 -5.398 51.162 1.00 49.78 437 THR A CA 1
ATOM 3578 C C . THR A 1 437 ? -27.174 -5.088 51.422 1.00 49.78 437 THR A C 1
ATOM 3580 O O . THR A 1 437 ? -27.477 -4.065 52.040 1.00 49.78 437 THR A O 1
ATOM 3583 N N . LYS A 1 438 ? -28.085 -5.962 50.984 1.00 45.44 438 LYS A N 1
ATOM 3584 C CA . LYS A 1 438 ? -29.494 -5.995 51.399 1.00 45.44 438 LYS A CA 1
ATOM 3585 C C . LYS A 1 438 ? -29.694 -7.069 52.455 1.00 45.44 438 LYS A C 1
ATOM 3587 O O . LYS A 1 438 ? -30.565 -6.840 53.322 1.00 45.44 438 LYS A O 1
#